Protein AF-A0A7X8FDE4-F1 (afdb_monomer)

Sequence (443 aa):
MFNPLNWMGFDEVERLDGGYYALVDEQGKVIDQTALRVFKGDEYIDADNRRYRVKDVTGDIAHCEFVGIESLAWEDTELPLDGETTVPVAATKPLVGLYHTHGDESYKPSQGVSSMPPGKKSGVAIVAATLKDKLEAQGIPTIYNEATHDPHDSGAYHRSRRTATALMKKGAKVLIDVHRDAVPPEVYQTEIKGESATKIRLVVGRRNPNSSANLGYAKQIKARTDETHPGLAKGIFIGRGVYNQDLRPTNLLIEVGADKNSLEDAQKGVALFAEVLPQITGINPQTGARQVKAGEDAGGNLKALGGLLVALIFGGFGYLLISTGSLEGTINKLKHFGSSEWTNFFGRRRTKEIIREEEIIGPLADSADSDSLDSVDSTETTQDLSPSSAEPSVISELEYIWEPSVELSPEDIQKTPVNKKERVKGDKHKVENPQADTRKAKP

Radius of gyration: 34.68 Å; Cα contacts (8 Å, |Δi|>4): 683; chains: 1; bounding box: 95×98×127 Å

Foldseek 3Di:
DDDPVVQQQPQAAFQPVLDWAFEAEPVRHGQAIFSRDAAFQWWWQFLQQWIWGFHGDDPRYGYIYTDGGDDQDQDLDLPPPPDDDPDDPPDQQAAEEEEALAQQAAACVAPVDRGHDPPDGHLQNVLRVLLCVLLVVLVHRYHYDNDRQDDSDSCSLVSVLVVQVVSVVSPHNAYEHTAATSDPQVLFWDAWPNHIAGAKEKEAAQPAPLRVLLVSLVSNLSSQCCVQTNPRHRTYIHGNHHSSCNVDSRYIYMHQTHSNDDSVRSSVSSSSSSVSVCSSSSHDSVCPPPPPPPDPDPDDDPVVVVVVVVCVVVVVLVVLCVVQVDPVSSVVVVVCVVPPPVCVVDDDDDDDDDDDDDDDDDDDDDDDDDDDDDDDDDDDDDDDDDDDDDDDDDDDDDPPDDDDDDDDDPVVVPDDDDDDDDDDDDDDDDDDDDDDDDDDDDD

Nearest PDB structures (foldseek):
  8c2o-assembly2_B  TM=6.450E-01  e=8.404E-05  Escherichia coli
  4bin-assembly1_A  TM=5.965E-01  e=3.076E-04  Escherichia coli K-12

pLDDT: mean 71.16, std 27.97, range [25.86, 98.75]

Structure (mmCIF, N/CA/C/O backbone):
data_AF-A0A7X8FDE4-F1
#
_entry.id   AF-A0A7X8FDE4-F1
#
loop_
_atom_site.group_PDB
_atom_site.id
_atom_site.type_symbol
_atom_site.label_atom_id
_atom_site.label_alt_id
_atom_site.label_comp_id
_atom_site.label_asym_id
_atom_site.label_entity_id
_atom_site.label_seq_id
_atom_site.pdbx_PDB_ins_code
_atom_site.Cartn_x
_atom_site.Cartn_y
_atom_site.Cartn_z
_atom_site.occupancy
_atom_site.B_iso_or_equiv
_atom_site.auth_seq_id
_atom_site.auth_comp_id
_atom_site.auth_asym_id
_atom_site.auth_atom_id
_atom_site.pdbx_PDB_model_num
ATOM 1 N N . MET A 1 1 ? -22.294 -8.587 -23.451 1.00 33.28 1 MET A N 1
ATOM 2 C CA . MET A 1 1 ? -21.727 -7.531 -24.318 1.00 33.28 1 MET A CA 1
ATOM 3 C C . MET A 1 1 ? -20.602 -6.870 -23.539 1.00 33.28 1 MET A C 1
ATOM 5 O O . MET A 1 1 ? -20.868 -6.307 -22.487 1.00 33.28 1 MET A O 1
ATOM 9 N N . PHE A 1 2 ? -19.354 -7.054 -23.967 1.00 31.23 2 PHE A N 1
ATOM 10 C CA . PHE A 1 2 ? -18.175 -6.465 -23.325 1.00 31.23 2 PHE A CA 1
ATOM 11 C C . PHE A 1 2 ? -18.161 -4.967 -23.663 1.00 31.23 2 PHE A C 1
ATOM 13 O O . PHE A 1 2 ? -18.102 -4.628 -24.843 1.00 31.23 2 PHE A O 1
ATOM 20 N N . ASN A 1 3 ? -18.277 -4.082 -22.669 1.00 31.09 3 ASN A N 1
ATOM 21 C CA . ASN A 1 3 ? -18.153 -2.639 -22.882 1.00 31.09 3 ASN A CA 1
ATOM 22 C C . ASN A 1 3 ? -16.776 -2.166 -22.375 1.00 31.09 3 ASN A C 1
ATOM 24 O O . ASN A 1 3 ? -16.611 -1.999 -21.164 1.00 31.09 3 ASN A O 1
ATOM 28 N N . PRO A 1 4 ? -15.787 -1.963 -23.264 1.00 41.66 4 PRO A N 1
ATOM 29 C CA . PRO A 1 4 ? -14.418 -1.611 -22.884 1.00 41.66 4 PRO A CA 1
ATOM 30 C C . PRO A 1 4 ? -14.285 -0.224 -22.229 1.00 41.66 4 PRO A C 1
ATOM 32 O O . PRO A 1 4 ? -13.257 0.048 -21.619 1.00 41.66 4 PRO A O 1
ATOM 35 N N . LEU A 1 5 ? -15.310 0.638 -22.283 1.00 36.00 5 LEU A N 1
ATOM 36 C CA . LEU A 1 5 ? -15.289 1.938 -21.597 1.00 36.00 5 LEU A CA 1
ATOM 37 C C . LEU A 1 5 ? -15.483 1.841 -20.076 1.00 36.00 5 LEU A C 1
ATOM 39 O O . LEU A 1 5 ? -15.025 2.721 -19.358 1.00 36.00 5 LEU A O 1
ATOM 43 N N . ASN A 1 6 ? -16.082 0.763 -19.557 1.00 38.66 6 ASN A N 1
ATOM 44 C CA . ASN A 1 6 ? -16.286 0.598 -18.107 1.00 38.66 6 ASN A CA 1
ATOM 45 C C . ASN A 1 6 ? -14.999 0.175 -17.352 1.00 38.66 6 ASN A C 1
ATOM 47 O O . ASN A 1 6 ? -15.006 -0.020 -16.135 1.00 38.66 6 ASN A O 1
ATOM 51 N N . TRP A 1 7 ? -13.898 0.000 -18.093 1.00 45.41 7 TRP A N 1
ATOM 52 C CA . TRP A 1 7 ? -12.534 -0.183 -17.590 1.00 45.41 7 TRP A CA 1
ATOM 53 C C . TRP A 1 7 ? -11.810 1.159 -17.367 1.00 45.41 7 TRP A C 1
ATOM 55 O O . TRP A 1 7 ? -10.761 1.181 -16.734 1.00 45.41 7 TRP A O 1
ATOM 65 N N . MET A 1 8 ? -12.336 2.290 -17.862 1.00 43.50 8 MET A N 1
ATOM 66 C CA . MET A 1 8 ? -11.717 3.600 -17.619 1.00 43.50 8 MET A CA 1
ATOM 67 C C . MET A 1 8 ? -11.721 3.905 -16.110 1.00 43.50 8 MET A C 1
ATOM 69 O O . MET A 1 8 ? -12.772 3.852 -15.471 1.00 43.50 8 MET A O 1
ATOM 73 N N . GLY A 1 9 ? -10.532 4.153 -15.550 1.00 50.41 9 GLY A N 1
ATOM 74 C CA . GLY A 1 9 ? -10.167 4.098 -14.126 1.00 50.41 9 GLY A CA 1
ATOM 75 C C . GLY A 1 9 ? -10.790 5.143 -13.193 1.00 50.41 9 GLY A C 1
ATOM 76 O O . GLY A 1 9 ? -10.087 5.733 -12.386 1.00 50.41 9 GLY A O 1
ATOM 77 N N . PHE A 1 10 ? -12.102 5.379 -13.259 1.00 55.09 10 PHE A N 1
ATOM 78 C CA . PHE A 1 10 ? -12.823 6.258 -12.321 1.00 55.09 10 PHE A CA 1
ATOM 79 C C . PHE A 1 10 ? -13.023 5.645 -10.926 1.00 55.09 10 PHE A C 1
ATOM 81 O O . PHE A 1 10 ? -13.336 6.359 -9.970 1.00 55.09 10 PHE A O 1
ATOM 88 N N . ASP A 1 11 ? -12.863 4.328 -10.822 1.00 66.81 11 ASP A N 1
ATOM 89 C CA . ASP A 1 11 ? -13.038 3.559 -9.585 1.00 66.81 11 ASP A CA 1
ATOM 90 C C . ASP A 1 11 ? -11.752 3.465 -8.758 1.00 66.81 11 ASP A C 1
ATOM 92 O O . ASP A 1 11 ? -11.775 2.952 -7.646 1.00 66.81 11 ASP A O 1
ATOM 96 N N . GLU A 1 12 ? -10.637 3.922 -9.323 1.00 69.50 12 GLU A N 1
ATOM 97 C CA . GLU A 1 12 ? -9.289 3.785 -8.764 1.00 69.50 12 GLU A CA 1
ATOM 98 C C . GLU A 1 12 ? -8.746 5.125 -8.256 1.00 69.50 12 GLU A C 1
ATOM 100 O O . GLU A 1 12 ? -7.583 5.220 -7.890 1.00 69.50 12 GLU A O 1
ATOM 105 N N . VAL A 1 13 ? -9.592 6.159 -8.258 1.00 70.56 13 VAL A N 1
ATOM 106 C CA . VAL A 1 13 ? -9.225 7.529 -7.902 1.00 70.56 13 VAL A CA 1
ATOM 107 C C . VAL A 1 13 ? -9.478 7.759 -6.414 1.00 70.56 13 VAL A C 1
ATOM 109 O O . VAL A 1 13 ? -10.569 7.461 -5.916 1.00 70.56 13 VAL A O 1
ATOM 112 N N . GLU A 1 14 ? -8.480 8.317 -5.736 1.00 80.31 14 GLU A N 1
ATOM 113 C CA . GLU A 1 14 ? -8.583 8.862 -4.382 1.00 80.31 14 GLU A CA 1
ATOM 114 C C . GLU A 1 14 ? -9.500 10.102 -4.352 1.00 80.31 14 GLU A C 1
ATOM 116 O O . GLU A 1 14 ? -9.668 10.823 -5.340 1.00 80.31 14 GLU A O 1
ATOM 121 N N . ARG A 1 15 ? -10.128 10.381 -3.211 1.00 85.31 15 ARG A N 1
ATOM 122 C CA . ARG A 1 15 ? -10.798 11.660 -2.976 1.00 85.31 15 ARG A CA 1
ATOM 123 C C . ARG A 1 15 ? -9.795 12.818 -2.961 1.00 85.31 15 ARG A C 1
ATOM 125 O O . ARG A 1 15 ? -8.969 12.934 -2.067 1.00 85.31 15 ARG A O 1
ATOM 132 N N . LEU A 1 16 ? -9.924 13.727 -3.928 1.00 77.44 16 LEU A N 1
ATOM 133 C CA . LEU A 1 16 ? -9.073 14.922 -4.043 1.00 77.44 16 LEU A CA 1
ATOM 134 C C . LEU A 1 16 ? -9.624 16.148 -3.294 1.00 77.44 16 LEU A C 1
ATOM 136 O O . LEU A 1 16 ? -8.980 17.192 -3.258 1.00 77.44 16 LEU A O 1
ATOM 140 N N . ASP A 1 17 ? -10.817 16.042 -2.707 1.00 82.88 17 ASP A N 1
ATOM 141 C CA . ASP A 1 17 ? -11.483 17.112 -1.953 1.00 82.88 17 ASP A CA 1
ATOM 142 C C . ASP A 1 17 ? -11.081 17.150 -0.467 1.00 82.88 17 ASP A C 1
ATOM 144 O O . ASP A 1 17 ? -11.613 17.948 0.301 1.00 82.88 17 ASP A O 1
ATOM 148 N N . GLY A 1 18 ? -10.142 16.292 -0.052 1.00 82.44 18 GLY A N 1
ATOM 149 C CA . GLY A 1 18 ? -9.668 16.183 1.330 1.00 82.44 18 GLY A CA 1
ATOM 150 C C . GLY A 1 18 ? -10.631 15.462 2.279 1.00 82.44 18 GLY A C 1
ATOM 151 O O . GLY A 1 18 ? -10.345 15.378 3.477 1.00 82.44 18 GLY A O 1
ATOM 152 N N . GLY A 1 19 ? -11.757 14.955 1.768 1.00 92.81 19 GLY A N 1
ATOM 153 C CA . GLY A 1 19 ? -12.660 14.084 2.512 1.00 92.81 19 GLY A CA 1
ATOM 154 C C . GLY A 1 19 ? -12.245 12.614 2.433 1.00 92.81 19 GLY A C 1
ATOM 155 O O . GLY A 1 19 ? -11.399 12.219 1.635 1.00 92.81 19 GLY A O 1
ATOM 156 N N . TYR A 1 20 ? -12.877 11.782 3.252 1.00 96.50 20 TYR A N 1
ATOM 157 C CA . TYR A 1 20 ? -12.627 10.344 3.323 1.00 96.50 20 TYR A CA 1
ATOM 158 C C . TYR A 1 20 ? -13.922 9.605 3.649 1.00 96.50 20 TYR A C 1
ATOM 160 O O . TYR A 1 20 ? -14.873 10.192 4.159 1.00 96.50 20 TYR A O 1
ATOM 168 N N . TYR A 1 21 ? -13.962 8.312 3.356 1.00 97.81 21 TYR A N 1
ATOM 169 C CA . TYR A 1 21 ? -15.049 7.436 3.768 1.00 97.81 21 TYR A CA 1
ATOM 170 C C . TYR A 1 21 ? -14.772 6.860 5.151 1.00 97.81 21 TYR A C 1
ATOM 172 O O . TYR A 1 21 ? -13.642 6.469 5.439 1.00 97.81 21 TYR A O 1
ATOM 180 N N . ALA A 1 22 ? -15.807 6.756 5.980 1.00 98.38 22 ALA A N 1
ATOM 181 C CA . ALA A 1 22 ? -15.803 5.970 7.206 1.00 98.38 22 ALA A CA 1
ATOM 182 C C . ALA A 1 22 ? -16.599 4.680 6.982 1.00 98.38 22 ALA A C 1
ATOM 184 O O . ALA A 1 22 ? -17.791 4.719 6.672 1.00 98.38 22 ALA A O 1
ATOM 185 N N . LEU A 1 23 ? -15.953 3.529 7.149 1.00 98.62 23 LEU A N 1
ATOM 186 C CA . LEU A 1 23 ? -16.632 2.241 7.192 1.00 98.62 23 LEU A CA 1
ATOM 187 C C . LEU A 1 23 ? -17.118 2.020 8.620 1.00 98.62 23 LEU A C 1
ATOM 189 O O . LEU A 1 23 ? -16.325 2.089 9.563 1.00 98.62 23 LEU A O 1
ATOM 193 N N . VAL A 1 24 ? -18.408 1.738 8.774 1.00 98.50 24 VAL A N 1
ATOM 194 C CA . VAL A 1 24 ? -19.042 1.486 10.072 1.00 98.50 24 VAL A CA 1
ATOM 195 C C . VAL A 1 24 ? -19.665 0.099 10.106 1.00 98.50 24 VAL A C 1
ATOM 197 O O . VAL A 1 24 ? -20.222 -0.350 9.106 1.00 98.50 24 VAL A O 1
ATOM 200 N N . ASP A 1 25 ? -19.571 -0.584 11.243 1.00 97.50 25 ASP A N 1
ATOM 201 C CA . ASP A 1 25 ? -20.265 -1.855 11.459 1.00 97.50 25 ASP A CA 1
ATOM 202 C C . ASP A 1 25 ? -21.776 -1.664 11.699 1.00 97.50 25 ASP A C 1
ATOM 204 O O . ASP A 1 25 ? -22.312 -0.551 11.686 1.00 97.50 25 ASP A O 1
ATOM 208 N N . GLU A 1 26 ? -22.483 -2.771 11.931 1.00 95.69 26 GLU A N 1
ATOM 209 C CA . GLU A 1 26 ? -23.929 -2.792 12.180 1.00 95.69 26 GLU A CA 1
ATOM 210 C C . GLU A 1 26 ? -24.339 -2.037 13.457 1.00 95.69 26 GLU A C 1
ATOM 212 O O . GLU A 1 26 ? -25.508 -1.687 13.621 1.00 95.69 26 GLU A O 1
ATOM 217 N N . GLN A 1 27 ? -23.396 -1.779 14.368 1.00 95.88 27 GLN A N 1
ATOM 218 C CA . GLN A 1 27 ? -23.609 -1.013 15.595 1.00 95.88 27 GLN A CA 1
ATOM 219 C C . GLN A 1 27 ? -23.245 0.472 15.425 1.00 95.88 27 GLN A C 1
ATOM 221 O O . GLN A 1 27 ? -23.386 1.249 16.370 1.00 95.88 27 GLN A O 1
ATOM 226 N N . GLY A 1 28 ? -22.802 0.882 14.233 1.00 94.75 28 GLY A N 1
ATOM 227 C CA . GLY A 1 28 ? -22.385 2.249 13.932 1.00 94.75 28 GLY A CA 1
ATOM 228 C C . GLY A 1 28 ? -20.979 2.590 14.429 1.00 94.75 28 GLY A C 1
ATOM 229 O O . GLY A 1 28 ? -20.604 3.762 14.430 1.00 94.75 28 GLY A O 1
ATOM 230 N N . LYS A 1 29 ? -20.185 1.601 14.854 1.00 97.25 29 LYS A N 1
ATOM 231 C CA . LYS A 1 29 ? -18.791 1.821 15.242 1.00 97.25 29 LYS A CA 1
ATOM 232 C C . LYS A 1 29 ? -17.927 1.905 13.986 1.00 97.25 29 LYS A C 1
ATOM 234 O O . LYS A 1 29 ? -18.013 1.052 13.107 1.00 97.25 29 LYS A O 1
ATOM 239 N N . VAL A 1 30 ? -17.051 2.908 13.930 1.00 97.75 30 VAL A N 1
ATOM 240 C CA . VAL A 1 30 ? -16.061 3.046 12.854 1.00 97.75 30 VAL A CA 1
ATOM 241 C C . VAL A 1 30 ? -15.054 1.897 12.935 1.00 97.75 30 VAL A C 1
ATOM 243 O O . VAL A 1 30 ? -14.385 1.713 13.954 1.00 97.75 30 VAL A O 1
ATOM 246 N N . ILE A 1 31 ? -14.961 1.125 11.855 1.00 97.50 31 ILE A N 1
ATOM 247 C CA . ILE A 1 31 ? -14.024 0.006 11.690 1.00 97.50 31 ILE A CA 1
ATOM 248 C C . ILE A 1 31 ? -12.864 0.357 10.756 1.00 97.50 31 ILE A C 1
ATOM 250 O O . ILE A 1 31 ? -11.790 -0.234 10.870 1.00 97.50 31 ILE A O 1
ATOM 254 N N . ASP A 1 32 ? -13.067 1.311 9.844 1.00 97.94 32 ASP A N 1
ATOM 255 C CA . ASP A 1 32 ? -12.031 1.789 8.935 1.00 97.94 32 ASP A CA 1
ATOM 256 C C . ASP A 1 32 ? -12.304 3.207 8.415 1.00 97.94 32 ASP A C 1
ATOM 258 O O . ASP A 1 32 ? -13.448 3.659 8.397 1.00 97.94 32 ASP A O 1
ATOM 262 N N . GLN A 1 33 ? -11.257 3.882 7.941 1.00 98.31 33 GLN A N 1
ATOM 263 C CA . GLN A 1 33 ? -11.332 5.121 7.174 1.00 98.31 33 GLN A CA 1
ATOM 264 C C . GLN A 1 33 ? -10.388 5.055 5.967 1.00 98.31 33 GLN A C 1
ATOM 266 O O . GLN A 1 33 ? -9.265 4.560 6.088 1.00 98.31 33 GLN A O 1
ATOM 271 N N . THR A 1 34 ? -10.827 5.542 4.805 1.00 97.38 34 THR A N 1
ATOM 272 C CA . THR A 1 34 ? -10.016 5.575 3.572 1.00 97.38 34 THR A CA 1
ATOM 273 C C . THR A 1 34 ? -10.440 6.710 2.646 1.00 97.38 34 THR A C 1
ATOM 275 O O . THR A 1 34 ? -11.629 7.014 2.546 1.00 97.38 34 THR A O 1
ATOM 278 N N . ALA A 1 35 ? -9.488 7.331 1.952 1.00 96.12 35 ALA A N 1
ATOM 279 C CA . ALA A 1 35 ? -9.776 8.268 0.871 1.00 96.12 35 ALA A CA 1
ATOM 280 C C . ALA A 1 35 ? -10.017 7.560 -0.477 1.00 96.12 35 ALA A C 1
ATOM 282 O O . ALA A 1 35 ? -10.504 8.187 -1.423 1.00 96.12 35 ALA A O 1
ATOM 283 N N . LEU A 1 36 ? -9.762 6.248 -0.572 1.00 94.00 36 LEU A N 1
ATOM 284 C CA . LEU A 1 36 ? -10.191 5.440 -1.711 1.00 94.00 36 LEU A CA 1
ATOM 285 C C . LEU A 1 36 ? -11.714 5.482 -1.835 1.00 94.00 36 LEU A C 1
ATOM 287 O O . LEU A 1 36 ? -12.445 5.399 -0.848 1.00 94.00 36 LEU A O 1
ATOM 291 N N . ARG A 1 37 ? -12.216 5.562 -3.069 1.00 93.69 37 ARG A N 1
ATOM 292 C CA . ARG A 1 37 ? -13.659 5.470 -3.314 1.00 93.69 37 ARG A CA 1
ATOM 293 C C . ARG A 1 37 ? -14.207 4.126 -2.847 1.00 93.69 37 ARG A C 1
ATOM 295 O O . ARG A 1 37 ? -13.771 3.076 -3.316 1.00 93.69 37 ARG A O 1
ATOM 302 N N . VAL A 1 38 ? -15.213 4.187 -1.978 1.00 96.19 38 VAL A N 1
ATOM 303 C CA . VAL A 1 38 ? -15.895 3.010 -1.438 1.00 96.19 38 VAL A CA 1
ATOM 304 C C . VAL A 1 38 ? -17.206 2.776 -2.174 1.00 96.19 38 VAL A C 1
ATOM 306 O O . VAL A 1 38 ? -18.012 3.687 -2.372 1.00 96.19 38 VAL A O 1
ATOM 309 N N . PHE A 1 39 ? -17.446 1.528 -2.562 1.00 96.69 39 PHE A N 1
ATOM 310 C CA . PHE A 1 39 ? -18.666 1.111 -3.234 1.00 96.69 39 PHE A CA 1
ATOM 311 C C . PHE A 1 39 ? -19.340 -0.056 -2.522 1.00 96.69 39 PHE A C 1
ATOM 313 O O . PHE A 1 39 ? -18.716 -0.871 -1.847 1.00 96.69 39 PHE A O 1
ATOM 320 N N . LYS A 1 40 ? -20.645 -0.204 -2.762 1.00 97.75 40 LYS A N 1
ATOM 321 C CA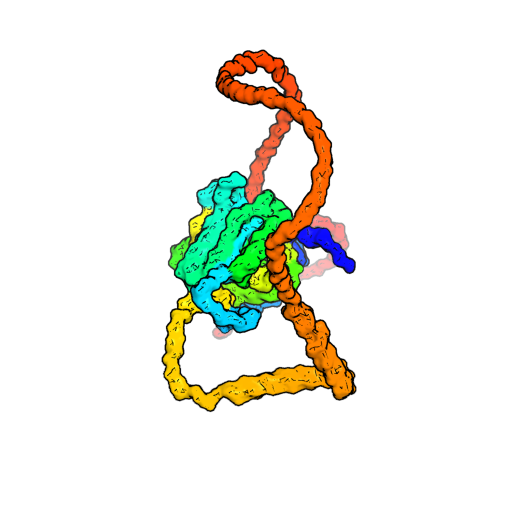 . LYS A 1 40 ? -21.379 -1.406 -2.365 1.00 97.75 40 LYS A CA 1
ATOM 322 C C . LYS A 1 40 ? -20.685 -2.675 -2.881 1.00 97.75 40 LYS A C 1
ATOM 324 O O . LYS A 1 40 ? -20.372 -2.797 -4.073 1.00 97.75 40 LYS A O 1
ATOM 329 N N . GLY A 1 41 ? -20.522 -3.638 -1.978 1.00 97.69 41 GLY A N 1
ATOM 330 C CA . GLY A 1 41 ? -19.847 -4.909 -2.220 1.00 97.69 41 GLY A CA 1
ATOM 331 C C . GLY A 1 41 ? -18.325 -4.856 -2.105 1.00 97.69 41 GLY A C 1
ATOM 332 O O . GLY A 1 41 ? -17.699 -5.889 -2.321 1.00 97.69 41 GLY A O 1
ATOM 333 N N . ASP A 1 42 ? -17.737 -3.699 -1.794 1.00 98.25 42 ASP A N 1
ATOM 334 C CA . ASP A 1 42 ? -16.347 -3.640 -1.343 1.00 98.25 42 ASP A CA 1
ATOM 335 C C . ASP A 1 42 ? -16.239 -4.265 0.050 1.00 98.25 42 ASP A C 1
ATOM 337 O O . ASP A 1 42 ? -17.231 -4.394 0.776 1.00 98.25 42 ASP A O 1
ATOM 341 N N . GLU A 1 43 ? -15.046 -4.715 0.407 1.00 98.44 43 GLU A N 1
ATOM 342 C CA . GLU A 1 43 ? -14.832 -5.456 1.644 1.00 98.44 43 GLU A CA 1
ATOM 343 C C . GLU A 1 43 ? -13.563 -5.002 2.352 1.00 98.44 43 GLU A C 1
ATOM 345 O O . GLU A 1 43 ? -12.646 -4.456 1.742 1.00 98.44 43 GLU A O 1
ATOM 350 N N . TYR A 1 44 ? -13.505 -5.256 3.652 1.00 98.56 44 TYR A N 1
ATOM 351 C CA . TYR A 1 44 ? -12.358 -4.928 4.482 1.00 98.56 44 TYR A CA 1
ATOM 352 C C . TYR A 1 44 ? -12.070 -6.073 5.445 1.00 98.56 44 TYR A C 1
ATOM 354 O O . TYR A 1 44 ? -12.980 -6.560 6.113 1.00 98.56 44 TYR A O 1
ATOM 362 N N . ILE A 1 45 ? -10.815 -6.512 5.496 1.00 98.62 45 ILE A N 1
ATOM 363 C CA . ILE A 1 45 ? -10.300 -7.437 6.508 1.00 98.62 45 ILE A CA 1
ATOM 364 C C . ILE A 1 45 ? -9.441 -6.607 7.455 1.00 98.62 45 ILE A C 1
ATOM 366 O O . ILE A 1 45 ? -8.399 -6.097 7.042 1.00 98.62 45 ILE A O 1
ATOM 370 N N . ASP A 1 46 ? -9.878 -6.456 8.699 1.00 97.75 46 ASP A N 1
ATOM 371 C CA . ASP A 1 46 ? -9.192 -5.607 9.671 1.00 97.75 46 ASP A CA 1
ATOM 372 C C . ASP A 1 46 ? -7.947 -6.269 10.289 1.00 97.75 46 ASP A C 1
ATOM 374 O O . ASP A 1 46 ? -7.572 -7.398 9.955 1.00 97.75 46 ASP A O 1
ATOM 378 N N . ALA A 1 47 ? -7.279 -5.543 11.187 1.00 95.12 47 ALA A N 1
ATOM 379 C CA . ALA A 1 47 ? -6.095 -6.019 11.897 1.00 95.12 47 ALA A CA 1
ATOM 380 C C . ALA A 1 47 ? -6.342 -7.337 12.658 1.00 95.12 47 ALA A C 1
ATOM 382 O O . ALA A 1 47 ? -5.466 -8.198 12.656 1.00 95.12 47 ALA A O 1
ATOM 383 N N . ASP A 1 48 ? -7.550 -7.537 13.197 1.00 95.25 48 ASP A N 1
ATOM 384 C CA . ASP A 1 48 ? -7.968 -8.730 13.947 1.00 95.25 48 ASP A CA 1
ATOM 385 C C . ASP A 1 48 ? -8.526 -9.846 13.038 1.00 95.25 48 ASP A C 1
ATOM 387 O O . ASP A 1 48 ? -9.149 -10.799 13.512 1.00 95.25 48 ASP A O 1
ATOM 391 N N . ASN A 1 49 ? -8.332 -9.732 11.721 1.00 96.81 49 ASN A N 1
ATOM 392 C CA . ASN A 1 49 ? -8.815 -10.664 10.699 1.00 96.81 49 ASN A CA 1
ATOM 393 C C . ASN A 1 49 ? -10.343 -10.765 10.597 1.00 96.81 49 ASN A C 1
ATOM 395 O O . ASN A 1 49 ? -10.867 -11.714 10.012 1.00 96.81 49 ASN A O 1
ATOM 399 N N . ARG A 1 50 ? -11.087 -9.785 11.112 1.00 97.69 50 ARG A N 1
ATOM 400 C CA . ARG A 1 50 ? -12.536 -9.696 10.913 1.00 97.69 50 ARG A CA 1
ATOM 401 C C . ARG A 1 50 ? -12.806 -9.125 9.529 1.00 97.69 50 ARG A C 1
ATOM 403 O O . ARG A 1 50 ? -12.310 -8.054 9.182 1.00 97.69 50 ARG A O 1
ATOM 410 N N . ARG A 1 51 ? -13.598 -9.844 8.737 1.00 98.38 51 ARG A N 1
ATOM 411 C CA . ARG A 1 51 ? -14.021 -9.434 7.401 1.00 98.38 51 ARG A CA 1
ATOM 412 C C . ARG A 1 51 ? -15.387 -8.777 7.460 1.00 98.38 51 ARG A C 1
ATOM 414 O O . ARG A 1 51 ? -16.330 -9.336 8.020 1.00 98.38 51 ARG A O 1
ATOM 421 N N . TYR A 1 52 ? -15.491 -7.635 6.804 1.00 98.62 52 TYR A N 1
ATOM 422 C CA . TYR A 1 52 ? -16.706 -6.852 6.663 1.00 98.62 52 TYR A CA 1
ATOM 423 C C . TYR A 1 52 ? -16.994 -6.600 5.186 1.00 98.62 52 TYR A C 1
ATOM 425 O O . TYR A 1 52 ? -16.069 -6.533 4.373 1.00 98.62 52 TYR A O 1
ATOM 433 N N . ARG A 1 53 ? -18.271 -6.445 4.836 1.00 98.62 53 ARG A N 1
ATOM 434 C CA . ARG A 1 53 ? -18.717 -6.120 3.478 1.00 98.62 53 ARG A CA 1
ATOM 435 C C . ARG A 1 53 ? -19.615 -4.897 3.481 1.00 98.62 53 ARG A C 1
ATOM 437 O O . ARG A 1 53 ? -20.596 -4.852 4.213 1.00 98.62 53 ARG A O 1
ATOM 444 N N . VAL A 1 54 ? -19.336 -3.952 2.593 1.00 98.62 54 VAL A N 1
ATOM 445 C CA . VAL A 1 54 ? -20.136 -2.740 2.405 1.00 98.62 54 VAL A CA 1
ATOM 446 C C . VAL A 1 54 ? -21.497 -3.093 1.796 1.00 98.62 54 VAL A C 1
ATOM 448 O O . VAL A 1 54 ? -21.585 -3.607 0.674 1.00 98.62 54 VAL A O 1
ATOM 451 N N . LYS A 1 55 ? -22.577 -2.790 2.516 1.00 98.38 55 LYS A N 1
ATOM 452 C CA . LYS A 1 55 ? -23.972 -3.021 2.111 1.00 98.38 55 LYS A CA 1
ATOM 453 C C . LYS A 1 55 ? -24.560 -1.869 1.323 1.00 98.38 55 LYS A C 1
ATOM 455 O O . LYS A 1 55 ? -25.279 -2.101 0.342 1.00 98.38 55 LYS A O 1
ATOM 460 N N . ASP A 1 56 ? -24.220 -0.662 1.731 1.00 97.69 56 ASP A N 1
ATOM 461 C CA . ASP A 1 56 ? -24.593 0.590 1.102 1.00 97.69 56 ASP A CA 1
ATOM 462 C C . ASP A 1 56 ? -23.624 1.696 1.534 1.00 97.69 56 ASP A C 1
ATOM 464 O O . ASP A 1 56 ? -22.836 1.533 2.467 1.00 97.69 56 ASP A O 1
ATOM 468 N N . VAL A 1 57 ? -23.650 2.797 0.790 1.00 97.62 57 VAL A N 1
ATOM 469 C CA . VAL A 1 57 ? -22.840 3.984 1.051 1.00 97.62 57 VAL A CA 1
ATOM 470 C C . VAL A 1 57 ? -23.786 5.175 1.031 1.00 97.62 57 VAL A C 1
ATOM 472 O O . VAL A 1 57 ? -24.456 5.408 0.022 1.00 97.62 57 VAL A O 1
ATOM 475 N N . THR A 1 58 ? -23.848 5.905 2.141 1.00 97.00 58 THR A N 1
ATOM 476 C CA . THR A 1 58 ? -24.690 7.089 2.319 1.00 97.00 58 THR A CA 1
ATOM 477 C C . THR A 1 58 ? -23.794 8.277 2.658 1.00 97.00 58 THR A C 1
ATOM 479 O O . THR A 1 58 ? -23.264 8.379 3.763 1.00 97.00 58 THR A O 1
ATOM 482 N N . GLY A 1 59 ? -23.600 9.174 1.686 1.00 95.81 59 GLY A N 1
ATOM 483 C CA . GLY A 1 59 ? -22.600 10.239 1.789 1.00 95.81 59 GLY A CA 1
ATOM 484 C C . GLY A 1 59 ? -21.198 9.647 1.946 1.00 95.81 59 GLY A C 1
ATOM 485 O O . GLY A 1 59 ? -20.774 8.839 1.121 1.00 95.81 59 GLY A O 1
ATOM 486 N N . ASP A 1 60 ? -20.533 10.011 3.040 1.00 96.75 60 ASP A N 1
ATOM 487 C CA . ASP A 1 60 ? -19.175 9.572 3.376 1.00 96.75 60 ASP A CA 1
ATOM 488 C C . ASP A 1 60 ? -19.154 8.351 4.311 1.00 96.75 60 ASP A C 1
ATOM 490 O O . ASP A 1 60 ? -18.096 7.916 4.758 1.00 96.75 60 ASP A O 1
ATOM 494 N N . ILE A 1 61 ? -20.318 7.770 4.612 1.00 98.19 61 ILE A N 1
ATOM 495 C CA . ILE A 1 61 ? -20.443 6.621 5.512 1.00 98.19 61 ILE A CA 1
ATOM 496 C C . ILE A 1 61 ? -20.755 5.366 4.696 1.00 98.19 61 ILE A C 1
ATOM 498 O O . ILE A 1 61 ? -21.752 5.303 3.977 1.00 98.19 61 ILE A O 1
ATOM 502 N N . ALA A 1 62 ? -19.906 4.350 4.827 1.00 98.38 62 ALA A N 1
ATOM 503 C CA . ALA A 1 62 ? -20.093 3.029 4.247 1.00 98.38 62 ALA A CA 1
ATOM 504 C C . ALA A 1 62 ? -20.578 2.053 5.327 1.00 98.38 62 ALA A C 1
ATOM 506 O O . ALA A 1 62 ? -19.822 1.654 6.215 1.00 98.38 62 ALA A O 1
ATOM 507 N N . HIS A 1 63 ? -21.846 1.655 5.250 1.00 98.56 63 HIS A N 1
ATOM 508 C CA . HIS A 1 63 ? -22.444 0.724 6.201 1.00 98.56 63 HIS A CA 1
ATOM 509 C C . HIS A 1 63 ? -22.033 -0.705 5.860 1.00 98.56 63 HIS A C 1
ATOM 511 O O . HIS A 1 63 ? -22.251 -1.174 4.740 1.00 98.56 63 HIS A O 1
ATOM 517 N N . CYS A 1 64 ? -21.427 -1.398 6.819 1.00 98.69 64 CYS A N 1
ATOM 518 C CA . CYS A 1 64 ? -20.829 -2.706 6.615 1.00 98.69 64 CYS A CA 1
ATOM 519 C C . CYS A 1 64 ? -21.535 -3.792 7.429 1.00 98.69 64 CYS A C 1
ATOM 521 O O . CYS A 1 64 ? -21.860 -3.602 8.597 1.00 98.69 64 CYS A O 1
ATOM 523 N N . GLU A 1 65 ? -21.713 -4.963 6.821 1.00 98.12 65 GLU A N 1
ATOM 524 C CA . GLU A 1 65 ? -22.100 -6.188 7.524 1.00 98.12 65 GLU A CA 1
ATOM 525 C C . GLU A 1 65 ? -20.854 -6.995 7.897 1.00 98.12 65 GLU A C 1
ATOM 527 O O . GLU A 1 65 ? -19.897 -7.072 7.117 1.00 98.12 65 GLU A O 1
ATOM 532 N N . PHE A 1 66 ? -20.864 -7.625 9.070 1.00 98.19 66 PHE A N 1
ATOM 533 C CA . PHE A 1 66 ? -19.834 -8.589 9.439 1.00 98.19 66 PHE A CA 1
ATOM 534 C C . PHE A 1 66 ? -20.016 -9.886 8.639 1.00 98.19 66 PHE A C 1
ATOM 536 O O . PHE A 1 66 ? -21.100 -10.463 8.593 1.00 98.19 66 PHE A O 1
ATOM 543 N N . VAL A 1 67 ? -18.943 -10.352 8.000 1.00 97.69 67 VAL A N 1
ATOM 544 C CA . VAL A 1 67 ? -18.945 -11.557 7.154 1.00 97.69 67 VAL A CA 1
ATOM 545 C C . VAL A 1 67 ? -18.400 -12.763 7.913 1.00 97.69 67 VAL A C 1
ATOM 547 O O . VAL A 1 67 ? -18.907 -13.872 7.753 1.00 97.69 67 VAL A O 1
ATOM 550 N N . GLY A 1 68 ? -17.359 -12.570 8.723 1.00 96.25 68 GLY A N 1
ATOM 551 C CA . GLY A 1 68 ? -16.708 -13.650 9.458 1.00 96.25 68 GLY A CA 1
ATOM 552 C C . GLY A 1 68 ? -15.272 -13.320 9.849 1.00 96.25 68 GLY A C 1
ATOM 553 O O . GLY A 1 68 ? -14.773 -12.232 9.569 1.00 96.25 68 GLY A O 1
ATOM 554 N N . ILE A 1 69 ? -14.603 -14.274 10.493 1.00 94.50 69 ILE A N 1
ATOM 555 C CA . ILE A 1 69 ? -13.175 -14.184 10.820 1.00 94.50 69 ILE A CA 1
ATOM 556 C C . ILE A 1 69 ? -12.395 -14.975 9.773 1.00 94.50 69 ILE A C 1
ATOM 558 O O . ILE A 1 69 ? -12.698 -16.137 9.504 1.00 94.50 69 ILE A O 1
ATOM 562 N N . GLU A 1 70 ? -11.398 -14.339 9.177 1.00 90.50 70 GLU A N 1
ATOM 563 C CA . GLU A 1 70 ? -10.500 -14.953 8.214 1.00 90.50 70 GLU A CA 1
ATOM 564 C C . GLU A 1 70 ? -9.437 -15.782 8.933 1.00 90.50 70 GLU A C 1
ATOM 566 O O . GLU A 1 70 ? -8.713 -15.290 9.799 1.00 90.50 70 GLU A O 1
ATOM 571 N N . SER A 1 71 ? -9.319 -17.052 8.548 1.00 86.94 71 SER A N 1
ATOM 572 C CA . SER A 1 71 ? -8.181 -17.870 8.953 1.00 86.94 71 SER A CA 1
ATOM 573 C C . SER A 1 71 ? -7.008 -17.516 8.050 1.00 86.94 71 SER A C 1
ATOM 575 O O . SER A 1 71 ? -6.908 -17.982 6.914 1.00 86.94 71 SER A O 1
ATOM 577 N N . LEU A 1 72 ? -6.155 -16.622 8.540 1.00 81.06 72 LEU A N 1
ATOM 578 C CA . LEU A 1 72 ? -4.907 -16.294 7.874 1.00 81.06 72 LEU A CA 1
ATOM 579 C C . LEU A 1 72 ? -3.838 -17.258 8.378 1.00 81.06 72 LEU A C 1
ATOM 581 O O . LEU A 1 72 ? -3.360 -17.133 9.502 1.00 81.06 72 LEU A O 1
ATOM 585 N N . ALA A 1 73 ? -3.499 -18.242 7.553 1.00 66.12 73 ALA A N 1
ATOM 586 C CA . ALA A 1 73 ? -2.330 -19.076 7.762 1.00 66.12 73 ALA A CA 1
ATOM 587 C C . ALA A 1 73 ? -1.241 -18.628 6.787 1.00 66.12 73 ALA A C 1
ATOM 589 O O . ALA A 1 73 ? -1.487 -18.489 5.586 1.00 66.12 73 ALA A O 1
ATOM 590 N N . TRP A 1 74 ? -0.043 -18.401 7.314 1.00 60.44 74 TRP A N 1
ATOM 591 C CA . TRP A 1 74 ? 1.160 -18.471 6.505 1.00 60.44 74 TRP A CA 1
ATOM 592 C C . TRP A 1 74 ? 1.555 -19.949 6.433 1.00 60.44 74 TRP A C 1
ATOM 594 O O . TRP A 1 74 ? 1.856 -20.567 7.451 1.00 60.44 74 TRP A O 1
ATOM 604 N N . GLU A 1 75 ? 1.486 -20.531 5.243 1.00 56.31 75 GLU A N 1
ATOM 605 C CA . GLU A 1 75 ? 2.203 -21.768 4.944 1.00 56.31 75 GLU A CA 1
ATOM 606 C C . GLU A 1 75 ? 3.564 -21.363 4.383 1.00 56.31 75 GLU A C 1
ATOM 608 O O . GLU A 1 75 ? 3.617 -20.407 3.606 1.00 56.31 75 GLU A O 1
ATOM 613 N N . ASP A 1 76 ? 4.634 -22.094 4.723 1.00 51.31 76 ASP A N 1
ATOM 614 C CA . ASP A 1 76 ? 5.953 -22.008 4.073 1.00 51.31 76 ASP A CA 1
ATOM 615 C C . ASP A 1 76 ? 5.834 -22.469 2.611 1.00 51.31 76 ASP A C 1
ATOM 617 O O . ASP A 1 76 ? 6.348 -23.502 2.186 1.00 51.31 76 ASP A O 1
ATOM 621 N N . THR A 1 77 ? 5.054 -21.730 1.836 1.00 41.88 77 THR A N 1
ATOM 622 C CA . THR A 1 77 ? 4.791 -22.004 0.442 1.00 41.88 77 THR A CA 1
ATOM 623 C C . THR A 1 77 ? 5.870 -21.261 -0.306 1.00 41.88 77 THR A C 1
ATOM 625 O O . THR A 1 77 ? 5.773 -20.057 -0.546 1.00 41.88 77 THR A O 1
ATOM 628 N N . GLU A 1 78 ? 6.928 -21.982 -0.670 1.00 44.31 78 GLU A N 1
ATOM 629 C CA . GLU A 1 78 ? 7.752 -21.567 -1.794 1.00 44.31 78 GLU A CA 1
ATOM 630 C C . GLU A 1 78 ? 6.786 -21.325 -2.954 1.00 44.31 78 GLU A C 1
ATOM 632 O O . GLU A 1 78 ? 6.065 -22.241 -3.362 1.00 44.31 78 GLU A O 1
ATOM 637 N N . LEU A 1 79 ? 6.685 -20.076 -3.429 1.00 42.06 79 LEU A N 1
ATOM 638 C CA . LEU A 1 79 ? 5.902 -19.782 -4.623 1.00 42.06 79 LEU A CA 1
ATOM 639 C C . LEU A 1 79 ? 6.299 -20.825 -5.674 1.00 42.06 79 LEU A C 1
ATOM 641 O O . LEU A 1 79 ? 7.498 -20.945 -5.947 1.00 42.06 79 LEU A O 1
ATOM 645 N N . PRO A 1 80 ? 5.352 -21.577 -6.264 1.00 36.91 80 PRO A N 1
ATOM 646 C CA . PRO A 1 80 ? 5.665 -22.401 -7.411 1.00 36.91 80 PRO A CA 1
ATOM 647 C C . PRO A 1 80 ? 5.999 -21.426 -8.535 1.00 36.91 80 PRO A C 1
ATOM 649 O O . PRO A 1 80 ? 5.124 -20.963 -9.266 1.00 36.91 80 PRO A O 1
ATOM 652 N N . LEU A 1 81 ? 7.277 -21.050 -8.605 1.00 46.47 81 LEU A N 1
ATOM 653 C CA . LEU A 1 81 ? 7.883 -20.447 -9.768 1.00 46.47 81 LEU A CA 1
ATOM 654 C C . LEU A 1 81 ? 7.668 -21.482 -10.860 1.00 46.47 81 LEU A C 1
ATOM 656 O O . LEU A 1 81 ? 8.269 -22.552 -10.871 1.00 46.47 81 LEU A O 1
ATOM 660 N N . ASP A 1 82 ? 6.679 -21.180 -11.680 1.00 39.81 82 ASP A N 1
ATOM 661 C CA . ASP A 1 82 ? 6.396 -21.729 -12.980 1.00 39.81 82 ASP A CA 1
ATOM 662 C C . ASP A 1 82 ? 7.650 -22.331 -13.636 1.00 39.81 82 ASP A C 1
ATOM 664 O O . ASP A 1 82 ? 8.403 -21.629 -14.301 1.00 39.81 82 ASP A O 1
ATOM 668 N N . GLY A 1 83 ? 7.837 -23.644 -13.441 1.00 40.16 83 GLY A N 1
ATOM 669 C CA . GLY A 1 83 ? 8.878 -24.462 -14.062 1.00 40.16 83 GLY A CA 1
ATOM 670 C C . GLY A 1 83 ? 10.298 -24.180 -13.562 1.00 40.16 83 GLY A C 1
ATOM 671 O O . GLY A 1 83 ? 10.786 -23.055 -13.607 1.00 40.16 83 GLY A O 1
ATOM 672 N N . GLU A 1 84 ? 10.982 -25.245 -13.140 1.00 45.09 84 GLU A N 1
ATOM 673 C CA . GLU A 1 84 ? 12.413 -25.296 -12.825 1.00 45.09 84 GLU A CA 1
ATOM 674 C C . GLU A 1 84 ? 13.243 -24.224 -13.545 1.00 45.09 84 GLU A C 1
ATOM 676 O O . GLU A 1 84 ? 13.459 -24.263 -14.756 1.00 45.09 84 GLU A O 1
ATOM 681 N N . THR A 1 85 ? 13.785 -23.276 -12.788 1.00 34.22 85 THR A N 1
ATOM 682 C CA . THR A 1 85 ? 15.022 -22.626 -13.202 1.00 34.22 85 THR A CA 1
ATOM 683 C C . THR A 1 85 ? 15.927 -22.551 -11.989 1.00 34.22 85 THR A C 1
ATOM 685 O O . THR A 1 85 ? 15.830 -21.645 -11.166 1.00 34.22 85 THR A O 1
ATOM 688 N N . THR A 1 86 ? 16.839 -23.512 -11.881 1.00 35.06 86 THR A N 1
ATOM 689 C CA . THR A 1 86 ? 18.097 -23.302 -11.171 1.00 35.06 86 THR A CA 1
ATOM 690 C C . THR A 1 86 ? 18.826 -22.178 -11.903 1.00 35.06 86 THR A C 1
ATOM 692 O O . THR A 1 86 ? 19.538 -22.405 -12.877 1.00 35.06 86 THR A O 1
ATOM 695 N N . VAL A 1 87 ? 18.570 -20.927 -11.513 1.00 38.81 87 VAL A N 1
ATOM 696 C CA . VAL A 1 87 ? 19.255 -19.777 -12.105 1.00 38.81 87 VAL A CA 1
ATOM 697 C C . VAL A 1 87 ? 20.709 -19.840 -11.632 1.00 38.81 87 VAL A C 1
ATOM 699 O O . VAL A 1 87 ? 20.958 -19.738 -10.429 1.00 38.81 87 VAL A O 1
ATOM 702 N N . PRO A 1 88 ? 21.691 -20.020 -12.534 1.00 34.81 88 PRO A N 1
ATOM 703 C CA . PRO A 1 88 ? 23.087 -19.857 -12.170 1.00 34.81 88 PRO A CA 1
ATOM 704 C C . PRO A 1 88 ? 23.274 -18.418 -11.683 1.00 34.81 88 PRO A C 1
ATOM 706 O O . PRO A 1 88 ? 22.754 -17.489 -12.299 1.00 34.81 88 PRO A O 1
ATOM 709 N N . VAL A 1 89 ? 24.056 -18.227 -10.621 1.00 38.94 89 VAL A N 1
ATOM 710 C CA . VAL A 1 89 ? 24.336 -16.955 -9.911 1.00 38.94 89 VAL A CA 1
ATOM 711 C C . VAL A 1 89 ? 24.895 -15.819 -10.812 1.00 38.94 89 VAL A C 1
ATOM 713 O O . VAL A 1 89 ? 25.189 -14.727 -10.347 1.00 38.94 89 VAL A O 1
ATOM 716 N N . ALA A 1 90 ? 25.000 -16.019 -12.126 1.00 39.06 90 ALA A N 1
ATOM 717 C CA . ALA A 1 90 ? 25.608 -15.096 -13.079 1.00 39.06 90 ALA A CA 1
ATOM 718 C C . ALA A 1 90 ? 24.647 -14.099 -13.775 1.00 39.06 90 ALA A C 1
ATOM 720 O O . ALA A 1 90 ? 25.105 -13.327 -14.612 1.00 39.06 90 ALA A O 1
ATOM 721 N N . ALA A 1 91 ? 23.348 -14.057 -13.450 1.00 42.75 91 ALA A N 1
ATOM 722 C CA . ALA A 1 91 ? 22.460 -12.946 -13.837 1.00 42.75 91 ALA A CA 1
ATOM 723 C C . ALA A 1 91 ? 21.227 -12.888 -12.919 1.00 42.75 91 ALA A C 1
ATOM 725 O O . ALA A 1 91 ? 20.184 -13.471 -13.223 1.00 42.75 91 ALA A O 1
ATOM 726 N N . THR A 1 92 ? 21.336 -12.206 -11.779 1.00 56.72 92 THR A N 1
ATOM 727 C CA . THR A 1 92 ? 20.225 -12.004 -10.837 1.00 56.72 92 THR A CA 1
ATOM 728 C C . THR A 1 92 ? 19.188 -11.057 -11.444 1.00 56.72 92 THR A C 1
ATOM 730 O O . THR A 1 92 ? 19.215 -9.845 -11.243 1.00 56.72 92 THR A O 1
ATOM 733 N N . LYS A 1 93 ? 18.262 -11.603 -12.244 1.00 62.31 93 LYS A N 1
ATOM 734 C CA . LYS A 1 93 ? 17.075 -10.857 -12.684 1.00 62.31 93 LYS A CA 1
ATOM 735 C C . LYS A 1 93 ? 16.359 -10.296 -11.443 1.00 62.31 93 LYS A C 1
ATOM 737 O O . LYS A 1 93 ? 16.276 -11.014 -10.445 1.00 62.31 93 LYS A O 1
ATOM 742 N N . PRO A 1 94 ? 15.857 -9.046 -11.484 1.00 67.12 94 PRO A N 1
ATOM 743 C CA . PRO A 1 94 ? 15.154 -8.462 -10.355 1.00 67.12 94 PRO A CA 1
ATOM 744 C C . PRO A 1 94 ? 13.957 -9.335 -9.994 1.00 67.12 94 PRO A C 1
ATOM 746 O O . PRO A 1 94 ? 13.153 -9.671 -10.860 1.00 67.12 94 PRO A O 1
ATOM 749 N N . LEU A 1 95 ? 13.838 -9.692 -8.723 1.00 85.06 95 LEU A N 1
ATOM 750 C CA . LEU A 1 95 ? 12.698 -10.426 -8.204 1.00 85.06 95 LEU A CA 1
ATOM 751 C C . LEU A 1 95 ? 11.532 -9.475 -7.932 1.00 85.06 95 LEU A C 1
ATOM 753 O O . LEU A 1 95 ? 10.399 -9.788 -8.289 1.00 85.06 95 LEU A O 1
ATOM 757 N N . VAL A 1 96 ? 11.809 -8.303 -7.358 1.00 93.19 96 VAL A N 1
ATOM 758 C CA . VAL A 1 96 ? 10.795 -7.309 -6.985 1.00 93.19 96 VAL A CA 1
ATOM 759 C C . VAL A 1 96 ? 10.902 -6.084 -7.890 1.00 93.19 96 VAL A C 1
ATOM 761 O O . VAL A 1 96 ? 11.985 -5.548 -8.106 1.00 93.19 96 VAL A O 1
ATOM 764 N N . GLY A 1 97 ? 9.773 -5.643 -8.437 1.00 96.31 97 GLY A N 1
ATOM 765 C CA . GLY A 1 97 ? 9.624 -4.392 -9.168 1.00 96.31 97 GLY A CA 1
ATOM 766 C C . GLY A 1 97 ? 8.792 -3.398 -8.364 1.00 96.31 97 GLY A C 1
ATOM 767 O O . GLY A 1 97 ? 7.655 -3.704 -8.011 1.00 96.31 97 GLY A O 1
ATOM 768 N N . LEU A 1 98 ? 9.337 -2.215 -8.106 1.00 98.31 98 LEU A N 1
ATOM 769 C CA . LEU A 1 98 ? 8.660 -1.126 -7.404 1.00 98.31 98 LEU A CA 1
ATOM 770 C C . LEU A 1 98 ? 8.286 -0.014 -8.386 1.00 98.31 98 LEU A C 1
ATOM 772 O O . LEU A 1 98 ? 9.051 0.303 -9.305 1.00 98.31 98 LEU A O 1
ATOM 776 N N . TYR A 1 99 ? 7.121 0.581 -8.174 1.00 98.19 99 TYR A N 1
ATOM 777 C CA . TYR A 1 99 ? 6.642 1.774 -8.866 1.00 98.19 99 TYR A CA 1
ATOM 778 C C . TYR A 1 99 ? 5.587 2.474 -8.001 1.00 98.19 99 TYR A C 1
ATOM 780 O O . TYR A 1 99 ? 5.223 1.972 -6.940 1.00 98.19 99 TYR A O 1
ATOM 788 N N . HIS A 1 100 ? 5.119 3.630 -8.454 1.00 97.06 100 HIS A N 1
ATOM 789 C CA . HIS A 1 100 ? 3.991 4.347 -7.865 1.00 97.06 100 HIS A CA 1
ATOM 790 C C . HIS A 1 100 ? 3.085 4.849 -8.988 1.00 97.06 100 HIS A C 1
ATOM 792 O O . HIS A 1 100 ? 3.561 5.491 -9.932 1.00 97.06 100 HIS A O 1
ATOM 798 N N . THR A 1 101 ? 1.789 4.561 -8.931 1.00 96.62 101 THR A N 1
ATOM 799 C CA . THR A 1 101 ? 0.836 5.073 -9.919 1.00 96.62 101 THR A CA 1
ATOM 800 C C . THR A 1 101 ? 0.615 6.574 -9.755 1.00 96.62 101 THR A C 1
ATOM 802 O O . THR A 1 101 ? 0.540 7.278 -10.759 1.00 96.62 101 THR A O 1
ATOM 805 N N . HIS A 1 102 ? 0.582 7.071 -8.523 1.00 95.00 102 HIS A N 1
ATOM 806 C CA . HIS A 1 102 ? 0.449 8.493 -8.211 1.00 95.00 102 HIS A CA 1
ATOM 807 C C . HIS A 1 102 ? 1.776 9.018 -7.663 1.00 95.00 102 HIS A C 1
ATOM 809 O O . HIS A 1 102 ? 2.038 9.007 -6.465 1.00 95.00 102 HIS A O 1
ATOM 815 N N . GLY A 1 103 ? 2.671 9.417 -8.566 1.00 93.75 103 GLY A N 1
ATOM 816 C CA . GLY A 1 103 ? 4.032 9.799 -8.200 1.00 93.75 103 GLY A CA 1
ATOM 817 C C . GLY A 1 103 ? 4.177 11.167 -7.556 1.00 93.75 103 GLY A C 1
ATOM 818 O O . GLY A 1 103 ? 5.288 11.508 -7.166 1.00 93.75 103 GLY A O 1
ATOM 819 N N . ASP A 1 104 ? 3.107 11.941 -7.431 1.00 9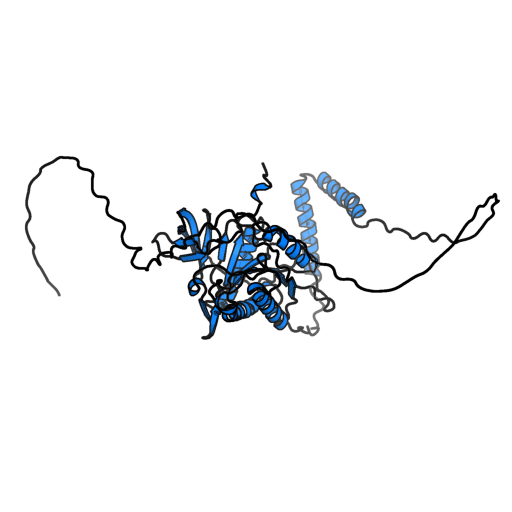4.69 104 ASP A N 1
ATOM 820 C CA . ASP A 1 104 ? 3.064 13.217 -6.722 1.00 94.69 104 ASP A CA 1
ATOM 821 C C . ASP A 1 104 ? 2.746 13.054 -5.225 1.00 94.69 104 ASP A C 1
ATOM 823 O O . ASP A 1 104 ? 3.024 13.961 -4.443 1.00 94.69 104 ASP A O 1
ATOM 827 N N . GLU A 1 105 ? 2.214 11.911 -4.790 1.00 96.38 105 GLU A N 1
ATOM 828 C CA . GLU A 1 105 ? 1.788 11.687 -3.406 1.00 96.38 105 GLU A CA 1
ATOM 829 C C . GLU A 1 105 ? 2.910 11.937 -2.374 1.00 96.38 105 GLU A C 1
ATOM 831 O O . GLU A 1 105 ? 4.036 11.435 -2.458 1.00 96.38 105 GLU A O 1
ATOM 836 N N . SER A 1 106 ? 2.609 12.756 -1.368 1.00 97.12 106 SER A N 1
ATOM 837 C CA . SER A 1 106 ? 3.597 13.302 -0.435 1.00 97.12 106 SER A CA 1
ATOM 838 C C . SER A 1 106 ? 3.047 13.398 0.992 1.00 97.12 106 SER A C 1
ATOM 840 O O . SER A 1 106 ? 1.836 13.322 1.206 1.00 97.12 106 SER A O 1
ATOM 842 N N . TYR A 1 107 ? 3.951 13.564 1.962 1.00 98.12 107 TYR A N 1
ATOM 843 C CA . TYR A 1 107 ? 3.637 13.661 3.391 1.00 98.12 107 TYR A CA 1
ATOM 844 C C . TYR A 1 107 ? 3.737 15.115 3.856 1.00 98.12 107 TYR A C 1
ATOM 846 O O . TYR A 1 107 ? 4.824 15.697 3.936 1.00 98.12 107 TYR A O 1
ATOM 854 N N . LYS A 1 108 ? 2.592 15.720 4.174 1.00 97.00 108 LYS A N 1
ATOM 855 C CA . LYS A 1 108 ? 2.461 17.142 4.503 1.00 97.00 108 LYS A CA 1
ATOM 856 C C . LYS A 1 108 ? 3.312 17.587 5.702 1.00 97.00 108 LYS A C 1
ATOM 858 O O . LYS A 1 108 ? 3.918 18.649 5.583 1.00 97.00 108 LYS A O 1
ATOM 863 N N . PRO A 1 109 ? 3.419 16.841 6.820 1.00 97.44 109 PRO A N 1
ATOM 864 C CA . PRO A 1 109 ? 4.241 17.265 7.956 1.00 97.44 109 PRO A CA 1
ATOM 865 C C . PRO A 1 109 ? 5.728 17.435 7.624 1.00 97.44 109 PRO A C 1
ATOM 867 O O . PRO A 1 109 ? 6.344 18.385 8.098 1.00 97.44 109 PRO A O 1
ATOM 870 N N . SER A 1 110 ? 6.294 16.552 6.796 1.00 96.81 110 SER A N 1
ATOM 871 C CA . SER A 1 110 ? 7.735 16.553 6.492 1.00 96.81 110 SER A CA 1
ATOM 872 C C . SER A 1 110 ? 8.071 17.337 5.219 1.00 96.81 110 SER A C 1
ATOM 874 O O . SER A 1 110 ? 9.171 17.868 5.090 1.00 96.81 110 SER A O 1
ATOM 876 N N . GLN A 1 111 ? 7.135 17.431 4.267 1.00 95.94 111 GLN A N 1
ATOM 877 C CA . GLN A 1 111 ? 7.376 18.035 2.948 1.00 95.94 111 GLN A CA 1
ATOM 878 C C . GLN A 1 111 ? 6.540 19.296 2.675 1.00 95.94 111 GLN A C 1
ATOM 880 O O . GLN A 1 111 ? 6.705 19.931 1.634 1.00 95.94 111 GLN A O 1
ATOM 885 N N . GLY A 1 112 ? 5.640 19.674 3.584 1.00 96.38 112 GLY A N 1
ATOM 886 C CA . GLY A 1 112 ? 4.789 20.866 3.494 1.00 96.38 112 GLY A CA 1
ATOM 887 C C . GLY A 1 112 ? 3.555 20.721 2.595 1.00 96.38 112 GLY A C 1
ATOM 888 O O . GLY A 1 112 ? 2.639 21.538 2.689 1.00 96.38 112 GLY A O 1
ATOM 889 N N . VAL A 1 113 ? 3.492 19.683 1.753 1.00 95.62 113 VAL A N 1
ATOM 890 C CA . VAL A 1 113 ? 2.399 19.434 0.797 1.00 95.62 113 VAL A CA 1
ATOM 891 C C . VAL A 1 113 ? 2.036 17.946 0.718 1.00 95.62 113 VAL A C 1
ATOM 893 O O . VAL A 1 113 ? 2.916 17.088 0.805 1.00 95.62 113 VAL A O 1
ATOM 896 N N . SER A 1 114 ? 0.747 17.645 0.521 1.00 94.19 114 SER A N 1
ATOM 897 C CA . SER A 1 114 ? 0.224 16.275 0.325 1.00 94.19 114 SER A CA 1
ATOM 898 C C . SER A 1 114 ? 0.384 15.760 -1.115 1.00 94.19 114 SER A C 1
ATOM 900 O O . SER A 1 114 ? 0.296 14.556 -1.361 1.00 94.19 114 SER A O 1
ATOM 902 N N . SER A 1 115 ? 0.618 16.674 -2.063 1.00 94.44 115 SER A N 1
ATOM 903 C CA . SER A 1 115 ? 0.920 16.412 -3.473 1.00 94.44 115 SER A CA 1
ATOM 904 C C . SER A 1 115 ? 2.079 17.317 -3.897 1.00 94.44 115 SER A C 1
ATOM 906 O O . SER A 1 115 ? 2.061 18.533 -3.686 1.00 94.44 115 SER A O 1
ATOM 908 N N . MET A 1 116 ? 3.136 16.701 -4.406 1.00 94.50 116 MET A N 1
ATOM 909 C CA . MET A 1 116 ? 4.385 17.338 -4.777 1.00 94.50 116 MET A CA 1
ATOM 910 C C . MET A 1 116 ? 4.282 17.886 -6.208 1.00 94.50 116 MET A C 1
ATOM 912 O O . MET A 1 116 ? 3.898 17.145 -7.111 1.00 94.50 116 MET A O 1
ATOM 916 N N . PRO A 1 117 ? 4.649 19.155 -6.467 1.00 91.00 117 PRO A N 1
ATOM 917 C CA . PRO A 1 117 ? 4.631 19.684 -7.824 1.00 91.00 117 PRO A CA 1
ATOM 918 C C . PRO A 1 117 ? 5.643 18.957 -8.730 1.00 91.00 117 PRO A C 1
ATOM 920 O O . PRO A 1 117 ? 6.675 18.479 -8.240 1.00 91.00 117 PRO A O 1
ATOM 923 N N . PRO A 1 118 ? 5.406 18.942 -10.057 1.00 87.00 118 PRO A N 1
ATOM 924 C CA . PRO A 1 118 ? 6.296 18.300 -11.017 1.00 87.00 118 PRO A CA 1
ATOM 925 C C . PRO A 1 118 ? 7.759 18.733 -10.865 1.00 87.00 118 PRO A C 1
ATOM 927 O O . PRO A 1 118 ? 8.064 19.900 -10.614 1.00 87.00 118 PRO A O 1
ATOM 930 N N . GLY A 1 119 ? 8.679 17.782 -11.044 1.00 83.75 119 GLY A N 1
ATOM 931 C CA . GLY A 1 119 ? 10.124 18.024 -10.961 1.00 83.75 119 GLY A CA 1
ATOM 932 C C . GLY A 1 119 ? 10.705 18.019 -9.543 1.00 83.75 119 GLY A C 1
ATOM 933 O O . GLY A 1 119 ? 11.919 18.146 -9.392 1.00 83.75 119 GLY A O 1
ATOM 934 N N . LYS A 1 120 ? 9.883 17.833 -8.504 1.00 90.00 120 LYS A N 1
ATOM 935 C CA . LYS A 1 120 ? 10.348 17.571 -7.136 1.00 90.00 120 LYS A CA 1
ATOM 936 C C . LYS A 1 120 ? 10.116 16.110 -6.755 1.00 90.00 120 LYS A C 1
ATOM 938 O O . LYS A 1 120 ? 9.196 15.464 -7.245 1.00 90.00 120 LYS A O 1
ATOM 943 N N . LYS A 1 121 ? 10.957 15.590 -5.859 1.00 92.56 121 LYS A N 1
ATOM 944 C CA . LYS A 1 121 ? 10.848 14.210 -5.376 1.00 92.56 121 LYS A CA 1
ATOM 945 C C . LYS A 1 121 ? 9.723 14.101 -4.344 1.00 92.56 121 LYS A C 1
ATOM 947 O O . LYS A 1 121 ? 9.771 14.767 -3.311 1.00 92.56 121 LYS A O 1
ATOM 952 N N . SER A 1 122 ? 8.721 13.281 -4.640 1.00 96.06 122 SER A N 1
ATOM 953 C CA . SER A 1 122 ? 7.563 13.055 -3.775 1.00 96.06 122 SER A CA 1
ATOM 954 C C . SER A 1 122 ? 7.880 12.140 -2.592 1.00 96.06 122 SER A C 1
ATOM 956 O O . SER A 1 122 ? 8.923 11.479 -2.547 1.00 96.06 122 SER A O 1
ATOM 958 N N . GLY A 1 123 ? 6.976 12.117 -1.615 1.00 97.50 123 GLY A N 1
ATOM 959 C CA . GLY A 1 123 ? 7.100 11.279 -0.427 1.00 97.50 123 GLY A CA 1
ATOM 960 C C . GLY A 1 123 ? 7.045 9.798 -0.762 1.00 97.50 123 GLY A C 1
ATOM 961 O O . GLY A 1 123 ? 7.924 9.047 -0.339 1.00 97.50 123 GLY A O 1
ATOM 962 N N . VAL A 1 124 ? 6.088 9.382 -1.597 1.00 97.62 124 VAL A N 1
ATOM 963 C CA . VAL A 1 124 ? 5.982 7.978 -2.023 1.00 97.62 124 VAL A CA 1
ATOM 964 C C . VAL A 1 124 ? 7.209 7.524 -2.810 1.00 97.62 124 VAL A C 1
ATOM 966 O O . VAL A 1 124 ? 7.651 6.389 -2.644 1.00 97.62 124 VAL A O 1
ATOM 969 N N . ALA A 1 125 ? 7.851 8.415 -3.577 1.00 97.88 125 ALA A N 1
ATOM 970 C CA . ALA A 1 125 ? 9.103 8.093 -4.256 1.00 97.88 125 ALA A CA 1
ATOM 971 C C . ALA A 1 125 ? 10.271 7.858 -3.277 1.00 97.88 125 ALA A C 1
ATOM 973 O O . ALA A 1 125 ? 11.153 7.036 -3.541 1.00 97.88 125 ALA A O 1
ATOM 974 N N . ILE A 1 126 ? 10.299 8.566 -2.142 1.00 98.44 126 ILE A N 1
ATOM 975 C CA . ILE A 1 126 ? 11.288 8.363 -1.068 1.00 98.44 126 ILE A CA 1
ATOM 976 C C . ILE A 1 126 ? 10.992 7.070 -0.295 1.00 98.44 126 ILE A C 1
ATOM 978 O O . ILE A 1 126 ? 11.913 6.304 0.005 1.00 98.44 126 ILE A O 1
ATOM 982 N N . VAL A 1 127 ? 9.720 6.785 -0.017 1.00 98.69 127 VAL A N 1
ATOM 983 C CA . VAL A 1 127 ? 9.273 5.540 0.626 1.00 98.69 127 VAL A CA 1
ATOM 984 C C . VAL A 1 127 ? 9.595 4.325 -0.250 1.00 98.69 127 VAL A C 1
ATOM 986 O O . VAL A 1 127 ? 10.184 3.363 0.239 1.00 98.69 127 VAL A O 1
ATOM 989 N N . ALA A 1 128 ? 9.319 4.381 -1.556 1.00 98.44 128 ALA A N 1
ATOM 990 C CA . ALA A 1 128 ? 9.659 3.316 -2.501 1.00 98.44 128 ALA A CA 1
ATOM 991 C C . ALA A 1 128 ? 11.177 3.080 -2.599 1.00 98.44 128 ALA A C 1
ATOM 993 O O . ALA A 1 128 ? 11.623 1.932 -2.610 1.00 98.44 128 ALA A O 1
ATOM 994 N N . ALA A 1 129 ? 11.985 4.147 -2.603 1.00 98.44 129 ALA A N 1
ATOM 995 C CA . ALA A 1 129 ? 13.443 4.026 -2.542 1.00 98.44 129 ALA A CA 1
ATOM 996 C C . ALA A 1 129 ? 13.911 3.377 -1.225 1.00 98.44 129 ALA A C 1
ATOM 998 O O . ALA A 1 129 ? 14.766 2.495 -1.241 1.00 98.44 129 ALA A O 1
ATOM 999 N N . THR A 1 130 ? 13.293 3.738 -0.098 1.00 98.62 130 THR A N 1
ATOM 1000 C CA . THR A 1 130 ? 13.578 3.122 1.209 1.00 98.62 130 THR A CA 1
ATOM 1001 C C . THR A 1 130 ? 13.260 1.625 1.193 1.00 98.62 130 THR A C 1
ATOM 1003 O O . THR A 1 130 ? 14.070 0.818 1.647 1.00 98.62 130 THR A O 1
ATOM 1006 N N . LEU A 1 131 ? 12.115 1.236 0.620 1.00 98.25 131 LEU A N 1
ATOM 1007 C CA . LEU A 1 131 ? 11.738 -0.166 0.445 1.00 98.25 131 LEU A CA 1
ATOM 1008 C C . LEU A 1 131 ? 12.748 -0.913 -0.434 1.00 98.25 131 LEU A C 1
ATOM 1010 O O . LEU A 1 131 ? 13.197 -1.992 -0.053 1.00 98.25 131 LEU A O 1
ATOM 1014 N N . LYS A 1 132 ? 13.156 -0.330 -1.571 1.00 97.38 132 LYS A N 1
ATOM 1015 C CA . LYS A 1 132 ? 14.199 -0.900 -2.437 1.00 97.38 132 LYS A CA 1
ATOM 1016 C C . LYS A 1 132 ? 15.472 -1.183 -1.645 1.00 97.38 132 LYS A C 1
ATOM 1018 O O . LYS A 1 132 ? 15.963 -2.307 -1.674 1.00 97.38 132 LYS A O 1
ATOM 1023 N N . ASP A 1 133 ? 15.995 -0.181 -0.949 1.00 97.81 133 ASP A N 1
ATOM 1024 C CA . ASP A 1 133 ? 17.283 -0.290 -0.267 1.00 97.81 133 ASP A CA 1
ATOM 1025 C C . ASP A 1 133 ? 17.229 -1.323 0.868 1.00 97.81 133 ASP A C 1
ATOM 1027 O O . ASP A 1 133 ? 18.190 -2.060 1.088 1.00 97.81 133 ASP A O 1
ATOM 1031 N N . LYS A 1 134 ? 16.084 -1.448 1.553 1.00 96.81 134 LYS A N 1
ATOM 1032 C CA . LYS A 1 134 ? 15.872 -2.478 2.581 1.00 96.81 134 LYS A CA 1
ATOM 1033 C C . LYS A 1 134 ? 15.770 -3.884 1.996 1.00 96.81 134 LYS A C 1
ATOM 1035 O O . LYS A 1 134 ? 16.368 -4.800 2.555 1.00 96.81 134 LYS A O 1
ATOM 1040 N N . LEU A 1 135 ? 15.084 -4.055 0.867 1.00 93.38 135 LEU A N 1
ATOM 1041 C CA . LEU A 1 135 ? 15.020 -5.338 0.162 1.00 93.38 135 LEU A CA 1
ATOM 1042 C C . LEU A 1 135 ? 16.397 -5.756 -0.372 1.00 93.38 135 LEU A C 1
ATOM 1044 O O . LEU A 1 135 ? 16.809 -6.902 -0.196 1.00 93.38 135 LEU A O 1
ATOM 1048 N N . GLU A 1 136 ? 17.152 -4.828 -0.960 1.00 92.50 136 GLU A N 1
ATOM 1049 C CA . GLU A 1 136 ? 18.511 -5.097 -1.441 1.00 92.50 136 GLU A CA 1
ATOM 1050 C C . GLU A 1 136 ? 19.477 -5.425 -0.298 1.00 92.50 136 GLU A C 1
ATOM 1052 O O . GLU A 1 136 ? 20.277 -6.353 -0.427 1.00 92.50 136 GLU A O 1
ATOM 1057 N N . ALA A 1 137 ? 19.366 -4.743 0.847 1.00 91.44 137 ALA A N 1
ATOM 1058 C CA . ALA A 1 137 ? 20.139 -5.068 2.047 1.00 91.44 137 ALA A CA 1
ATOM 1059 C C . ALA A 1 137 ? 19.847 -6.485 2.580 1.00 91.44 137 ALA A C 1
ATOM 1061 O O . ALA A 1 137 ? 20.694 -7.081 3.244 1.00 91.44 137 ALA A O 1
ATOM 1062 N N . GLN A 1 138 ? 18.675 -7.040 2.263 1.00 87.88 138 GLN A N 1
ATOM 1063 C CA . GLN A 1 138 ? 18.284 -8.418 2.573 1.00 87.88 138 GLN A CA 1
ATOM 1064 C C . GLN A 1 138 ? 18.624 -9.410 1.447 1.00 87.88 138 GLN A C 1
ATOM 1066 O O . GLN A 1 138 ? 18.265 -10.583 1.528 1.00 87.88 138 GLN A O 1
ATOM 1071 N N . GLY A 1 139 ? 19.323 -8.968 0.398 1.00 86.44 139 GLY A N 1
ATOM 1072 C CA . GLY A 1 139 ? 19.735 -9.810 -0.723 1.00 86.44 139 GLY A CA 1
ATOM 1073 C C . GLY A 1 139 ? 18.644 -10.062 -1.764 1.00 86.44 139 GLY A C 1
ATOM 1074 O O . GLY A 1 139 ? 18.812 -10.955 -2.592 1.00 86.44 139 GLY A O 1
ATOM 1075 N N . ILE A 1 140 ? 17.545 -9.299 -1.753 1.00 86.81 140 ILE A N 1
ATOM 1076 C CA . ILE A 1 140 ? 16.466 -9.406 -2.742 1.00 86.81 140 ILE A CA 1
ATOM 1077 C C . ILE A 1 140 ? 16.757 -8.463 -3.913 1.00 86.81 140 ILE A C 1
ATOM 1079 O O . ILE A 1 140 ? 16.688 -7.239 -3.748 1.00 86.81 140 ILE A O 1
ATOM 1083 N N . PRO A 1 141 ? 17.026 -8.992 -5.122 1.00 90.25 141 PRO A N 1
ATOM 1084 C CA . PRO A 1 141 ? 17.235 -8.163 -6.300 1.00 90.25 141 PRO A CA 1
ATOM 1085 C C . PRO A 1 141 ? 15.976 -7.342 -6.587 1.00 90.25 141 PRO A C 1
ATOM 1087 O O . PRO A 1 141 ? 14.922 -7.902 -6.901 1.00 90.25 141 PRO A O 1
ATOM 1090 N N . THR A 1 142 ? 16.081 -6.019 -6.488 1.00 93.69 142 THR A N 1
ATOM 1091 C CA . THR A 1 142 ? 14.934 -5.116 -6.603 1.00 93.69 142 THR A CA 1
ATOM 1092 C C . THR A 1 142 ? 15.196 -4.072 -7.677 1.00 93.69 142 THR A C 1
ATOM 1094 O O . THR A 1 142 ? 16.284 -3.519 -7.780 1.00 93.69 142 THR A O 1
ATOM 1097 N N . ILE A 1 143 ? 14.196 -3.801 -8.509 1.00 95.88 143 ILE A N 1
ATOM 1098 C CA . ILE A 1 143 ? 14.238 -2.725 -9.495 1.00 95.88 143 ILE A CA 1
ATOM 1099 C C . ILE A 1 143 ? 13.138 -1.720 -9.193 1.00 95.88 143 ILE A C 1
ATOM 1101 O O . ILE A 1 143 ? 11.975 -2.082 -9.061 1.00 95.88 143 ILE A O 1
ATOM 1105 N N . TYR A 1 144 ? 13.501 -0.447 -9.126 1.00 97.81 144 TYR A N 1
ATOM 1106 C CA . TYR A 1 144 ? 12.567 0.649 -8.911 1.00 97.81 144 TYR A CA 1
ATOM 1107 C C . TYR A 1 144 ? 12.499 1.529 -10.163 1.00 97.81 144 TYR A C 1
ATOM 1109 O O . TYR A 1 144 ? 13.527 1.816 -10.781 1.00 97.81 144 TYR A O 1
ATOM 1117 N N . ASN A 1 145 ? 11.289 1.911 -10.575 1.00 97.50 145 ASN A N 1
ATOM 1118 C CA . ASN A 1 145 ? 11.066 2.903 -11.621 1.00 97.50 145 ASN A CA 1
ATOM 1119 C C . ASN A 1 145 ? 10.429 4.165 -11.023 1.00 97.50 145 ASN A C 1
ATOM 1121 O O . ASN A 1 145 ? 9.309 4.109 -10.526 1.00 97.50 145 ASN A O 1
ATOM 1125 N N . GLU A 1 146 ? 11.147 5.283 -11.138 1.00 95.25 146 GLU A N 1
ATOM 1126 C CA . GLU A 1 146 ? 10.807 6.601 -10.577 1.00 95.25 146 GLU A CA 1
ATOM 1127 C C . GLU A 1 146 ? 9.859 7.441 -11.458 1.00 95.25 146 GLU A C 1
ATOM 1129 O O . GLU A 1 146 ? 9.653 8.625 -11.197 1.00 95.25 146 GLU A O 1
ATOM 1134 N N . ALA A 1 147 ? 9.296 6.885 -12.536 1.00 94.88 147 ALA A N 1
ATOM 1135 C CA . ALA A 1 147 ? 8.342 7.614 -13.370 1.00 94.88 147 ALA A CA 1
ATOM 1136 C C . ALA A 1 147 ? 7.119 8.061 -12.545 1.00 94.88 147 ALA A C 1
ATOM 1138 O O . ALA A 1 147 ? 6.463 7.236 -11.916 1.00 94.88 147 ALA A O 1
ATOM 1139 N N . THR A 1 148 ? 6.790 9.357 -12.571 1.00 91.38 148 THR A N 1
ATOM 1140 C CA . THR A 1 148 ? 5.738 9.946 -11.718 1.00 91.38 148 THR A CA 1
ATOM 1141 C C . THR A 1 148 ? 4.319 9.621 -12.174 1.00 91.38 148 THR A C 1
ATOM 1143 O O . THR A 1 148 ? 3.405 9.561 -11.363 1.00 91.38 148 THR A O 1
ATOM 1146 N N . HIS A 1 149 ? 4.141 9.365 -13.473 1.00 94.25 149 HIS A N 1
ATOM 1147 C CA . HIS A 1 149 ? 2.842 9.119 -14.109 1.00 94.25 149 HIS A CA 1
ATOM 1148 C C . HIS A 1 149 ? 1.841 10.278 -13.967 1.00 94.25 149 HIS A C 1
ATOM 1150 O O . HIS A 1 149 ? 0.636 10.056 -14.080 1.00 94.25 149 HIS A O 1
ATOM 1156 N N . ASP A 1 150 ? 2.333 11.511 -13.846 1.00 89.94 150 ASP A N 1
ATOM 1157 C CA . ASP A 1 150 ? 1.516 12.729 -13.834 1.00 89.94 150 ASP A CA 1
ATOM 1158 C C . ASP A 1 150 ? 0.659 12.883 -15.107 1.00 89.94 150 ASP A C 1
ATOM 1160 O O . ASP A 1 150 ? 1.052 12.402 -16.183 1.00 89.94 150 ASP A O 1
ATOM 1164 N N . PRO A 1 151 ? -0.497 13.573 -15.031 1.00 89.81 151 PRO A N 1
ATOM 1165 C CA . PRO A 1 151 ? -1.095 14.202 -13.838 1.00 89.81 151 PRO A CA 1
ATOM 1166 C C . PRO A 1 151 ? -1.762 13.205 -12.868 1.00 89.81 151 PRO A C 1
ATOM 1168 O O . PRO A 1 151 ? -2.015 12.062 -13.226 1.00 89.81 151 PRO A O 1
ATOM 1171 N N . HIS A 1 152 ? -2.098 13.621 -11.647 1.00 88.69 152 HIS A N 1
ATOM 1172 C CA . HIS A 1 152 ? -2.860 12.791 -10.705 1.00 88.69 152 HIS A CA 1
ATOM 1173 C C . HIS A 1 152 ? -4.334 12.681 -11.145 1.00 88.69 152 HIS A C 1
ATOM 1175 O O . HIS A 1 152 ? -5.210 13.408 -10.681 1.00 88.69 152 HIS A O 1
ATOM 1181 N N . ASP A 1 153 ? -4.611 11.800 -12.107 1.00 86.50 153 ASP A N 1
ATOM 1182 C CA . ASP A 1 153 ? -5.933 11.589 -12.696 1.00 86.50 153 ASP A CA 1
ATOM 1183 C C . ASP A 1 153 ? -6.243 10.100 -12.917 1.00 86.50 153 ASP A C 1
ATOM 1185 O O . ASP A 1 153 ? -5.401 9.222 -12.734 1.00 86.50 153 ASP A O 1
ATOM 1189 N N . SER A 1 154 ? -7.458 9.801 -13.383 1.00 79.81 154 SER A N 1
ATOM 1190 C CA . SER A 1 154 ? -7.856 8.431 -13.763 1.00 79.81 154 SER A CA 1
ATOM 1191 C C . SER A 1 154 ? -6.975 7.801 -14.860 1.00 79.81 154 SER A C 1
ATOM 1193 O O . SER A 1 154 ? -6.962 6.582 -15.032 1.00 79.81 154 SER A O 1
ATOM 1195 N N . GLY A 1 155 ? -6.221 8.609 -15.612 1.00 88.75 155 GLY A N 1
ATOM 1196 C CA . GLY A 1 155 ? -5.260 8.153 -16.612 1.00 88.75 155 GLY A CA 1
ATOM 1197 C C . GLY A 1 155 ? -3.926 7.688 -16.019 1.00 88.75 155 GLY A C 1
ATOM 1198 O O . GLY A 1 155 ? -3.156 7.039 -16.736 1.00 88.75 155 GLY A O 1
ATOM 1199 N N . ALA A 1 156 ? -3.654 7.964 -14.738 1.00 92.75 156 ALA A N 1
ATOM 1200 C CA . ALA A 1 156 ? -2.414 7.589 -14.060 1.00 92.75 156 ALA A CA 1
ATOM 1201 C C . ALA A 1 156 ? -2.189 6.079 -14.109 1.00 92.75 156 ALA A C 1
ATOM 1203 O O . ALA A 1 156 ? -1.123 5.644 -14.542 1.00 92.75 156 ALA A O 1
ATOM 1204 N N . TYR A 1 157 ? -3.225 5.276 -13.843 1.00 93.44 157 TYR A N 1
ATOM 1205 C CA . TYR A 1 157 ? -3.150 3.814 -13.939 1.00 93.44 157 TYR A CA 1
ATOM 1206 C C . TYR A 1 157 ? -2.800 3.324 -15.346 1.00 93.44 157 TYR A C 1
ATOM 1208 O O . TYR A 1 157 ? -2.009 2.396 -15.508 1.00 93.44 157 TYR A O 1
ATOM 1216 N N . HIS A 1 158 ? -3.311 3.975 -16.397 1.00 92.88 158 HIS A N 1
ATOM 1217 C CA . HIS A 1 158 ? -2.941 3.627 -17.772 1.00 92.88 158 HIS A CA 1
ATOM 1218 C C . HIS A 1 158 ? -1.471 3.964 -18.080 1.00 92.88 158 HIS A C 1
ATOM 1220 O O . HIS A 1 158 ? -0.806 3.250 -18.840 1.00 92.88 158 HIS A O 1
ATOM 1226 N N . ARG A 1 159 ? -0.939 5.049 -17.504 1.00 95.75 159 ARG A N 1
ATOM 1227 C CA . ARG A 1 159 ? 0.476 5.421 -17.640 1.00 95.75 159 ARG A CA 1
ATOM 1228 C C . ARG A 1 159 ? 1.373 4.475 -16.841 1.00 95.75 159 ARG A C 1
ATOM 1230 O O . ARG A 1 159 ? 2.314 3.927 -17.421 1.00 95.75 159 ARG A O 1
ATOM 1237 N N . SER A 1 160 ? 1.036 4.207 -15.583 1.00 97.00 160 SER A N 1
ATOM 1238 C CA . SER A 1 160 ? 1.785 3.316 -14.693 1.00 97.00 160 SER A CA 1
ATOM 1239 C C . SER A 1 160 ? 1.768 1.863 -15.152 1.00 97.00 160 SER A C 1
ATOM 1241 O O . SER A 1 160 ? 2.775 1.164 -15.032 1.00 97.00 160 SER A O 1
ATOM 1243 N N . ARG A 1 161 ? 0.710 1.423 -15.843 1.00 97.19 161 ARG A N 1
ATOM 1244 C CA . ARG A 1 161 ? 0.653 0.099 -16.479 1.00 97.19 161 ARG A CA 1
ATOM 1245 C C . ARG A 1 161 ? 1.824 -0.167 -17.424 1.00 97.19 161 ARG A C 1
ATOM 1247 O O . ARG A 1 161 ? 2.322 -1.296 -17.492 1.00 97.19 161 ARG A O 1
ATOM 1254 N N . ARG A 1 162 ? 2.288 0.849 -18.167 1.00 97.06 162 ARG A N 1
ATOM 1255 C CA . ARG A 1 162 ? 3.455 0.714 -19.061 1.00 97.06 162 ARG A CA 1
ATOM 1256 C C . ARG A 1 162 ? 4.733 0.482 -18.263 1.00 97.06 162 ARG A C 1
ATOM 1258 O O . ARG A 1 162 ? 5.531 -0.373 -18.645 1.00 97.06 162 ARG A O 1
ATOM 1265 N N . THR A 1 163 ? 4.880 1.178 -17.140 1.00 97.75 163 THR A N 1
ATOM 1266 C CA . THR A 1 163 ? 5.975 0.988 -16.183 1.00 97.75 163 THR A CA 1
ATOM 1267 C C . THR A 1 163 ? 5.938 -0.405 -15.563 1.00 97.75 163 THR A C 1
ATOM 1269 O O . THR A 1 163 ? 6.921 -1.135 -15.679 1.00 97.75 163 THR A O 1
ATOM 1272 N N . ALA A 1 164 ? 4.796 -0.831 -15.019 1.00 97.25 164 ALA A N 1
ATOM 1273 C CA . ALA A 1 164 ? 4.603 -2.171 -14.466 1.00 97.25 164 ALA A CA 1
ATOM 1274 C C . ALA A 1 164 ? 4.942 -3.270 -15.492 1.00 97.25 164 ALA A C 1
ATOM 1276 O O . ALA A 1 164 ? 5.693 -4.204 -15.211 1.00 97.25 164 ALA A O 1
ATOM 1277 N N . THR A 1 165 ? 4.480 -3.112 -16.736 1.00 97.19 165 THR A N 1
ATOM 1278 C CA . THR A 1 165 ? 4.803 -4.033 -17.838 1.00 97.19 165 THR A CA 1
ATOM 1279 C C . THR A 1 165 ? 6.297 -4.044 -18.170 1.00 97.19 165 THR A C 1
ATOM 1281 O O . THR A 1 165 ? 6.869 -5.105 -18.427 1.00 97.19 165 THR A O 1
ATOM 1284 N N . ALA A 1 166 ? 6.956 -2.883 -18.167 1.00 96.94 166 ALA A N 1
ATOM 1285 C CA . ALA A 1 166 ? 8.394 -2.788 -18.401 1.00 96.94 166 ALA A CA 1
ATOM 1286 C C . ALA A 1 166 ? 9.207 -3.457 -17.281 1.00 96.94 166 ALA A C 1
ATOM 1288 O O . ALA A 1 166 ? 10.189 -4.137 -17.577 1.00 96.94 166 ALA A O 1
ATOM 1289 N N . LEU A 1 167 ? 8.784 -3.327 -16.019 1.00 96.62 167 LEU A N 1
ATOM 1290 C CA . LEU A 1 167 ? 9.404 -4.009 -14.878 1.00 96.62 167 LEU A CA 1
ATOM 1291 C C . LEU A 1 167 ? 9.308 -5.536 -15.026 1.00 96.62 167 LEU A C 1
ATOM 1293 O O . LEU A 1 167 ? 10.317 -6.225 -14.879 1.00 96.62 167 LEU A O 1
ATOM 1297 N N . MET A 1 168 ? 8.147 -6.065 -15.433 1.00 93.88 168 MET A N 1
ATOM 1298 C CA . MET A 1 168 ? 7.992 -7.503 -15.716 1.00 93.88 168 MET A CA 1
ATOM 1299 C C . MET A 1 168 ? 8.905 -7.976 -16.850 1.00 93.88 168 MET A C 1
ATOM 1301 O O . MET A 1 168 ? 9.550 -9.015 -16.733 1.00 93.88 168 MET A O 1
ATOM 1305 N N . LYS A 1 169 ? 9.029 -7.197 -17.934 1.00 93.75 169 LYS A N 1
ATOM 1306 C CA . LYS A 1 169 ? 9.954 -7.515 -19.040 1.00 93.75 169 LYS A CA 1
ATOM 1307 C C . LYS A 1 169 ? 11.418 -7.536 -18.598 1.00 93.75 169 LYS A C 1
ATOM 1309 O O . LYS A 1 169 ? 12.206 -8.295 -19.156 1.00 93.75 169 LYS A O 1
ATOM 1314 N N . LYS A 1 170 ? 11.780 -6.732 -17.594 1.00 92.69 170 LYS A N 1
ATOM 1315 C CA . LYS A 1 170 ? 13.109 -6.748 -16.965 1.00 92.69 170 LYS A CA 1
ATOM 1316 C C . LYS A 1 170 ? 13.309 -7.926 -16.004 1.00 92.69 170 LYS A C 1
ATOM 1318 O O . LYS A 1 170 ? 14.431 -8.138 -15.564 1.00 92.69 170 LYS A O 1
ATOM 1323 N N . GLY A 1 171 ? 12.269 -8.715 -15.730 1.00 88.31 171 GLY A N 1
ATOM 1324 C CA . GLY A 1 171 ? 12.340 -9.947 -14.946 1.00 88.31 171 GLY A CA 1
ATOM 1325 C C . GLY A 1 171 ? 11.580 -9.921 -13.622 1.00 88.31 171 GLY A C 1
ATOM 1326 O O . GLY A 1 171 ? 11.533 -10.967 -12.985 1.00 88.31 171 GLY A O 1
ATOM 1327 N N . ALA A 1 172 ? 10.965 -8.791 -13.241 1.00 91.25 172 ALA A N 1
ATOM 1328 C CA . ALA A 1 172 ? 10.255 -8.658 -11.968 1.00 91.25 172 ALA A CA 1
ATOM 1329 C C . ALA A 1 172 ? 9.144 -9.713 -11.820 1.00 91.25 172 ALA A C 1
ATOM 1331 O O . ALA A 1 172 ? 8.210 -9.778 -12.626 1.00 91.25 172 ALA A O 1
ATOM 1332 N N . LYS A 1 173 ? 9.251 -10.518 -10.759 1.00 89.06 173 LYS A N 1
ATOM 1333 C CA . LYS A 1 173 ? 8.308 -11.571 -10.360 1.00 89.06 173 LYS A CA 1
ATOM 1334 C C . LYS A 1 173 ? 7.364 -11.135 -9.248 1.00 89.06 173 LYS A C 1
ATOM 1336 O O . LYS A 1 173 ? 6.404 -11.842 -9.003 1.00 89.06 173 LYS A O 1
ATOM 1341 N N . VAL A 1 174 ? 7.598 -10.003 -8.596 1.00 91.94 174 VAL A N 1
ATOM 1342 C CA . VAL A 1 174 ? 6.683 -9.325 -7.668 1.00 91.94 174 VAL A CA 1
ATOM 1343 C C . VAL A 1 174 ? 6.566 -7.876 -8.125 1.00 91.94 174 VAL A C 1
ATOM 1345 O O . VAL A 1 174 ? 7.559 -7.300 -8.557 1.00 91.94 174 VAL A O 1
ATOM 1348 N N . LEU A 1 175 ? 5.364 -7.301 -8.098 1.00 95.75 175 LEU A N 1
ATOM 1349 C CA . LEU A 1 175 ? 5.157 -5.884 -8.397 1.00 95.75 175 LEU A CA 1
ATOM 1350 C C . LEU A 1 175 ? 4.495 -5.234 -7.189 1.00 95.75 175 LEU A C 1
ATOM 1352 O O . LEU A 1 175 ? 3.540 -5.800 -6.659 1.00 95.75 175 LEU A O 1
ATOM 1356 N N . ILE A 1 176 ? 5.013 -4.086 -6.765 1.00 97.69 176 ILE A N 1
ATOM 1357 C CA . ILE A 1 176 ? 4.469 -3.318 -5.646 1.00 97.69 176 ILE A CA 1
ATOM 1358 C C . ILE A 1 176 ? 4.247 -1.885 -6.118 1.00 97.69 176 ILE A C 1
ATOM 1360 O O . ILE A 1 176 ? 5.198 -1.212 -6.523 1.00 97.69 176 ILE A O 1
ATOM 1364 N N . ASP A 1 177 ? 2.985 -1.470 -6.081 1.00 98.19 177 ASP A N 1
ATOM 1365 C CA . ASP A 1 177 ? 2.542 -0.096 -6.292 1.00 98.19 177 ASP A CA 1
ATOM 1366 C C . ASP A 1 177 ? 2.497 0.618 -4.935 1.00 98.19 177 ASP A C 1
ATOM 1368 O O . ASP A 1 177 ? 1.740 0.214 -4.046 1.00 98.19 177 ASP A O 1
ATOM 1372 N N . VAL A 1 178 ? 3.370 1.605 -4.738 1.00 98.62 178 VAL A N 1
ATOM 1373 C CA . VAL A 1 178 ? 3.569 2.284 -3.449 1.00 98.62 178 VAL A CA 1
ATOM 1374 C C . VAL A 1 178 ? 2.774 3.583 -3.418 1.00 98.62 178 VAL A C 1
ATOM 1376 O O . VAL A 1 178 ? 3.017 4.470 -4.232 1.00 98.62 178 VAL A O 1
ATOM 1379 N N . HIS A 1 179 ? 1.874 3.694 -2.444 1.00 98.25 179 HIS A N 1
ATOM 1380 C CA . HIS A 1 179 ? 0.985 4.835 -2.234 1.00 98.25 179 HIS A CA 1
ATOM 1381 C C . HIS A 1 179 ? 0.981 5.303 -0.774 1.00 98.25 179 HIS A C 1
ATOM 1383 O O . HIS A 1 179 ? 1.580 4.675 0.108 1.00 98.25 179 HIS A O 1
ATOM 1389 N N . ARG A 1 180 ? 0.239 6.382 -0.517 1.00 97.62 180 ARG A N 1
ATOM 1390 C CA . ARG A 1 180 ? -0.195 6.855 0.809 1.00 97.62 180 ARG A CA 1
ATOM 1391 C C . ARG A 1 180 ? -1.678 7.248 0.774 1.00 97.62 180 ARG A C 1
ATOM 1393 O O . ARG A 1 180 ? -2.137 7.813 -0.209 1.00 97.62 180 ARG A O 1
ATOM 1400 N N . ASP A 1 181 ? -2.404 7.025 1.864 1.00 97.50 181 ASP A N 1
ATOM 1401 C CA . ASP A 1 181 ? -3.831 7.391 1.980 1.00 97.50 181 ASP A CA 1
ATOM 1402 C C . ASP A 1 181 ? -4.009 8.890 2.332 1.00 97.50 181 ASP A C 1
ATOM 1404 O O . ASP A 1 181 ? -3.053 9.547 2.741 1.00 97.50 181 ASP A O 1
ATOM 1408 N N . ALA A 1 182 ? -5.215 9.454 2.254 1.00 95.81 182 ALA A N 1
ATOM 1409 C CA . ALA A 1 182 ? -5.512 10.846 2.643 1.00 95.81 182 ALA A CA 1
ATOM 1410 C C . ALA A 1 182 ? -6.567 10.920 3.756 1.00 95.81 182 ALA A C 1
ATOM 1412 O O . ALA A 1 182 ? -7.639 11.514 3.628 1.00 95.81 182 ALA A O 1
ATOM 1413 N N . VAL A 1 183 ? -6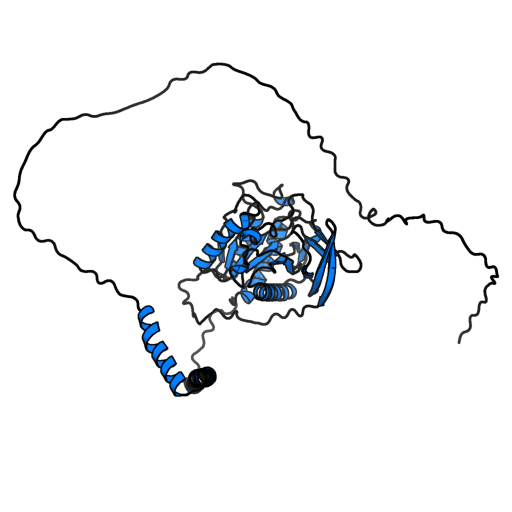.250 10.301 4.891 1.00 97.12 183 VAL A N 1
ATOM 1414 C CA . VAL A 1 183 ? -7.107 10.228 6.086 1.00 97.12 183 VAL A CA 1
ATOM 1415 C C . VAL A 1 183 ? -6.441 10.902 7.292 1.00 97.12 183 VAL A C 1
ATOM 1417 O O . VAL A 1 183 ? -5.267 11.276 7.225 1.00 97.12 183 VAL A O 1
ATOM 1420 N N . PRO A 1 184 ? -7.154 11.105 8.417 1.00 97.31 184 PRO A N 1
ATOM 1421 C CA . PRO A 1 184 ? -6.523 11.568 9.648 1.00 97.31 184 PRO A CA 1
ATOM 1422 C C . PRO A 1 184 ? -5.340 10.670 10.058 1.00 97.31 184 PRO A C 1
ATOM 1424 O O . PRO A 1 184 ? -5.397 9.449 9.874 1.00 97.31 184 PRO A O 1
ATOM 1427 N N . PRO A 1 185 ? -4.245 11.244 10.584 1.00 97.44 185 PRO A N 1
ATOM 1428 C CA . PRO A 1 185 ? -3.008 10.503 10.806 1.00 97.44 185 PRO A CA 1
ATOM 1429 C C . PRO A 1 185 ? -3.159 9.346 11.804 1.00 97.44 185 PRO A C 1
ATOM 1431 O O . PRO A 1 185 ? -2.491 8.325 11.640 1.00 97.44 185 PRO A O 1
ATOM 1434 N N . GLU A 1 186 ? -4.046 9.458 12.795 1.00 97.56 186 GLU A N 1
ATOM 1435 C CA . GLU A 1 186 ? -4.333 8.444 13.820 1.00 97.56 186 GLU A CA 1
ATOM 1436 C C . GLU A 1 186 ? -4.845 7.113 13.246 1.00 97.56 186 GLU A C 1
ATOM 1438 O O . GLU A 1 186 ? -4.687 6.059 13.864 1.00 97.56 186 GLU A O 1
ATOM 1443 N N . VAL A 1 187 ? -5.398 7.135 12.029 1.00 97.88 187 VAL A N 1
ATOM 1444 C CA . VAL A 1 187 ? -5.849 5.933 11.312 1.00 97.88 187 VAL A CA 1
ATOM 1445 C C . VAL A 1 187 ? -4.666 5.012 10.989 1.00 97.88 187 VAL A C 1
ATOM 1447 O O . VAL A 1 187 ? -4.798 3.781 10.992 1.00 97.88 187 VAL A O 1
ATOM 1450 N N . TYR A 1 188 ? -3.497 5.607 10.750 1.00 98.50 188 TYR A N 1
ATOM 1451 C CA . TYR A 1 188 ? -2.274 4.921 10.350 1.00 98.50 188 TYR A CA 1
ATOM 1452 C C . TYR A 1 188 ? -1.138 5.003 11.367 1.00 98.50 188 TYR A C 1
ATOM 1454 O O . TYR A 1 188 ? -0.211 4.206 11.263 1.00 98.50 188 TYR A O 1
ATOM 1462 N N . GLN A 1 189 ? -1.166 5.912 12.342 1.00 98.19 189 GLN A N 1
ATOM 1463 C CA . GLN A 1 189 ? -0.140 5.961 13.388 1.00 98.19 189 GLN A CA 1
ATOM 1464 C C . GLN A 1 189 ? -0.093 4.641 14.166 1.00 98.19 189 GLN A C 1
ATOM 1466 O O . GLN A 1 189 ? -1.119 4.032 14.487 1.00 98.19 189 GLN A O 1
ATOM 1471 N N . THR A 1 190 ? 1.121 4.185 14.450 1.00 98.00 190 THR A N 1
ATOM 1472 C CA . THR A 1 190 ? 1.383 3.022 15.294 1.00 98.00 190 THR A CA 1
ATOM 1473 C C . THR A 1 190 ? 2.743 3.156 15.967 1.00 98.00 190 THR A C 1
ATOM 1475 O O . THR A 1 190 ? 3.551 4.018 15.616 1.00 98.00 190 THR A O 1
ATOM 1478 N N . GLU A 1 191 ? 3.004 2.278 16.925 1.00 97.12 191 GLU A N 1
ATOM 1479 C CA . GLU A 1 191 ? 4.318 2.110 17.528 1.00 97.12 191 GLU A CA 1
ATOM 1480 C C . GLU A 1 191 ? 4.727 0.648 17.408 1.00 97.12 191 GLU A C 1
ATOM 1482 O O . GLU A 1 191 ? 3.998 -0.250 17.831 1.00 97.12 191 GLU A O 1
ATOM 1487 N N . ILE A 1 192 ? 5.908 0.400 16.847 1.00 93.81 192 ILE A N 1
ATOM 1488 C CA . ILE A 1 192 ? 6.476 -0.941 16.731 1.00 93.81 192 ILE A CA 1
ATOM 1489 C C . ILE A 1 192 ? 7.740 -0.974 17.577 1.00 93.81 192 ILE A C 1
ATOM 1491 O O . ILE A 1 192 ? 8.676 -0.218 17.340 1.00 93.81 192 ILE A O 1
ATOM 1495 N N . LYS A 1 193 ? 7.763 -1.844 18.594 1.00 91.31 193 LYS A N 1
ATOM 1496 C CA . LYS A 1 193 ? 8.884 -1.968 19.548 1.00 91.31 193 LYS A CA 1
ATOM 1497 C C . LYS A 1 193 ? 9.260 -0.637 20.236 1.00 91.31 193 LYS A C 1
ATOM 1499 O O . LYS A 1 193 ? 10.418 -0.430 20.577 1.00 91.31 193 LYS A O 1
ATOM 1504 N N . GLY A 1 194 ? 8.277 0.237 20.474 1.00 93.12 194 GLY A N 1
ATOM 1505 C CA . GLY A 1 194 ? 8.469 1.536 21.135 1.00 93.12 194 GLY A CA 1
ATOM 1506 C C . GLY A 1 194 ? 8.953 2.661 20.214 1.00 93.12 194 GLY A C 1
ATOM 1507 O O . GLY A 1 194 ? 9.244 3.750 20.698 1.00 93.12 194 GLY A O 1
ATOM 1508 N N . GLU A 1 195 ? 9.033 2.421 18.903 1.00 95.31 195 GLU A N 1
ATOM 1509 C CA . GLU A 1 195 ? 9.338 3.446 17.906 1.00 95.31 195 GLU A CA 1
ATOM 1510 C C . GLU A 1 195 ? 8.086 3.795 17.098 1.00 95.31 195 GLU A C 1
ATOM 1512 O O . GLU A 1 195 ? 7.390 2.905 16.600 1.00 95.31 195 GLU A O 1
ATOM 1517 N N . SER A 1 196 ? 7.810 5.092 16.937 1.00 97.62 196 SER A N 1
ATOM 1518 C CA . SER A 1 196 ? 6.726 5.574 16.077 1.00 97.62 196 SER A CA 1
ATOM 1519 C C . SER A 1 196 ? 6.956 5.151 14.627 1.00 97.62 196 SER A C 1
ATOM 1521 O O . SER A 1 196 ? 8.069 5.271 14.112 1.00 97.62 196 SER A O 1
ATOM 1523 N N . ALA A 1 197 ? 5.899 4.663 13.984 1.00 98.38 197 ALA A N 1
ATOM 1524 C CA . ALA A 1 197 ? 5.869 4.238 12.590 1.00 98.38 197 ALA A CA 1
ATOM 1525 C C . ALA A 1 197 ? 4.456 4.436 12.012 1.00 98.38 197 ALA A C 1
ATOM 1527 O O . ALA A 1 197 ? 3.502 4.735 12.736 1.00 98.38 197 ALA A O 1
ATOM 1528 N N . THR A 1 198 ? 4.292 4.232 10.705 1.00 98.62 198 THR A N 1
ATOM 1529 C CA . THR A 1 198 ? 2.960 4.092 10.101 1.00 98.62 198 THR A CA 1
ATOM 1530 C C . THR A 1 198 ? 2.617 2.631 9.854 1.00 98.62 198 THR A C 1
ATOM 1532 O O . THR A 1 198 ? 3.465 1.837 9.441 1.00 98.62 198 THR A O 1
ATOM 1535 N N . LYS A 1 199 ? 1.341 2.291 10.019 1.00 98.62 199 LYS A N 1
ATOM 1536 C CA . LYS A 1 199 ? 0.770 1.038 9.534 1.00 98.62 199 LYS A CA 1
ATOM 1537 C C . LYS A 1 199 ? 0.815 0.982 8.008 1.00 98.62 199 LYS A C 1
ATOM 1539 O O . LYS A 1 199 ? 0.948 2.007 7.336 1.00 98.62 199 LYS A O 1
ATOM 1544 N N . ILE A 1 200 ? 0.628 -0.217 7.471 1.00 98.56 200 ILE A N 1
ATOM 1545 C CA . ILE A 1 200 ? 0.508 -0.457 6.033 1.00 98.56 200 ILE A CA 1
ATOM 1546 C C . ILE A 1 200 ? -0.827 -1.120 5.734 1.00 98.56 200 ILE A C 1
ATOM 1548 O O . ILE A 1 200 ? -1.171 -2.145 6.331 1.00 98.56 200 ILE A O 1
ATOM 1552 N N . ARG A 1 201 ? -1.582 -0.546 4.797 1.00 98.62 201 ARG A N 1
ATOM 1553 C CA . ARG A 1 201 ? -2.765 -1.192 4.221 1.00 98.62 201 ARG A CA 1
ATOM 1554 C C . ARG A 1 201 ? -2.369 -1.920 2.946 1.00 98.62 201 ARG A C 1
ATOM 1556 O O . ARG A 1 201 ? -1.650 -1.381 2.112 1.00 98.62 201 ARG A O 1
ATOM 1563 N N . LEU A 1 202 ? -2.898 -3.126 2.782 1.00 98.50 202 LEU A N 1
ATOM 1564 C CA . LEU A 1 202 ? -2.861 -3.853 1.518 1.00 98.50 202 LEU A CA 1
ATOM 1565 C C . LEU A 1 202 ? -4.154 -3.579 0.750 1.00 98.50 202 LEU A C 1
ATOM 1567 O O . LEU A 1 202 ? -5.237 -3.641 1.334 1.00 98.50 202 LEU A O 1
ATOM 1571 N N . VAL A 1 203 ? -4.064 -3.314 -0.549 1.00 98.31 203 VAL A N 1
ATOM 1572 C CA . VAL A 1 203 ? -5.239 -3.038 -1.386 1.00 98.31 203 VAL A CA 1
ATOM 1573 C C . VAL A 1 203 ? -5.347 -4.078 -2.492 1.00 98.31 203 VAL A C 1
ATOM 1575 O O . VAL A 1 203 ? -4.374 -4.376 -3.184 1.00 98.31 203 VAL A O 1
ATOM 1578 N N . VAL A 1 204 ? -6.543 -4.643 -2.668 1.00 97.94 204 VAL A N 1
ATOM 1579 C CA . VAL A 1 204 ? -6.859 -5.642 -3.695 1.00 97.94 204 VAL A CA 1
ATOM 1580 C C . VAL A 1 204 ? -8.066 -5.187 -4.511 1.00 97.94 204 VAL A C 1
ATOM 1582 O O . VAL A 1 204 ? -9.130 -4.898 -3.973 1.00 97.94 204 VAL A O 1
ATOM 1585 N N . GLY A 1 205 ? -7.923 -5.150 -5.832 1.00 96.62 205 GLY A N 1
ATOM 1586 C CA . GLY A 1 205 ? -8.983 -4.740 -6.745 1.00 96.62 205 GLY A CA 1
ATOM 1587 C C . GLY A 1 205 ? -9.901 -5.896 -7.122 1.00 96.62 205 GLY A C 1
ATOM 1588 O O . GLY A 1 205 ? -9.527 -6.747 -7.923 1.00 96.62 205 GLY A O 1
ATOM 1589 N N . ARG A 1 206 ? -11.132 -5.956 -6.616 1.00 94.62 206 ARG A N 1
ATOM 1590 C CA . ARG A 1 206 ? -12.026 -7.113 -6.832 1.00 94.62 206 ARG A CA 1
ATOM 1591 C C . ARG A 1 206 ? -12.535 -7.284 -8.267 1.00 94.62 206 ARG A C 1
ATOM 1593 O O . ARG A 1 206 ? -13.117 -8.319 -8.576 1.00 94.62 206 ARG A O 1
ATOM 1600 N N . ARG A 1 207 ? -12.359 -6.288 -9.146 1.00 93.62 207 ARG A N 1
ATOM 1601 C CA . ARG A 1 207 ? -12.708 -6.411 -10.576 1.00 93.62 207 ARG A CA 1
ATOM 1602 C C . ARG A 1 207 ? -11.592 -7.019 -11.420 1.00 93.62 207 ARG A C 1
ATOM 1604 O O . ARG A 1 207 ? -11.820 -7.313 -12.593 1.00 93.62 207 ARG A O 1
ATOM 1611 N N . ASN A 1 208 ? -10.404 -7.212 -10.855 1.00 90.38 208 ASN A N 1
ATOM 1612 C CA . ASN A 1 208 ? -9.303 -7.816 -11.583 1.00 90.38 208 ASN A CA 1
ATOM 1613 C C . ASN A 1 208 ? -9.501 -9.353 -11.698 1.00 90.38 208 ASN A C 1
ATOM 1615 O O . ASN A 1 208 ? -9.963 -9.987 -10.743 1.00 90.38 208 ASN A O 1
ATOM 1619 N N . PRO A 1 209 ? -9.173 -9.978 -12.846 1.00 91.62 209 PRO A N 1
ATOM 1620 C CA . PRO A 1 209 ? -9.373 -11.414 -13.071 1.00 91.62 209 PRO A CA 1
ATOM 1621 C C . PRO 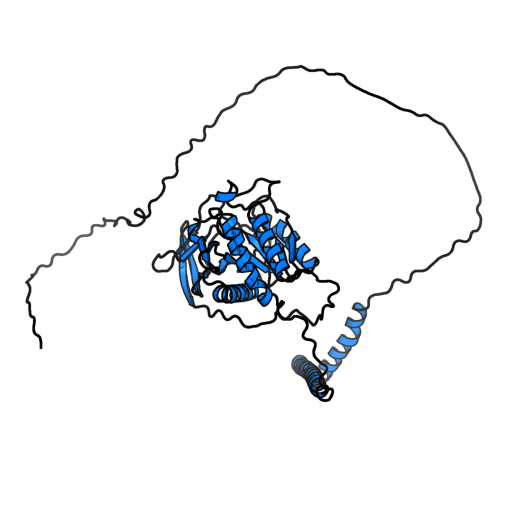A 1 209 ? -8.517 -12.303 -12.156 1.00 91.62 209 PRO A C 1
ATOM 1623 O O . PRO A 1 209 ? -8.874 -13.453 -11.920 1.00 91.62 209 PRO A O 1
ATOM 1626 N N . ASN A 1 210 ? -7.424 -11.771 -11.605 1.00 90.31 210 ASN A N 1
ATOM 1627 C CA . ASN A 1 210 ? -6.564 -12.454 -10.644 1.00 90.31 210 ASN A CA 1
ATOM 1628 C C . ASN A 1 210 ? -6.974 -12.183 -9.183 1.00 90.31 210 ASN A C 1
ATOM 1630 O O . ASN A 1 210 ? -6.274 -12.631 -8.280 1.00 90.31 210 ASN A O 1
ATOM 1634 N N . SER A 1 211 ? -8.095 -11.495 -8.918 1.00 93.00 211 SER A N 1
ATOM 1635 C CA . SER A 1 211 ? -8.454 -10.971 -7.587 1.00 93.00 211 SER A CA 1
ATOM 1636 C C . SER A 1 211 ? -8.390 -12.001 -6.463 1.00 93.00 211 SER A C 1
ATOM 1638 O O . SER A 1 211 ? -7.892 -11.688 -5.385 1.00 93.00 211 SER A O 1
ATOM 1640 N N . SER A 1 212 ? -8.814 -13.243 -6.709 1.00 91.94 212 SER A N 1
ATOM 1641 C CA . SER A 1 212 ? -8.691 -14.325 -5.725 1.00 91.94 212 SER A CA 1
ATOM 1642 C C . SER A 1 212 ? -7.234 -14.654 -5.388 1.00 91.94 212 SER A C 1
ATOM 1644 O O . SER A 1 212 ? -6.917 -14.911 -4.229 1.00 91.94 212 SER A O 1
ATOM 1646 N N . ALA A 1 213 ? -6.348 -14.656 -6.384 1.00 89.69 213 ALA A N 1
ATOM 1647 C CA . ALA A 1 213 ? -4.932 -14.940 -6.196 1.00 89.69 213 ALA A CA 1
ATOM 1648 C C . ALA A 1 213 ? -4.197 -13.748 -5.561 1.00 89.69 213 ALA A C 1
ATOM 1650 O O . ALA A 1 213 ? -3.436 -13.953 -4.620 1.00 89.69 213 ALA A O 1
ATOM 1651 N N . ASN A 1 214 ? -4.499 -12.508 -5.977 1.00 93.81 214 ASN A N 1
ATOM 1652 C CA . ASN A 1 214 ? -3.971 -11.310 -5.313 1.00 93.81 214 ASN A CA 1
ATOM 1653 C C . ASN A 1 214 ? -4.434 -11.233 -3.851 1.00 93.81 214 ASN A C 1
ATOM 1655 O O . ASN A 1 214 ? -3.639 -10.889 -2.982 1.00 93.81 214 ASN A O 1
ATOM 1659 N N . LEU A 1 215 ? -5.690 -11.592 -3.555 1.00 95.25 215 LEU A N 1
ATOM 1660 C CA . LEU A 1 215 ? -6.192 -11.656 -2.181 1.00 95.25 215 LEU A CA 1
ATOM 1661 C C . LEU A 1 215 ? -5.481 -12.741 -1.370 1.00 95.25 215 LEU A C 1
ATOM 1663 O O . LEU A 1 215 ? -5.110 -12.486 -0.231 1.00 95.25 215 LEU A O 1
ATOM 1667 N N . GLY A 1 216 ? -5.265 -13.930 -1.941 1.00 92.38 216 GLY A N 1
ATOM 1668 C CA . GLY A 1 216 ? -4.475 -14.983 -1.296 1.00 92.38 216 GLY A CA 1
ATOM 1669 C C . GLY A 1 216 ? -3.057 -14.513 -0.964 1.00 92.38 216 GLY A C 1
ATOM 1670 O O . GLY A 1 216 ? -2.595 -14.686 0.160 1.00 92.38 216 GLY A O 1
ATOM 1671 N N . TYR A 1 217 ? -2.411 -13.826 -1.907 1.00 91.38 217 TYR A N 1
ATOM 1672 C CA . TYR A 1 217 ? -1.086 -13.245 -1.716 1.00 91.38 217 TYR A CA 1
ATOM 1673 C C . TYR A 1 217 ? -1.073 -12.149 -0.635 1.00 91.38 217 TYR A C 1
ATOM 1675 O O . TYR A 1 217 ? -0.239 -12.170 0.265 1.00 91.38 217 TYR A O 1
ATOM 1683 N N . ALA A 1 218 ? -2.046 -11.233 -0.651 1.00 95.00 218 ALA A N 1
ATOM 1684 C CA . ALA A 1 218 ? -2.192 -10.203 0.377 1.00 95.00 218 ALA A CA 1
ATOM 1685 C C . ALA A 1 218 ? -2.451 -10.801 1.772 1.00 95.00 218 ALA A C 1
ATOM 1687 O O . ALA A 1 218 ? -1.897 -10.328 2.760 1.00 95.00 218 ALA A O 1
ATOM 1688 N N . LYS A 1 219 ? -3.252 -11.870 1.861 1.00 94.25 219 LYS A N 1
ATOM 1689 C CA . LYS A 1 219 ? -3.511 -12.603 3.110 1.00 94.25 219 LYS A CA 1
ATOM 1690 C C . LYS A 1 219 ? -2.247 -13.236 3.681 1.00 94.25 219 LYS A C 1
ATOM 1692 O O . LYS A 1 219 ? -2.022 -13.125 4.880 1.00 94.25 219 LYS A O 1
ATOM 1697 N N . GLN A 1 220 ? -1.418 -13.839 2.834 1.00 91.31 220 GLN A N 1
ATOM 1698 C CA . GLN A 1 220 ? -0.120 -14.381 3.236 1.00 91.31 220 GLN A CA 1
ATOM 1699 C C . GLN A 1 220 ? 0.818 -13.287 3.767 1.00 91.31 220 GLN A C 1
ATOM 1701 O O . GLN A 1 220 ? 1.406 -13.444 4.836 1.00 91.31 220 GLN A O 1
ATOM 1706 N N . ILE A 1 221 ? 0.891 -12.143 3.074 1.00 93.06 221 ILE A N 1
ATOM 1707 C CA . ILE A 1 221 ? 1.656 -10.970 3.528 1.00 93.06 221 ILE A CA 1
ATOM 1708 C C . ILE A 1 221 ? 1.156 -10.464 4.869 1.00 93.06 221 ILE A C 1
ATOM 1710 O O . ILE A 1 221 ? 1.963 -10.236 5.771 1.00 93.06 221 ILE A O 1
ATOM 1714 N N . LYS A 1 222 ? -0.160 -10.311 5.022 1.00 95.38 222 LYS A N 1
ATOM 1715 C CA . LYS A 1 222 ? -0.744 -9.873 6.286 1.00 95.38 222 LYS A CA 1
ATOM 1716 C C . LYS A 1 222 ? -0.426 -10.856 7.411 1.00 95.38 222 LYS A C 1
ATOM 1718 O O . LYS A 1 222 ? 0.082 -10.415 8.432 1.00 95.38 222 LYS A O 1
ATOM 1723 N N . ALA A 1 223 ? -0.643 -12.157 7.202 1.00 93.12 223 ALA A N 1
ATOM 1724 C CA . ALA A 1 223 ? -0.365 -13.192 8.199 1.00 93.12 223 ALA A CA 1
ATOM 1725 C C . ALA A 1 223 ? 1.076 -13.103 8.716 1.00 93.12 223 ALA A C 1
ATOM 1727 O O . ALA A 1 223 ? 1.311 -13.075 9.921 1.00 93.12 223 ALA A O 1
ATOM 1728 N N . ARG A 1 224 ? 2.039 -12.990 7.794 1.00 91.19 224 ARG A N 1
ATOM 1729 C CA . ARG A 1 224 ? 3.450 -12.886 8.159 1.00 91.19 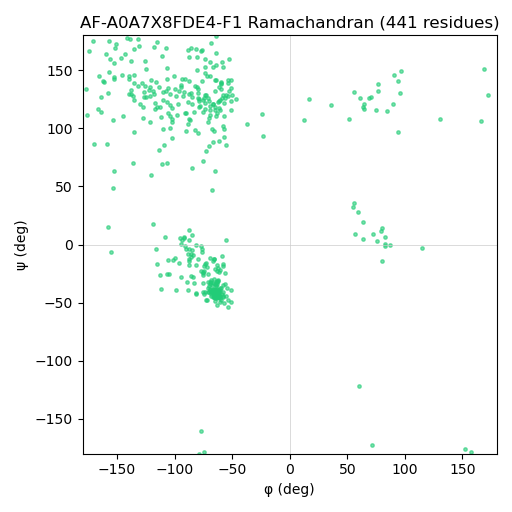224 ARG A CA 1
ATOM 1730 C C . ARG A 1 224 ? 3.784 -11.560 8.839 1.00 91.19 224 ARG A C 1
ATOM 1732 O O . ARG A 1 224 ? 4.547 -11.547 9.797 1.00 91.19 224 ARG A O 1
ATOM 1739 N N . THR A 1 225 ? 3.195 -10.462 8.371 1.00 93.88 225 THR A N 1
ATOM 1740 C CA . THR A 1 225 ? 3.363 -9.138 8.989 1.00 93.88 225 THR A CA 1
ATOM 1741 C C . THR A 1 225 ? 2.848 -9.130 10.425 1.00 93.88 225 THR A C 1
ATOM 1743 O O . THR A 1 225 ? 3.528 -8.614 11.305 1.00 93.88 225 THR A O 1
ATOM 1746 N N . ASP A 1 226 ? 1.680 -9.727 10.674 1.00 94.38 226 ASP A N 1
ATOM 1747 C CA . ASP A 1 226 ? 1.102 -9.836 12.016 1.00 94.38 226 ASP A CA 1
ATOM 1748 C C . ASP A 1 226 ? 1.988 -10.671 12.951 1.00 94.38 226 ASP A C 1
ATOM 1750 O O . ASP A 1 226 ? 2.074 -10.373 14.140 1.00 94.38 226 ASP A O 1
ATOM 1754 N N . GLU A 1 227 ? 2.665 -11.696 12.422 1.00 91.56 227 GLU A N 1
ATOM 1755 C CA . GLU A 1 227 ? 3.582 -12.549 13.181 1.00 91.56 227 GLU A CA 1
ATOM 1756 C C . GLU A 1 227 ? 4.896 -11.830 13.536 1.00 91.56 227 GLU A C 1
ATOM 1758 O O . GLU A 1 227 ? 5.344 -11.887 14.683 1.00 91.56 227 GLU A O 1
ATOM 1763 N N . THR A 1 228 ? 5.536 -11.154 12.574 1.00 91.56 228 THR A N 1
ATOM 1764 C CA . THR A 1 228 ? 6.875 -10.566 12.770 1.00 91.56 228 THR A CA 1
ATOM 1765 C C . THR A 1 228 ? 6.845 -9.139 13.311 1.00 91.56 228 THR A C 1
ATOM 1767 O O . THR A 1 228 ? 7.734 -8.745 14.074 1.00 91.56 228 THR A O 1
ATOM 1770 N N . HIS A 1 229 ? 5.819 -8.368 12.949 1.00 95.50 229 HIS A N 1
ATOM 1771 C CA . HIS A 1 229 ? 5.6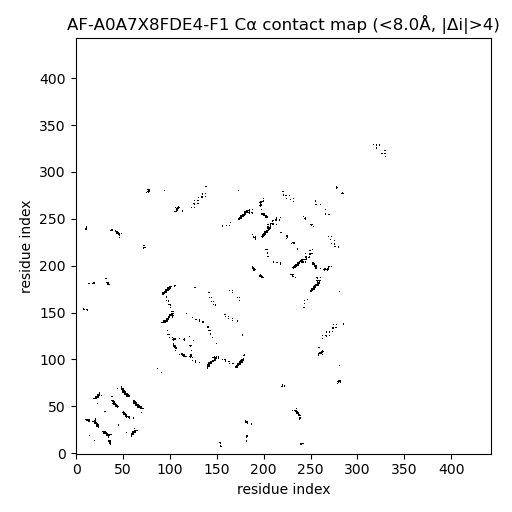14 -6.979 13.360 1.00 95.50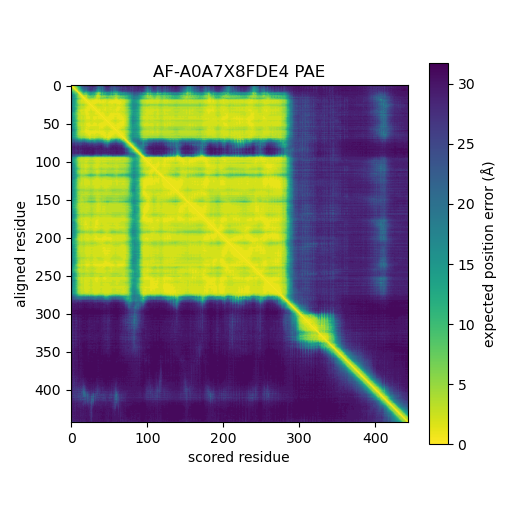 229 HIS A CA 1
ATOM 1772 C C . HIS A 1 229 ? 4.149 -6.734 13.765 1.00 95.50 229 HIS A C 1
ATOM 1774 O O . HIS A 1 229 ? 3.429 -6.009 13.067 1.00 95.50 229 HIS A O 1
ATOM 1780 N N . PRO A 1 230 ? 3.691 -7.294 14.905 1.00 96.12 230 PRO A N 1
ATOM 1781 C CA . PRO A 1 230 ? 2.334 -7.075 15.394 1.00 96.12 230 PRO A CA 1
ATOM 1782 C C . PRO A 1 230 ? 1.976 -5.585 15.438 1.00 96.12 230 PRO A C 1
ATOM 1784 O O . PRO A 1 230 ? 2.718 -4.777 15.997 1.00 96.12 230 PRO A O 1
ATOM 1787 N N . GLY A 1 231 ? 0.839 -5.220 14.841 1.00 96.06 231 GLY A N 1
ATOM 1788 C CA . GLY A 1 231 ? 0.373 -3.832 14.763 1.00 96.06 231 GLY A CA 1
ATOM 1789 C C . GLY A 1 231 ? 0.895 -3.023 13.569 1.00 96.06 231 GLY A C 1
ATOM 1790 O O . GLY A 1 231 ? 0.510 -1.859 13.439 1.00 96.06 231 GLY A O 1
ATOM 1791 N N . LEU A 1 232 ? 1.727 -3.605 12.690 1.00 98.12 232 LEU A N 1
ATOM 1792 C CA . LEU A 1 232 ? 2.170 -2.961 11.446 1.00 98.12 232 LEU A CA 1
ATOM 1793 C C . LEU A 1 232 ? 1.127 -3.084 10.328 1.00 98.12 232 LEU A C 1
ATOM 1795 O O . LEU A 1 232 ? 0.878 -2.120 9.605 1.00 98.12 232 LEU A O 1
ATOM 1799 N N . ALA A 1 233 ? 0.497 -4.250 10.174 1.00 97.69 233 ALA A N 1
ATOM 1800 C CA . ALA A 1 233 ? -0.556 -4.420 9.183 1.00 97.69 233 ALA A CA 1
ATOM 1801 C C . ALA A 1 233 ? -1.833 -3.714 9.647 1.00 97.69 233 ALA A C 1
ATOM 1803 O O . ALA A 1 233 ? -2.403 -4.019 10.694 1.00 97.69 233 ALA A O 1
ATOM 1804 N N . LYS A 1 234 ? -2.316 -2.781 8.830 1.00 98.06 234 LYS A N 1
ATOM 1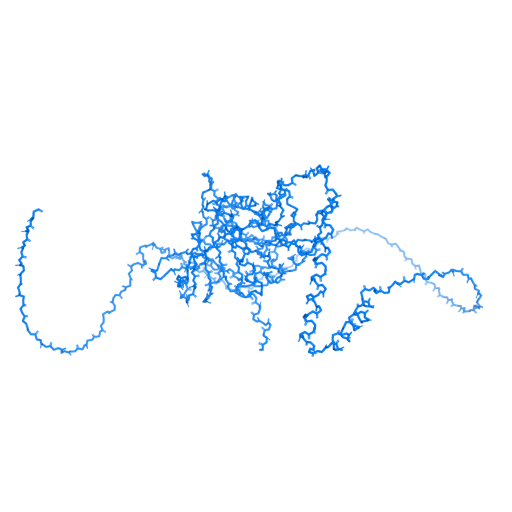805 C CA . LYS A 1 234 ? -3.592 -2.113 9.068 1.00 98.06 234 LYS A CA 1
ATOM 1806 C C . LYS A 1 234 ? -4.772 -3.035 8.756 1.00 98.06 234 LYS A C 1
ATOM 1808 O O . LYS A 1 234 ? -5.756 -3.054 9.488 1.00 98.06 234 LYS A O 1
ATOM 1813 N N . GLY A 1 235 ? -4.666 -3.768 7.649 1.00 98.00 235 GLY A N 1
ATOM 1814 C CA . GLY A 1 235 ? -5.727 -4.601 7.094 1.00 98.00 235 GLY A CA 1
ATOM 1815 C C . GLY A 1 235 ? -5.602 -4.760 5.578 1.00 98.00 235 GLY A C 1
ATOM 1816 O O . GLY A 1 235 ? -4.652 -4.266 4.963 1.00 98.00 235 GLY A O 1
ATOM 1817 N N . ILE A 1 236 ? -6.579 -5.442 4.980 1.00 98.62 236 ILE A N 1
ATOM 1818 C CA . ILE A 1 236 ? -6.713 -5.617 3.529 1.00 98.62 236 ILE A CA 1
ATOM 1819 C C . ILE A 1 236 ? -8.011 -4.949 3.084 1.00 98.62 236 ILE A C 1
ATOM 1821 O O . ILE A 1 236 ? -9.094 -5.389 3.472 1.00 98.62 236 ILE A O 1
ATOM 1825 N N . PHE A 1 237 ? -7.913 -3.913 2.255 1.00 98.56 237 PHE A N 1
ATOM 1826 C CA . PHE A 1 237 ? -9.066 -3.305 1.597 1.00 98.56 237 PHE A CA 1
ATOM 1827 C C . PHE A 1 237 ? -9.284 -3.941 0.224 1.00 98.56 237 PHE A C 1
ATOM 1829 O O . PHE A 1 237 ? -8.365 -4.036 -0.589 1.00 98.56 237 PHE A O 1
ATOM 1836 N N . ILE A 1 238 ? -10.504 -4.396 -0.035 1.00 98.25 238 ILE A N 1
ATOM 1837 C CA . ILE A 1 238 ? -10.892 -5.117 -1.246 1.00 98.25 238 ILE A CA 1
ATOM 1838 C C . ILE A 1 238 ? -11.876 -4.228 -2.015 1.00 98.25 238 ILE A C 1
ATOM 1840 O O . ILE A 1 238 ? -13.098 -4.362 -1.905 1.00 98.25 238 ILE A O 1
ATOM 1844 N N . GLY A 1 239 ? -11.318 -3.270 -2.753 1.00 96.31 239 GLY A N 1
ATOM 1845 C CA . GLY A 1 239 ? -12.056 -2.211 -3.443 1.00 96.31 239 GLY A CA 1
ATOM 1846 C C . GLY A 1 239 ? -12.501 -2.590 -4.855 1.00 96.31 239 GLY A C 1
ATOM 1847 O O . GLY A 1 239 ? -12.034 -3.568 -5.442 1.00 96.31 239 GLY A O 1
ATOM 1848 N N . ARG A 1 240 ? -13.391 -1.785 -5.449 1.00 94.38 240 ARG A N 1
ATOM 1849 C CA . ARG A 1 240 ? -13.915 -2.002 -6.814 1.00 94.38 240 ARG A CA 1
ATOM 1850 C C . ARG A 1 240 ? -12.874 -1.852 -7.935 1.00 94.38 240 ARG A C 1
ATOM 1852 O O . ARG A 1 240 ? -13.161 -2.255 -9.063 1.00 94.38 240 ARG A O 1
ATOM 1859 N N . GLY A 1 241 ? -11.699 -1.284 -7.676 1.00 92.06 241 GLY A N 1
ATOM 1860 C CA . GLY A 1 241 ? -10.653 -1.069 -8.684 1.00 92.06 241 GLY A CA 1
ATOM 1861 C C . GLY A 1 241 ? -10.051 -2.347 -9.289 1.00 92.06 241 GLY A C 1
ATOM 1862 O O . GLY A 1 241 ? -10.434 -3.474 -8.960 1.00 92.06 241 GLY A O 1
ATOM 1863 N N . VAL A 1 242 ? -9.105 -2.159 -10.209 1.00 93.12 242 VAL A N 1
ATOM 1864 C CA . VAL A 1 242 ? -8.239 -3.190 -10.804 1.00 93.12 242 VAL A CA 1
ATOM 1865 C C . VAL A 1 242 ? -6.788 -2.998 -10.347 1.00 93.12 242 VAL A C 1
ATOM 1867 O O . VAL A 1 242 ? -6.114 -3.988 -10.077 1.00 93.12 242 VAL A O 1
ATOM 1870 N N . TYR A 1 243 ? -6.313 -1.754 -10.234 1.00 93.62 243 TYR A N 1
ATOM 1871 C CA . TYR A 1 243 ? -5.002 -1.362 -9.694 1.00 93.62 243 TYR A CA 1
ATOM 1872 C C . TYR A 1 243 ? -3.810 -2.038 -10.394 1.00 93.62 243 TYR A C 1
ATOM 1874 O O . TYR A 1 243 ? -2.842 -2.456 -9.763 1.00 93.62 243 TYR A O 1
ATOM 1882 N N . ASN A 1 244 ? -3.910 -2.247 -11.714 1.00 95.44 244 ASN A N 1
ATOM 1883 C CA . ASN A 1 244 ? -2.968 -3.047 -12.514 1.00 95.44 244 ASN A CA 1
ATOM 1884 C C . ASN A 1 244 ? -2.773 -4.506 -12.037 1.00 95.44 244 ASN A C 1
ATOM 1886 O O . ASN A 1 244 ? -1.891 -5.212 -12.535 1.00 95.44 244 ASN A O 1
ATOM 1890 N N . GLN A 1 245 ? -3.572 -5.005 -11.089 1.00 95.31 245 GLN A N 1
ATOM 1891 C CA . GLN A 1 245 ? -3.414 -6.345 -10.507 1.00 95.31 245 GLN A CA 1
ATOM 1892 C C . GLN A 1 245 ? -3.821 -7.465 -11.473 1.00 95.31 245 GLN A C 1
ATOM 1894 O O . GLN A 1 245 ? -3.399 -8.614 -11.344 1.00 95.31 245 GLN A O 1
ATOM 1899 N N . ASP A 1 246 ? -4.540 -7.108 -12.535 1.00 94.25 246 ASP A N 1
ATOM 1900 C CA . ASP A 1 246 ? -4.809 -7.978 -13.674 1.00 94.25 246 ASP A CA 1
ATOM 1901 C C . ASP A 1 246 ? -3.534 -8.390 -14.435 1.00 94.25 246 ASP A C 1
ATOM 1903 O O . ASP A 1 246 ? -3.525 -9.438 -15.078 1.00 94.25 246 ASP A O 1
ATOM 1907 N N . LEU A 1 247 ? -2.442 -7.618 -14.329 1.00 93.25 247 LEU A N 1
ATOM 1908 C CA . LEU A 1 247 ? -1.161 -7.958 -14.955 1.00 93.25 247 LEU A CA 1
ATOM 1909 C C . LEU A 1 247 ? -0.557 -9.243 -14.389 1.00 93.25 247 LEU A C 1
ATOM 1911 O O . LEU A 1 247 ? 0.134 -9.957 -15.119 1.00 93.25 247 LEU A O 1
ATOM 1915 N N . ARG A 1 248 ? -0.749 -9.513 -13.088 1.00 89.94 248 ARG A N 1
ATOM 1916 C CA . ARG A 1 248 ? -0.141 -10.674 -12.436 1.00 89.94 248 ARG A CA 1
ATOM 1917 C C . ARG A 1 248 ? -0.751 -10.986 -11.058 1.00 89.94 248 ARG A C 1
ATOM 1919 O O . ARG A 1 248 ? -0.971 -10.055 -10.284 1.00 89.94 248 ARG A O 1
ATOM 1926 N N . PRO A 1 249 ? -0.869 -12.273 -10.674 1.00 89.75 249 PRO A N 1
ATOM 1927 C CA . PRO A 1 249 ? -1.377 -12.707 -9.359 1.00 89.75 249 PRO A CA 1
ATOM 1928 C C . PRO A 1 249 ? -0.637 -12.184 -8.121 1.00 89.75 249 PRO A C 1
ATOM 1930 O O . PRO A 1 249 ? -1.136 -12.267 -7.008 1.00 89.75 249 PRO A O 1
ATOM 1933 N N . THR A 1 250 ? 0.578 -11.685 -8.314 1.00 90.25 250 THR A N 1
ATOM 1934 C CA . THR A 1 250 ? 1.516 -11.284 -7.259 1.00 90.25 250 THR A CA 1
ATOM 1935 C C . THR A 1 250 ? 1.837 -9.775 -7.375 1.00 90.25 250 THR A C 1
ATOM 1937 O O . THR A 1 250 ? 2.847 -9.280 -6.876 1.00 90.25 250 THR A O 1
ATOM 1940 N N . ASN A 1 251 ? 0.997 -9.030 -8.107 1.00 92.75 251 ASN A N 1
ATOM 1941 C CA . ASN A 1 251 ? 0.977 -7.569 -8.072 1.00 92.75 251 ASN A CA 1
ATOM 1942 C C . ASN A 1 251 ? 0.151 -7.101 -6.863 1.00 92.75 251 ASN A C 1
ATOM 1944 O O . ASN A 1 251 ? -0.916 -7.658 -6.595 1.00 92.75 251 ASN A O 1
ATOM 1948 N N . LEU A 1 252 ? 0.646 -6.105 -6.142 1.00 92.06 252 LEU A N 1
ATOM 1949 C CA . LEU A 1 252 ? 0.080 -5.620 -4.889 1.00 92.06 252 LEU A CA 1
ATOM 1950 C C . LEU A 1 252 ? 0.147 -4.096 -4.848 1.00 92.06 252 LEU A C 1
ATOM 1952 O O . LEU A 1 252 ? 1.141 -3.518 -5.276 1.00 92.06 252 LEU A O 1
ATOM 1956 N N . LEU A 1 253 ? -0.885 -3.466 -4.295 1.00 97.81 253 LEU A N 1
ATOM 1957 C CA . LEU A 1 253 ? -0.846 -2.056 -3.924 1.00 97.81 253 LEU A CA 1
ATOM 1958 C C . LEU A 1 253 ? -0.733 -1.958 -2.403 1.00 97.81 253 LEU A C 1
ATOM 1960 O O . LEU A 1 253 ? -1.435 -2.682 -1.686 1.00 97.81 253 LEU A O 1
ATOM 1964 N N . ILE A 1 254 ? 0.153 -1.085 -1.930 1.00 98.62 254 ILE A N 1
ATOM 1965 C CA . ILE A 1 254 ? 0.314 -0.780 -0.508 1.00 98.62 254 ILE A CA 1
ATOM 1966 C C . ILE A 1 254 ? 0.085 0.710 -0.257 1.00 98.62 254 ILE A C 1
ATOM 1968 O O . ILE A 1 254 ? 0.627 1.542 -0.977 1.00 98.62 254 ILE A O 1
ATOM 1972 N N . GLU A 1 255 ? -0.671 1.042 0.787 1.00 98.75 255 GLU A N 1
ATOM 1973 C CA . GLU A 1 255 ? -0.735 2.408 1.322 1.00 98.75 255 GLU A CA 1
ATOM 1974 C C . GLU A 1 255 ? 0.115 2.470 2.592 1.00 98.75 255 GLU A C 1
ATOM 1976 O O . GLU A 1 255 ? -0.148 1.755 3.567 1.00 98.75 255 GLU A O 1
ATOM 1981 N N . VAL A 1 256 ? 1.162 3.293 2.562 1.00 98.69 256 VAL A N 1
ATOM 1982 C CA . VAL A 1 256 ? 2.132 3.453 3.647 1.00 98.69 256 VAL A CA 1
ATOM 1983 C C . VAL A 1 256 ? 1.816 4.739 4.395 1.00 98.69 256 VAL A C 1
ATOM 1985 O O . VAL A 1 256 ? 2.290 5.822 4.051 1.00 98.69 256 VAL A O 1
ATOM 1988 N N . GLY A 1 257 ? 0.994 4.621 5.430 1.00 98.44 257 GLY A N 1
ATOM 1989 C CA . GLY A 1 257 ? 0.516 5.790 6.150 1.00 98.44 257 GLY A CA 1
ATOM 1990 C C . GLY A 1 257 ? -0.490 6.635 5.369 1.00 98.44 257 GLY A C 1
ATOM 1991 O O . GLY A 1 257 ? -0.941 6.280 4.279 1.00 98.44 257 GLY A O 1
ATOM 1992 N N . ALA A 1 258 ? -0.812 7.778 5.961 1.00 98.00 258 ALA A N 1
ATOM 1993 C CA . ALA A 1 258 ? -1.607 8.843 5.384 1.00 98.00 258 ALA A CA 1
ATOM 1994 C C . ALA A 1 258 ? -0.755 10.091 5.094 1.00 98.00 258 ALA A C 1
ATOM 1996 O O . ALA A 1 258 ? 0.309 10.288 5.682 1.00 98.00 258 ALA A O 1
ATOM 1997 N N . ASP A 1 259 ? -1.258 10.988 4.249 1.00 97.50 259 ASP A N 1
ATOM 1998 C CA . ASP A 1 259 ? -0.638 12.264 3.872 1.00 97.50 259 ASP A CA 1
ATOM 1999 C C . ASP A 1 259 ? -0.316 13.172 5.068 1.00 97.50 259 ASP A C 1
ATOM 2001 O O . ASP A 1 259 ? 0.592 14.001 5.003 1.00 97.50 259 ASP A O 1
ATOM 2005 N N . LYS A 1 260 ? -1.037 13.001 6.178 1.00 97.19 260 LYS A N 1
ATOM 2006 C CA . LYS A 1 260 ? -0.842 13.719 7.444 1.00 97.19 260 LYS A CA 1
ATOM 2007 C C . LYS A 1 260 ? 0.112 13.020 8.420 1.00 97.19 260 LYS A C 1
ATOM 2009 O O . LYS A 1 260 ? 0.352 13.563 9.497 1.00 97.19 260 LYS A O 1
ATOM 2014 N N . ASN A 1 261 ? 0.659 11.849 8.091 1.00 98.31 261 ASN A N 1
ATOM 2015 C CA . ASN A 1 261 ? 1.761 11.244 8.847 1.00 98.31 261 ASN A CA 1
ATOM 2016 C C . ASN A 1 261 ? 3.110 11.857 8.451 1.00 98.31 261 ASN A C 1
ATOM 2018 O O . ASN A 1 261 ? 3.226 12.478 7.399 1.00 98.31 261 ASN A O 1
ATOM 2022 N N . SER A 1 262 ? 4.136 11.693 9.291 1.00 98.38 262 SER A N 1
ATOM 2023 C CA . SER A 1 262 ? 5.498 12.088 8.921 1.00 98.38 262 SER A CA 1
ATOM 2024 C C . SER A 1 262 ? 6.068 11.119 7.875 1.00 98.38 262 SER A C 1
ATOM 2026 O O . SER A 1 262 ? 5.793 9.916 7.906 1.00 98.38 262 SER A O 1
ATOM 2028 N N . LEU A 1 263 ? 6.880 11.638 6.952 1.00 98.56 263 LEU A N 1
ATOM 2029 C CA . LEU A 1 263 ? 7.628 10.818 5.996 1.00 98.56 263 LEU A CA 1
ATOM 2030 C C . LEU A 1 263 ? 8.570 9.855 6.731 1.00 98.56 263 LEU A C 1
ATOM 2032 O O . LEU A 1 263 ? 8.729 8.709 6.324 1.00 98.56 263 LEU A O 1
ATOM 2036 N N . GLU A 1 264 ? 9.168 10.304 7.830 1.00 98.56 264 GLU A N 1
ATOM 2037 C CA . GLU A 1 264 ? 10.097 9.525 8.639 1.00 98.56 264 GLU A CA 1
ATOM 2038 C C . GLU A 1 264 ? 9.419 8.278 9.229 1.00 98.56 264 GLU A C 1
ATOM 2040 O O . GLU A 1 264 ? 9.976 7.180 9.169 1.00 98.56 264 GLU A O 1
ATOM 2045 N N . ASP A 1 265 ? 8.197 8.411 9.749 1.00 98.62 265 ASP A N 1
ATOM 2046 C CA . ASP A 1 265 ? 7.438 7.274 10.280 1.00 98.62 265 ASP A CA 1
ATOM 2047 C C . ASP A 1 265 ? 6.952 6.341 9.164 1.00 98.62 265 ASP A C 1
ATOM 2049 O O . ASP A 1 265 ? 6.917 5.121 9.360 1.00 98.62 265 ASP A O 1
ATOM 2053 N N . ALA A 1 266 ? 6.655 6.882 7.977 1.00 98.75 266 ALA A N 1
ATOM 2054 C CA . ALA A 1 266 ? 6.353 6.086 6.789 1.00 98.75 266 ALA A CA 1
ATOM 2055 C C . ALA A 1 266 ? 7.565 5.269 6.313 1.00 98.75 266 ALA A C 1
ATOM 2057 O O . ALA A 1 266 ? 7.441 4.080 6.009 1.00 98.75 266 ALA A O 1
ATOM 2058 N N . GLN A 1 267 ? 8.763 5.861 6.322 1.00 98.75 267 GLN A N 1
ATOM 2059 C CA . GLN A 1 267 ? 10.011 5.159 6.015 1.00 98.75 267 GLN A CA 1
ATOM 2060 C C . GLN A 1 267 ? 10.306 4.040 7.021 1.00 98.75 267 GLN A C 1
ATOM 2062 O O . GLN A 1 267 ? 10.737 2.959 6.616 1.00 98.75 267 GLN A O 1
ATOM 2067 N N . LYS A 1 268 ? 10.049 4.252 8.318 1.00 98.56 268 LYS A N 1
ATOM 2068 C CA . LYS A 1 268 ? 10.178 3.190 9.331 1.00 98.56 268 LYS A CA 1
ATOM 2069 C C . LYS A 1 268 ? 9.159 2.072 9.111 1.00 98.56 268 LYS A C 1
ATOM 2071 O O . LYS A 1 268 ? 9.537 0.903 9.125 1.00 98.56 268 LYS A O 1
ATOM 2076 N N . GLY A 1 269 ? 7.897 2.421 8.851 1.00 98.19 269 GLY A N 1
ATOM 2077 C CA . GLY A 1 269 ? 6.836 1.453 8.563 1.00 98.19 269 GLY A CA 1
ATOM 2078 C C . GLY A 1 269 ? 7.176 0.567 7.362 1.00 98.19 269 GLY A C 1
ATOM 2079 O O . GLY A 1 269 ? 7.160 -0.661 7.466 1.00 98.19 269 GLY A O 1
ATOM 2080 N N . VAL A 1 270 ? 7.578 1.174 6.238 1.00 98.38 270 VAL A N 1
ATOM 2081 C CA . VAL A 1 270 ? 7.950 0.420 5.030 1.00 98.38 270 VAL A CA 1
ATOM 2082 C C . VAL A 1 270 ? 9.244 -0.379 5.205 1.00 98.38 270 VAL A C 1
ATOM 2084 O O . VAL A 1 270 ? 9.392 -1.443 4.607 1.00 98.38 270 VAL A O 1
ATOM 2087 N N . ALA A 1 271 ? 10.178 0.095 6.036 1.00 97.88 271 ALA A N 1
ATOM 2088 C CA . ALA A 1 271 ? 11.406 -0.634 6.332 1.00 97.88 271 ALA A CA 1
ATOM 2089 C C . ALA A 1 271 ? 11.134 -1.931 7.103 1.00 97.88 271 ALA A C 1
ATOM 2091 O O . ALA A 1 271 ? 11.716 -2.957 6.761 1.00 97.88 271 ALA A O 1
ATOM 2092 N N . LEU A 1 272 ? 10.228 -1.900 8.085 1.00 96.81 272 LEU A N 1
ATOM 2093 C CA . LEU A 1 272 ? 9.778 -3.100 8.798 1.00 96.81 272 LEU A CA 1
ATOM 2094 C C . LEU A 1 272 ? 9.029 -4.047 7.854 1.00 96.81 272 LEU A C 1
ATOM 2096 O O . LEU A 1 272 ? 9.243 -5.252 7.861 1.00 96.81 272 LEU A O 1
ATOM 2100 N N . PHE A 1 273 ? 8.200 -3.503 6.965 1.00 96.06 273 PHE A N 1
ATOM 2101 C CA . PHE A 1 273 ? 7.498 -4.307 5.966 1.00 96.06 273 PHE A CA 1
ATOM 2102 C C . PHE A 1 273 ? 8.432 -5.006 4.976 1.00 96.06 273 PHE A C 1
ATOM 2104 O O . PHE A 1 273 ? 8.141 -6.116 4.534 1.00 96.06 273 PHE A O 1
ATOM 2111 N N . ALA A 1 274 ? 9.579 -4.405 4.654 1.00 94.69 274 ALA A N 1
ATOM 2112 C CA . ALA A 1 274 ? 10.581 -5.046 3.810 1.00 94.69 274 ALA A CA 1
ATOM 2113 C C . ALA A 1 274 ? 11.064 -6.383 4.403 1.00 94.69 274 ALA A C 1
ATOM 2115 O O . ALA A 1 274 ? 11.275 -7.320 3.643 1.00 94.69 274 ALA A O 1
ATOM 2116 N N . GLU A 1 275 ? 11.164 -6.507 5.735 1.00 89.94 275 GLU A N 1
ATOM 2117 C CA . GLU A 1 275 ? 11.558 -7.744 6.443 1.00 89.94 275 GLU A CA 1
ATOM 2118 C C . GLU A 1 275 ? 10.583 -8.914 6.225 1.00 89.94 275 GLU A C 1
ATOM 2120 O O . GLU A 1 275 ? 10.965 -10.074 6.386 1.00 89.94 275 GLU A O 1
ATOM 2125 N N . VAL A 1 276 ? 9.345 -8.630 5.807 1.00 86.31 276 VAL A N 1
ATOM 2126 C CA . VAL A 1 276 ? 8.299 -9.632 5.554 1.00 86.31 276 VAL A CA 1
ATOM 2127 C C . VAL A 1 276 ? 8.418 -10.254 4.157 1.00 86.31 276 VAL A C 1
ATOM 2129 O O . VAL A 1 276 ? 8.116 -11.432 3.966 1.00 86.31 276 VAL A O 1
ATOM 2132 N N . LEU A 1 277 ? 8.873 -9.488 3.162 1.00 80.50 277 LEU A N 1
ATOM 2133 C CA . LEU A 1 277 ? 8.831 -9.890 1.753 1.00 80.50 277 LEU A CA 1
ATOM 2134 C C . LEU A 1 277 ? 9.773 -11.037 1.323 1.00 80.50 277 LEU A C 1
ATOM 2136 O O . LEU A 1 277 ? 9.343 -11.793 0.446 1.00 80.50 277 LEU A O 1
ATOM 2140 N N . PRO A 1 278 ? 10.990 -11.252 1.880 1.00 68.06 278 PRO A N 1
ATOM 2141 C CA . PRO A 1 278 ? 11.871 -12.337 1.430 1.00 68.06 278 PRO A CA 1
ATOM 2142 C C . PRO A 1 278 ? 11.173 -13.698 1.372 1.00 68.06 278 PRO A C 1
ATOM 2144 O O . PRO A 1 278 ? 11.151 -14.361 0.336 1.00 68.06 278 PRO A O 1
ATOM 2147 N N . GLN A 1 279 ? 10.484 -14.058 2.450 1.00 59.25 279 GLN A N 1
ATOM 2148 C CA . GLN A 1 279 ? 9.867 -15.376 2.618 1.00 59.25 279 GLN A CA 1
ATOM 2149 C C . GLN A 1 279 ? 8.647 -15.578 1.715 1.00 59.25 279 GLN A C 1
ATOM 2151 O O . GLN A 1 279 ? 8.352 -16.693 1.304 1.00 59.25 279 GLN A O 1
ATOM 2156 N N . ILE A 1 280 ? 8.006 -14.480 1.328 1.00 62.44 280 ILE A N 1
ATOM 2157 C CA . ILE A 1 280 ? 6.808 -14.456 0.488 1.00 62.44 280 ILE A CA 1
ATOM 2158 C C . ILE A 1 280 ? 7.156 -14.528 -0.994 1.00 62.44 280 ILE A C 1
ATOM 2160 O O . ILE A 1 280 ? 6.401 -15.058 -1.805 1.00 62.44 280 ILE A O 1
ATOM 2164 N N . THR A 1 281 ? 8.337 -14.033 -1.354 1.00 58.56 281 THR A N 1
ATOM 2165 C CA . THR A 1 281 ? 8.853 -14.099 -2.722 1.00 58.56 281 THR A CA 1
ATOM 2166 C C . THR A 1 281 ? 9.499 -15.445 -3.078 1.00 58.56 281 THR A C 1
ATOM 2168 O O . THR A 1 281 ? 9.968 -15.614 -4.204 1.00 58.56 281 THR A O 1
ATOM 2171 N N . GLY A 1 282 ? 9.531 -16.400 -2.138 1.00 51.34 282 GLY A N 1
ATOM 2172 C CA . GLY A 1 282 ? 10.222 -17.683 -2.292 1.00 51.34 282 GLY A CA 1
ATOM 2173 C C . GLY A 1 282 ? 11.753 -17.577 -2.240 1.00 51.34 282 GLY A C 1
ATOM 2174 O O . GLY A 1 282 ? 12.436 -18.556 -2.524 1.00 51.34 282 GLY A O 1
ATOM 2175 N N . ILE A 1 283 ? 12.314 -16.411 -1.885 1.00 44.53 283 ILE A N 1
ATOM 2176 C CA . ILE A 1 283 ? 13.756 -16.237 -1.678 1.00 44.53 283 ILE A CA 1
ATOM 2177 C C . ILE A 1 283 ? 14.039 -16.222 -0.183 1.00 44.53 283 ILE A C 1
ATOM 2179 O O . ILE A 1 283 ? 13.806 -15.236 0.510 1.00 44.53 283 ILE A O 1
ATOM 2183 N N . ASN A 1 284 ? 14.597 -17.319 0.317 1.00 42.34 284 ASN A N 1
ATOM 2184 C CA . ASN A 1 284 ? 15.083 -17.385 1.684 1.00 42.34 284 ASN A CA 1
ATOM 2185 C C . ASN A 1 284 ? 16.548 -16.896 1.743 1.00 42.34 284 ASN A C 1
ATOM 2187 O O . ASN A 1 284 ? 17.443 -17.625 1.312 1.00 42.34 284 ASN A O 1
ATOM 2191 N N . PRO A 1 285 ? 16.853 -15.702 2.291 1.00 40.38 285 PRO A N 1
ATOM 2192 C CA . PRO A 1 285 ? 18.237 -15.239 2.425 1.00 40.38 285 PRO A CA 1
ATOM 2193 C C . PRO A 1 285 ? 19.060 -16.091 3.409 1.00 40.38 285 PRO A C 1
ATOM 2195 O O . PRO A 1 285 ? 20.286 -16.003 3.418 1.00 40.38 285 PRO A O 1
ATOM 2198 N N . GLN A 1 286 ? 18.414 -16.951 4.211 1.00 37.12 286 GLN A N 1
ATOM 2199 C CA . GLN A 1 286 ? 19.078 -17.881 5.132 1.00 37.12 286 GLN A CA 1
ATOM 2200 C C . GLN A 1 286 ? 19.516 -19.199 4.478 1.00 37.12 286 GLN A C 1
ATOM 2202 O O . GLN A 1 286 ? 20.232 -19.978 5.108 1.00 37.12 286 GLN A O 1
ATOM 2207 N N . THR A 1 287 ? 19.193 -19.454 3.204 1.00 37.53 287 THR A N 1
ATOM 2208 C CA . THR A 1 287 ? 19.888 -20.501 2.443 1.00 37.53 287 THR A CA 1
ATOM 2209 C C . THR A 1 287 ? 21.171 -19.934 1.850 1.00 37.53 287 THR A C 1
ATOM 2211 O O . THR A 1 287 ? 21.346 -19.849 0.635 1.00 37.53 287 THR A O 1
ATOM 2214 N N . GLY A 1 288 ? 22.114 -19.579 2.728 1.00 31.78 288 GLY A N 1
ATOM 2215 C CA . GLY A 1 288 ? 23.521 -19.670 2.364 1.00 31.78 288 GLY A CA 1
ATOM 2216 C C . GLY A 1 288 ? 23.759 -21.073 1.811 1.00 31.78 288 GLY A C 1
ATOM 2217 O O . GLY A 1 288 ? 23.218 -22.038 2.353 1.00 31.78 288 GLY A O 1
ATOM 2218 N N . ALA A 1 289 ? 24.482 -21.168 0.694 1.00 29.03 289 ALA A N 1
ATOM 2219 C CA . ALA A 1 289 ? 24.736 -22.407 -0.029 1.00 29.03 289 ALA A CA 1
ATOM 2220 C C . ALA A 1 289 ? 24.922 -23.588 0.935 1.00 29.03 289 ALA A C 1
ATOM 2222 O O . ALA A 1 289 ? 25.976 -23.742 1.558 1.00 29.03 289 ALA A O 1
ATOM 2223 N N . ARG A 1 290 ? 23.898 -24.440 1.064 1.00 26.73 290 ARG A N 1
ATOM 2224 C CA . ARG A 1 290 ? 24.085 -25.737 1.695 1.00 26.73 290 ARG A CA 1
ATOM 2225 C C . ARG A 1 290 ? 24.983 -26.492 0.733 1.00 26.73 290 ARG A C 1
ATOM 2227 O O . ARG A 1 290 ? 24.520 -26.992 -0.287 1.00 26.73 290 ARG A O 1
ATOM 2234 N N . GLN A 1 291 ? 26.280 -26.541 1.038 1.00 28.00 291 GLN A N 1
ATOM 2235 C CA . GLN A 1 291 ? 27.138 -27.573 0.487 1.00 28.00 291 GLN A CA 1
ATOM 2236 C C . GLN A 1 291 ? 26.504 -28.897 0.892 1.00 28.00 291 GLN A C 1
ATOM 2238 O O . GLN A 1 291 ? 26.617 -29.349 2.033 1.00 28.00 291 GLN A O 1
ATOM 2243 N N . VAL A 1 292 ? 25.776 -29.497 -0.041 1.00 27.59 292 VAL A N 1
ATOM 2244 C CA . VAL A 1 292 ? 25.432 -30.902 0.047 1.00 27.59 292 VAL A CA 1
ATOM 2245 C C . VAL A 1 292 ? 26.775 -31.605 -0.084 1.00 27.59 292 VAL A C 1
ATOM 2247 O O . VAL A 1 292 ? 27.320 -31.731 -1.179 1.00 27.59 292 VAL A O 1
ATOM 2250 N N . LYS A 1 293 ? 27.373 -31.982 1.052 1.00 25.86 293 LYS A N 1
ATOM 2251 C CA . LYS A 1 293 ? 28.404 -33.016 1.041 1.00 25.86 293 LYS A CA 1
ATOM 2252 C C . LYS A 1 293 ? 27.791 -34.181 0.280 1.00 25.86 293 LYS A C 1
ATOM 2254 O O . LYS A 1 293 ? 26.698 -34.616 0.641 1.00 25.86 293 LYS A O 1
ATOM 2259 N N . ALA A 1 294 ? 28.462 -34.614 -0.782 1.00 31.16 294 ALA A N 1
ATOM 2260 C CA . ALA A 1 294 ? 28.126 -35.834 -1.488 1.00 31.16 294 ALA A CA 1
ATOM 2261 C C . ALA A 1 294 ? 28.184 -36.981 -0.470 1.00 31.16 294 ALA A C 1
ATOM 2263 O O . ALA A 1 294 ? 29.254 -37.492 -0.153 1.00 31.16 294 ALA A O 1
ATOM 2264 N N . GLY A 1 295 ? 27.034 -37.283 0.127 1.00 30.12 295 GLY A N 1
ATOM 2265 C CA . GLY A 1 295 ? 26.811 -38.501 0.875 1.00 30.12 295 GLY A CA 1
ATOM 2266 C C . GLY A 1 295 ? 26.646 -39.612 -0.142 1.00 30.12 295 GLY A C 1
ATOM 2267 O O . GLY A 1 295 ? 25.841 -39.494 -1.068 1.00 30.12 295 GLY A O 1
ATOM 2268 N N . GLU A 1 296 ? 27.474 -40.635 0.003 1.00 39.34 296 GLU A N 1
ATOM 2269 C CA . GLU A 1 296 ? 27.438 -41.891 -0.729 1.00 39.34 296 GLU A CA 1
ATOM 2270 C C . GLU A 1 296 ? 26.062 -42.551 -0.588 1.00 39.34 296 GLU A C 1
ATOM 2272 O O . GLU A 1 296 ? 25.864 -43.362 0.295 1.00 39.34 296 GLU A O 1
ATOM 2277 N N . ASP A 1 297 ? 25.107 -42.187 -1.441 1.00 36.56 297 ASP A N 1
ATOM 2278 C CA . ASP A 1 297 ? 23.888 -42.964 -1.705 1.00 36.56 297 ASP A CA 1
ATOM 2279 C C . ASP A 1 297 ? 23.379 -42.656 -3.125 1.00 36.56 297 ASP A C 1
ATOM 2281 O O . ASP A 1 297 ? 22.209 -42.379 -3.399 1.00 36.56 297 ASP A O 1
ATOM 2285 N N . ALA A 1 298 ? 24.299 -42.720 -4.089 1.00 39.81 298 ALA A N 1
ATOM 2286 C CA . ALA A 1 298 ? 23.978 -42.791 -5.509 1.00 39.81 298 ALA A CA 1
ATOM 2287 C C . ALA A 1 298 ? 23.483 -44.210 -5.850 1.00 39.81 298 ALA A C 1
ATOM 2289 O O . ALA A 1 298 ? 24.195 -44.997 -6.467 1.00 39.81 298 ALA A O 1
ATOM 2290 N N . GLY A 1 299 ? 22.273 -44.567 -5.410 1.00 36.12 299 GLY A N 1
ATOM 2291 C CA . GLY A 1 299 ? 21.749 -45.923 -5.627 1.00 36.12 299 GLY A CA 1
ATOM 2292 C C . GLY A 1 299 ? 20.231 -46.097 -5.636 1.00 36.12 299 GLY A C 1
ATOM 2293 O O . GLY A 1 299 ? 19.757 -47.183 -5.963 1.00 36.12 299 GLY A O 1
ATOM 2294 N N . GLY A 1 300 ? 19.439 -45.066 -5.332 1.00 42.16 300 GLY A N 1
ATOM 2295 C CA . GLY A 1 300 ? 18.011 -45.275 -5.096 1.00 42.16 300 GLY A CA 1
ATOM 2296 C C . GLY A 1 300 ? 17.129 -44.077 -5.395 1.00 42.16 300 GLY A C 1
ATOM 2297 O O . GLY A 1 300 ? 16.491 -43.582 -4.484 1.00 42.16 300 GLY A O 1
ATOM 2298 N N . ASN A 1 301 ? 17.058 -43.612 -6.650 1.00 48.38 301 ASN A N 1
ATOM 2299 C CA . ASN A 1 301 ? 15.910 -42.788 -7.076 1.00 48.38 301 ASN A CA 1
ATOM 2300 C C . ASN A 1 301 ? 15.612 -42.722 -8.588 1.00 48.38 301 ASN A C 1
ATOM 2302 O O . ASN A 1 301 ? 14.787 -41.923 -9.020 1.00 48.38 301 ASN A O 1
ATOM 2306 N N . LEU A 1 302 ? 16.177 -43.613 -9.414 1.00 44.06 302 LEU A N 1
ATOM 2307 C CA . LEU A 1 302 ? 15.786 -43.696 -10.833 1.00 44.06 302 LEU A CA 1
ATOM 2308 C C . LEU A 1 302 ? 14.414 -44.379 -11.036 1.00 44.06 302 LEU A C 1
ATOM 2310 O O . LEU A 1 302 ? 13.718 -44.112 -12.013 1.00 44.06 302 LEU A O 1
ATOM 2314 N N . LYS A 1 303 ? 13.988 -45.235 -10.093 1.00 44.94 303 LYS A N 1
ATOM 2315 C CA . LYS A 1 303 ? 12.697 -45.949 -10.159 1.00 44.94 303 LYS A CA 1
ATOM 2316 C C . LYS A 1 303 ? 11.496 -45.055 -9.830 1.00 44.94 303 LYS A C 1
ATOM 2318 O O . LYS A 1 303 ? 10.443 -45.236 -10.433 1.00 44.94 303 LYS A O 1
ATOM 2323 N N . ALA A 1 304 ? 11.655 -44.082 -8.931 1.00 45.41 304 ALA A N 1
ATOM 2324 C CA . ALA A 1 304 ? 10.596 -43.129 -8.590 1.00 45.41 304 ALA A CA 1
ATOM 2325 C C . ALA A 1 304 ? 10.337 -42.141 -9.741 1.00 45.41 304 ALA A C 1
ATOM 2327 O O . ALA A 1 304 ? 9.186 -41.896 -10.100 1.00 45.41 304 ALA A O 1
ATOM 2328 N N . LEU A 1 305 ? 11.405 -41.669 -10.396 1.00 45.62 305 LEU A N 1
ATOM 2329 C CA . LEU A 1 305 ? 11.305 -40.802 -11.572 1.00 45.62 305 LEU A CA 1
ATOM 2330 C C . LEU A 1 305 ? 10.714 -41.544 -12.785 1.00 45.62 305 LEU A C 1
ATOM 2332 O O . LEU A 1 305 ? 9.858 -41.010 -13.488 1.00 45.62 305 LEU A O 1
ATOM 2336 N N . GLY A 1 306 ? 11.107 -42.808 -12.985 1.00 52.22 306 GLY A N 1
ATOM 2337 C CA . GLY A 1 306 ? 10.506 -43.678 -13.998 1.00 52.22 306 GLY A CA 1
ATOM 2338 C C . GLY A 1 306 ? 9.021 -43.947 -13.739 1.00 52.22 306 GLY A C 1
ATOM 2339 O O . GLY A 1 306 ? 8.219 -43.881 -14.664 1.00 52.22 306 GLY A O 1
ATOM 2340 N N . GLY A 1 307 ? 8.636 -44.176 -12.480 1.00 53.06 307 GLY A N 1
ATOM 2341 C CA . GLY A 1 307 ? 7.239 -44.367 -12.085 1.00 53.06 307 GLY A CA 1
ATOM 2342 C C . GLY A 1 307 ? 6.359 -43.145 -12.360 1.00 53.06 307 GLY A C 1
ATOM 2343 O O . GLY A 1 307 ? 5.245 -43.303 -12.855 1.00 53.06 307 GLY A O 1
ATOM 2344 N N . LEU A 1 308 ? 6.869 -41.932 -12.118 1.00 45.12 308 LEU A N 1
ATOM 2345 C CA . LEU A 1 308 ? 6.146 -40.682 -12.379 1.00 45.12 308 LEU A CA 1
ATOM 2346 C C . LEU A 1 308 ? 5.953 -40.425 -13.884 1.00 45.12 308 LEU A C 1
ATOM 2348 O O . LEU A 1 308 ? 4.858 -40.068 -14.315 1.00 45.12 308 LEU A O 1
ATOM 2352 N N . LEU A 1 309 ? 6.989 -40.664 -14.695 1.00 51.12 309 LEU A N 1
ATOM 2353 C CA . LEU A 1 309 ? 6.911 -40.562 -16.159 1.00 51.12 309 LEU A CA 1
ATOM 2354 C C . LEU A 1 309 ? 5.916 -41.568 -16.743 1.00 51.12 309 LEU A C 1
ATOM 2356 O O . LEU A 1 309 ? 5.101 -41.224 -17.596 1.00 51.12 309 LEU A O 1
ATOM 2360 N N . VAL A 1 310 ? 5.937 -42.798 -16.234 1.00 63.38 310 VAL A N 1
ATOM 2361 C CA . VAL A 1 310 ? 4.982 -43.845 -16.598 1.00 63.38 310 VAL A CA 1
ATOM 2362 C C . VAL A 1 310 ? 3.560 -43.434 -16.199 1.00 63.38 310 VAL A C 1
ATOM 2364 O O . VAL A 1 310 ? 2.657 -43.513 -17.028 1.00 63.38 310 VAL A O 1
ATOM 2367 N N . ALA A 1 311 ? 3.350 -42.911 -14.989 1.00 64.38 311 ALA A N 1
ATOM 2368 C CA . ALA A 1 311 ? 2.039 -42.446 -14.535 1.00 64.38 311 ALA A CA 1
ATOM 2369 C C . ALA A 1 311 ? 1.491 -41.275 -15.370 1.00 64.38 311 ALA A C 1
ATOM 2371 O O . ALA A 1 311 ? 0.303 -41.261 -15.682 1.00 64.38 311 ALA A O 1
ATOM 2372 N N . LEU A 1 312 ? 2.338 -40.331 -15.791 1.00 59.84 312 LEU A N 1
ATOM 2373 C CA . LEU A 1 312 ? 1.944 -39.231 -16.680 1.00 59.84 312 LEU A CA 1
ATOM 2374 C C . LEU A 1 312 ? 1.565 -39.726 -18.079 1.00 59.84 312 LEU A C 1
ATOM 2376 O O . LEU A 1 312 ? 0.555 -39.291 -18.633 1.00 59.84 312 LEU A O 1
ATOM 2380 N N . ILE A 1 313 ? 2.330 -40.672 -18.630 1.00 68.44 313 ILE A N 1
ATOM 2381 C CA . ILE A 1 313 ? 2.037 -41.274 -19.936 1.00 68.44 313 ILE A CA 1
ATOM 2382 C C . ILE A 1 313 ? 0.716 -42.051 -19.877 1.00 68.44 313 ILE A C 1
ATOM 2384 O O . ILE A 1 313 ? -0.160 -41.838 -20.715 1.00 68.44 313 ILE A O 1
ATOM 2388 N N . PHE A 1 314 ? 0.531 -42.910 -18.871 1.00 65.62 314 PHE A N 1
ATOM 2389 C CA . PHE A 1 314 ? -0.694 -43.699 -18.726 1.00 65.62 314 PHE A CA 1
ATOM 2390 C C . PHE A 1 314 ? -1.906 -42.848 -18.331 1.00 65.62 314 PHE A C 1
ATOM 2392 O O . PHE A 1 314 ? -3.001 -43.097 -18.829 1.00 65.62 314 PHE A O 1
ATOM 2399 N N . GLY A 1 315 ? -1.725 -41.814 -17.507 1.00 71.19 315 GLY A N 1
ATOM 2400 C CA . GLY A 1 315 ? -2.775 -40.859 -17.152 1.00 71.19 315 GLY A CA 1
ATOM 2401 C C . GLY A 1 315 ? -3.236 -40.032 -18.353 1.00 71.19 315 GLY A C 1
ATOM 2402 O O . GLY A 1 315 ? -4.436 -39.932 -18.608 1.00 71.19 315 GLY A O 1
ATOM 2403 N N . GLY A 1 316 ? -2.294 -39.519 -19.153 1.00 69.06 316 GLY A N 1
ATOM 2404 C CA . GLY A 1 316 ? -2.597 -38.812 -20.399 1.00 69.06 316 GLY A CA 1
ATOM 2405 C C . GLY A 1 316 ? -3.274 -39.711 -21.438 1.00 69.06 316 GLY A C 1
ATOM 2406 O O . GLY A 1 316 ? -4.241 -39.302 -22.082 1.00 69.06 316 GLY A O 1
ATOM 2407 N N . PHE A 1 317 ? -2.828 -40.964 -21.557 1.00 69.00 317 PHE A N 1
ATOM 2408 C CA . PHE A 1 317 ? -3.435 -41.944 -22.457 1.00 69.00 317 PHE A CA 1
ATOM 2409 C C . PHE A 1 317 ? -4.844 -42.361 -22.004 1.00 69.00 317 PHE A C 1
ATOM 2411 O O . PHE A 1 317 ? -5.758 -42.429 -22.825 1.00 69.00 317 PHE A O 1
ATOM 2418 N N . GLY A 1 318 ? -5.054 -42.565 -20.700 1.00 70.56 318 GLY A N 1
ATOM 2419 C CA . GLY A 1 318 ? -6.367 -42.852 -20.117 1.00 70.56 318 GLY A CA 1
ATOM 2420 C C . GLY A 1 318 ? -7.358 -41.703 -20.315 1.00 70.56 318 GLY A C 1
ATOM 2421 O O . GLY A 1 318 ? -8.493 -41.928 -20.730 1.00 70.56 318 GLY A O 1
ATOM 2422 N N . TYR A 1 319 ? -6.914 -40.460 -20.117 1.00 73.06 319 TYR A N 1
ATOM 2423 C CA . TYR A 1 319 ? -7.719 -39.270 -20.403 1.00 73.06 319 TYR A CA 1
ATOM 2424 C C . TYR A 1 319 ? -8.097 -39.161 -21.891 1.00 73.06 319 TYR A C 1
ATOM 2426 O O . TYR A 1 319 ? -9.240 -38.848 -22.236 1.00 73.06 319 TYR A O 1
ATOM 2434 N N . LEU A 1 320 ? -7.166 -39.463 -22.801 1.00 69.44 320 LEU A N 1
ATOM 2435 C CA . LEU A 1 320 ? -7.445 -39.462 -24.239 1.00 69.44 320 LEU A CA 1
ATOM 2436 C C . LEU A 1 320 ? -8.426 -40.566 -24.645 1.00 69.44 320 LEU A C 1
ATOM 2438 O O . LEU A 1 320 ? -9.321 -40.304 -25.447 1.00 69.44 320 LEU A O 1
ATOM 2442 N N . LEU A 1 321 ? -8.335 -41.754 -24.050 1.00 69.00 321 LEU A N 1
ATOM 2443 C CA . LEU A 1 321 ? -9.295 -42.836 -24.277 1.00 69.00 321 LEU A CA 1
ATOM 2444 C C . LEU A 1 321 ? -10.704 -42.464 -23.808 1.00 69.00 321 LEU A C 1
ATOM 2446 O O . LEU A 1 321 ? -11.661 -42.650 -24.559 1.00 69.00 321 LEU A O 1
ATOM 2450 N N . ILE A 1 322 ? -10.833 -41.878 -22.614 1.00 70.81 322 ILE A N 1
ATOM 2451 C CA . ILE A 1 322 ? -12.127 -41.424 -22.081 1.00 70.81 322 ILE A CA 1
ATOM 2452 C C . ILE A 1 322 ? -12.703 -40.294 -22.947 1.00 70.81 322 ILE A C 1
ATOM 2454 O O . ILE A 1 322 ? -13.889 -40.302 -23.261 1.00 70.81 322 ILE A O 1
ATOM 2458 N N . SER A 1 323 ? -11.872 -39.343 -23.383 1.00 67.81 323 SER A N 1
ATOM 2459 C CA . SER A 1 323 ? -12.333 -38.192 -24.176 1.00 67.81 323 SER A CA 1
ATOM 2460 C C . SER A 1 323 ? -12.612 -38.502 -25.650 1.00 67.81 323 SER A C 1
ATOM 2462 O O . SER A 1 323 ? -13.350 -37.760 -26.296 1.00 67.81 323 SER A O 1
ATOM 2464 N N . THR A 1 324 ? -12.021 -39.560 -26.214 1.00 71.56 324 THR A N 1
ATOM 2465 C CA . THR A 1 324 ? -12.229 -39.951 -27.624 1.00 71.56 324 THR A CA 1
ATOM 2466 C C . THR A 1 324 ? -13.192 -41.119 -27.796 1.00 71.56 324 THR A C 1
ATOM 2468 O O . THR A 1 324 ? -13.626 -41.376 -28.919 1.00 71.56 324 THR A O 1
ATOM 2471 N N . GLY A 1 325 ? -13.519 -41.837 -26.715 1.00 65.88 325 GLY A N 1
ATOM 2472 C CA . GLY A 1 325 ? -14.459 -42.959 -26.716 1.00 65.88 325 GLY A CA 1
ATOM 2473 C C . GLY A 1 325 ? -14.029 -44.162 -27.564 1.00 65.88 325 GLY A C 1
ATOM 2474 O O . GLY A 1 325 ? -14.802 -45.105 -27.706 1.00 65.88 325 GLY A O 1
ATOM 2475 N N . SER A 1 326 ? -12.826 -44.151 -28.152 1.00 76.44 326 SER A N 1
ATOM 2476 C CA . SER A 1 326 ? -12.311 -45.236 -28.991 1.00 76.44 326 SER A CA 1
ATOM 2477 C C . SER A 1 326 ? -10.782 -45.244 -29.056 1.00 76.44 326 SER A C 1
ATOM 2479 O O . SER A 1 326 ? -10.112 -44.206 -29.012 1.00 76.44 326 SER A O 1
ATOM 2481 N N . LEU A 1 327 ? -10.222 -46.446 -29.204 1.00 67.69 327 LEU A N 1
ATOM 2482 C CA . LEU A 1 327 ? -8.776 -46.661 -29.269 1.00 67.69 327 LEU A CA 1
ATOM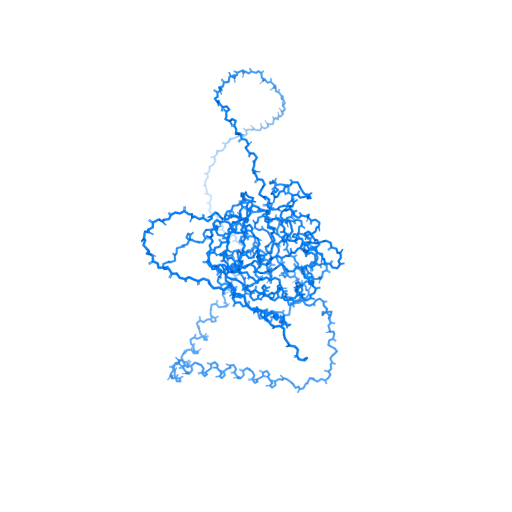 2483 C C . LEU A 1 327 ? -8.171 -46.097 -30.570 1.00 67.69 327 LEU A C 1
ATOM 2485 O O . LEU A 1 327 ? -7.077 -45.533 -30.559 1.00 67.69 327 LEU A O 1
ATOM 2489 N N . GLU A 1 328 ? -8.918 -46.152 -31.676 1.00 72.50 328 GLU A N 1
ATOM 2490 C CA . GLU A 1 328 ? -8.520 -45.564 -32.963 1.00 72.50 328 GLU A CA 1
ATOM 2491 C C . GLU A 1 328 ? -8.525 -44.026 -32.933 1.00 72.50 328 GLU A C 1
ATOM 2493 O O . GLU A 1 328 ? -7.603 -43.396 -33.459 1.00 72.50 328 GLU A O 1
ATOM 2498 N N . GLY A 1 329 ? -9.494 -43.405 -32.248 1.00 69.75 329 GLY A N 1
ATOM 2499 C CA . GLY A 1 329 ? -9.548 -41.949 -32.068 1.00 69.75 329 GLY A CA 1
ATOM 2500 C C . GLY A 1 329 ? -8.373 -41.396 -31.253 1.00 69.75 329 GLY A C 1
ATOM 2501 O O . GLY A 1 329 ? -7.842 -40.327 -31.568 1.00 69.75 329 GLY A O 1
ATOM 2502 N N . THR A 1 330 ? -7.915 -42.150 -30.250 1.00 72.56 330 THR A N 1
ATOM 2503 C CA . THR A 1 330 ? -6.741 -41.799 -29.433 1.00 72.56 330 THR A CA 1
ATOM 2504 C C . THR A 1 330 ? -5.446 -41.834 -30.252 1.00 72.56 330 THR A C 1
ATOM 2506 O O . THR A 1 330 ? -4.660 -40.886 -30.203 1.00 72.56 330 THR A O 1
ATOM 2509 N N . ILE A 1 331 ? -5.241 -42.881 -31.063 1.00 74.50 331 ILE A N 1
ATOM 2510 C CA . ILE A 1 331 ? -4.041 -43.024 -31.907 1.00 74.50 331 ILE A CA 1
ATOM 2511 C C . ILE A 1 331 ? -3.988 -41.933 -32.988 1.00 74.50 331 ILE A C 1
ATOM 2513 O O . ILE A 1 331 ? -2.918 -41.380 -33.252 1.00 74.50 331 ILE A O 1
ATOM 2517 N N . ASN A 1 332 ? -5.129 -41.573 -33.583 1.00 71.12 332 ASN A N 1
ATOM 2518 C CA . ASN A 1 332 ? -5.182 -40.515 -34.594 1.00 71.12 332 ASN A CA 1
ATOM 2519 C C . ASN A 1 332 ? -4.880 -39.124 -34.014 1.00 71.12 332 ASN A C 1
ATOM 2521 O O . ASN A 1 332 ? -4.139 -38.360 -34.635 1.00 71.12 332 ASN A O 1
ATOM 2525 N N . LYS A 1 333 ? -5.359 -38.802 -32.803 1.00 65.75 333 LYS A N 1
ATOM 2526 C CA . LYS A 1 333 ? -4.989 -37.545 -32.124 1.00 65.75 333 LYS A CA 1
ATOM 2527 C C . LYS A 1 333 ? -3.499 -37.485 -31.771 1.00 65.75 333 LYS A C 1
ATOM 2529 O O . LYS A 1 333 ? -2.884 -36.439 -31.960 1.00 65.75 333 LYS A O 1
ATOM 2534 N N . LEU A 1 334 ? -2.901 -38.597 -31.332 1.00 70.44 334 LEU A N 1
ATOM 2535 C CA . LEU A 1 334 ? -1.467 -38.651 -31.014 1.00 70.44 334 LEU A CA 1
ATOM 2536 C C . LEU A 1 334 ? -0.587 -38.394 -32.254 1.00 70.44 334 LEU A C 1
ATOM 2538 O O . LEU A 1 334 ? 0.415 -37.684 -32.175 1.00 70.44 334 LEU A O 1
ATOM 2542 N N . LYS A 1 335 ? -0.982 -38.931 -33.417 1.00 68.31 335 LYS A N 1
ATOM 2543 C CA . LYS A 1 335 ? -0.282 -38.714 -34.698 1.00 68.31 335 LYS A CA 1
ATOM 2544 C C . LYS A 1 335 ? -0.388 -37.273 -35.206 1.00 68.31 335 LYS A C 1
ATOM 2546 O O . LYS A 1 335 ? 0.560 -36.780 -35.819 1.00 68.31 335 LYS A O 1
ATOM 2551 N N . HIS A 1 336 ? -1.499 -36.588 -34.932 1.00 58.19 336 HIS A N 1
ATOM 2552 C CA . HIS A 1 336 ? -1.641 -35.166 -35.249 1.00 58.19 336 HIS A CA 1
ATOM 2553 C C . HIS A 1 336 ? -0.717 -34.296 -34.384 1.00 58.19 336 HIS A C 1
ATOM 2555 O O . HIS A 1 336 ? 0.021 -33.485 -34.934 1.00 58.19 336 HIS A O 1
ATOM 2561 N N . PHE A 1 337 ? -0.632 -34.542 -33.072 1.00 59.19 337 PHE A N 1
ATOM 2562 C CA . PHE A 1 337 ? 0.289 -33.807 -32.188 1.00 59.19 337 PHE A CA 1
ATOM 2563 C C . PHE A 1 337 ? 1.765 -33.925 -32.609 1.00 59.19 337 PHE A C 1
ATOM 2565 O O . PHE A 1 337 ? 2.494 -32.934 -32.602 1.00 59.19 337 PHE A O 1
ATOM 2572 N N . GLY A 1 338 ? 2.206 -35.114 -33.034 1.00 57.66 338 GLY A N 1
ATOM 2573 C CA . GLY A 1 338 ? 3.597 -35.334 -33.446 1.00 57.66 338 GLY A CA 1
ATOM 2574 C C . GLY A 1 338 ? 3.995 -34.697 -34.785 1.00 57.66 338 GLY A C 1
ATOM 2575 O O . GLY A 1 338 ? 5.184 -34.518 -35.033 1.00 57.66 338 GLY A O 1
ATOM 2576 N N . SER A 1 339 ? 3.038 -34.353 -35.654 1.00 55.53 339 SER A N 1
ATOM 2577 C CA . SER A 1 339 ? 3.323 -33.924 -37.035 1.00 55.53 339 SER A CA 1
ATOM 2578 C C . SER A 1 339 ? 3.003 -32.453 -37.327 1.00 55.53 339 SER A C 1
ATOM 2580 O O . SER A 1 339 ? 3.660 -31.863 -38.186 1.00 55.53 339 SER A O 1
ATOM 2582 N N . SER A 1 340 ? 2.061 -31.829 -36.607 1.00 51.50 340 SER A N 1
ATOM 2583 C CA . SER A 1 340 ? 1.629 -30.448 -36.888 1.00 51.50 340 SER A CA 1
ATOM 2584 C C . SER A 1 340 ? 2.122 -29.378 -35.908 1.00 51.50 340 SER A C 1
ATOM 2586 O O . SER A 1 340 ? 2.038 -28.198 -36.239 1.00 51.50 340 SER A O 1
ATOM 2588 N N . GLU A 1 341 ? 2.658 -29.738 -34.735 1.00 45.69 341 GLU A N 1
ATOM 2589 C CA . GLU A 1 341 ? 3.120 -28.742 -33.745 1.00 45.69 341 GLU A CA 1
ATOM 2590 C C . GLU A 1 341 ? 4.653 -28.616 -33.644 1.00 45.69 341 GLU A C 1
ATOM 2592 O O . GLU A 1 341 ? 5.167 -27.537 -33.350 1.00 45.69 341 GLU A O 1
ATOM 2597 N N . TRP A 1 342 ? 5.418 -29.656 -33.994 1.00 41.91 342 TRP A N 1
ATOM 2598 C CA . TRP A 1 342 ? 6.892 -29.612 -33.983 1.00 41.91 342 TRP A CA 1
ATOM 2599 C C . TRP A 1 342 ? 7.510 -28.819 -35.147 1.00 41.91 342 TRP A C 1
ATOM 2601 O O . TRP A 1 342 ? 8.613 -28.285 -35.030 1.00 41.91 342 TRP A O 1
ATOM 2611 N N . THR A 1 343 ? 6.787 -28.681 -36.257 1.00 42.78 343 THR A N 1
ATOM 2612 C CA . THR A 1 343 ? 7.205 -27.912 -37.442 1.00 42.78 343 THR A CA 1
ATOM 2613 C C . THR A 1 343 ? 7.119 -26.395 -37.244 1.00 42.78 343 THR A C 1
ATOM 2615 O O . THR A 1 343 ? 7.814 -25.661 -37.943 1.00 42.78 343 THR A O 1
ATOM 2618 N N . ASN A 1 344 ? 6.356 -25.918 -36.253 1.00 41.25 344 ASN A N 1
ATOM 2619 C CA . ASN A 1 344 ? 6.262 -24.495 -35.905 1.00 41.25 344 ASN A CA 1
ATOM 2620 C C . ASN A 1 344 ? 7.198 -24.074 -34.755 1.00 41.25 344 ASN A C 1
ATOM 2622 O O . ASN A 1 344 ? 7.457 -22.883 -34.595 1.00 41.25 344 ASN A O 1
ATOM 2626 N N . PHE A 1 345 ? 7.738 -25.024 -33.982 1.00 42.03 345 PHE A N 1
ATOM 2627 C CA . PHE A 1 345 ? 8.607 -24.734 -32.833 1.00 42.03 345 PHE A CA 1
ATOM 2628 C C . PHE A 1 345 ? 10.093 -24.548 -33.212 1.00 42.03 345 PHE A C 1
ATOM 2630 O O . PHE A 1 345 ? 10.800 -23.776 -32.570 1.00 42.03 345 PHE A O 1
ATOM 2637 N N . PHE A 1 346 ? 10.568 -25.156 -34.306 1.00 43.59 346 PHE A N 1
ATOM 2638 C CA . PHE A 1 346 ? 11.921 -24.938 -34.846 1.00 43.59 346 PHE A CA 1
ATOM 2639 C C . PHE A 1 346 ? 11.880 -24.189 -36.189 1.00 43.59 346 PHE A C 1
ATOM 2641 O O . PHE A 1 346 ? 12.163 -24.731 -37.257 1.00 43.59 346 PHE A O 1
ATOM 2648 N N . GLY A 1 347 ? 11.508 -22.908 -36.134 1.00 33.25 347 GLY A N 1
ATOM 2649 C CA . GLY A 1 347 ? 11.456 -22.018 -37.295 1.00 33.25 347 GLY A CA 1
ATOM 2650 C C . GLY A 1 347 ? 12.833 -21.705 -37.908 1.00 33.25 347 GLY A C 1
ATOM 2651 O O . GLY A 1 347 ? 13.713 -21.156 -37.251 1.00 33.25 347 GLY A O 1
ATOM 2652 N N . ARG A 1 348 ? 12.975 -22.050 -39.198 1.00 33.72 348 ARG A N 1
ATOM 2653 C CA . ARG A 1 348 ? 13.925 -21.587 -40.240 1.00 33.72 348 ARG A CA 1
ATOM 2654 C C . ARG A 1 348 ? 15.139 -20.743 -39.795 1.00 33.72 348 ARG A C 1
ATOM 2656 O O . ARG A 1 348 ? 15.057 -19.527 -39.633 1.00 33.72 348 ARG A O 1
ATOM 2663 N N . ARG A 1 349 ? 16.323 -21.370 -39.825 1.00 30.95 349 ARG A N 1
ATOM 2664 C CA . ARG A 1 349 ? 17.622 -20.690 -39.994 1.00 30.95 349 ARG A CA 1
ATOM 2665 C C . ARG A 1 349 ? 17.654 -19.960 -41.347 1.00 30.95 349 ARG A C 1
ATOM 2667 O O . ARG A 1 349 ? 17.494 -20.598 -42.384 1.00 30.95 349 ARG A O 1
ATOM 2674 N N . ARG A 1 350 ? 17.896 -18.642 -41.349 1.00 30.97 350 ARG A N 1
ATOM 2675 C CA . ARG A 1 350 ? 18.353 -17.916 -42.547 1.00 30.97 350 ARG A CA 1
ATOM 2676 C C . ARG A 1 350 ? 19.830 -18.232 -42.765 1.00 30.97 350 ARG A C 1
ATOM 2678 O O . ARG A 1 350 ? 20.669 -17.856 -41.950 1.00 30.97 350 ARG A O 1
ATOM 2685 N N . THR A 1 351 ? 20.132 -18.920 -43.855 1.00 29.64 351 THR A N 1
ATOM 2686 C CA . THR A 1 351 ? 21.494 -19.094 -44.357 1.00 29.64 351 THR A CA 1
ATOM 2687 C C . THR A 1 351 ? 21.977 -17.757 -44.926 1.00 29.64 351 THR A C 1
ATOM 2689 O O . THR A 1 351 ? 21.296 -17.150 -45.748 1.00 29.64 351 THR A O 1
ATOM 2692 N N . LYS A 1 352 ? 23.130 -17.280 -44.446 1.00 30.67 352 LYS A N 1
ATOM 2693 C CA . LYS A 1 352 ? 23.917 -16.211 -45.074 1.00 30.67 352 LYS A CA 1
ATOM 2694 C C . LYS A 1 352 ? 24.505 -16.780 -46.366 1.00 30.67 352 LYS A C 1
ATOM 2696 O O . LYS A 1 352 ? 25.377 -17.640 -46.284 1.00 30.67 352 LYS A O 1
ATOM 2701 N N . GLU A 1 353 ? 24.056 -16.305 -47.521 1.00 31.20 353 GLU A N 1
ATOM 2702 C CA . GLU A 1 353 ? 24.821 -16.456 -48.759 1.00 31.20 353 GLU A CA 1
ATOM 2703 C C . GLU A 1 353 ? 25.780 -15.276 -48.899 1.00 31.20 353 GLU A C 1
ATOM 2705 O O . GLU A 1 353 ? 25.402 -14.107 -48.834 1.00 31.20 353 GLU A O 1
ATOM 2710 N N . ILE A 1 354 ? 27.053 -15.638 -49.006 1.00 32.72 354 ILE A N 1
ATOM 2711 C CA . ILE A 1 354 ? 28.185 -14.792 -49.350 1.00 32.72 354 ILE A CA 1
ATOM 2712 C C . ILE A 1 354 ? 28.211 -14.750 -50.877 1.00 32.72 354 ILE A C 1
ATOM 2714 O O . ILE A 1 354 ? 28.350 -15.803 -51.496 1.00 32.72 354 ILE A O 1
ATOM 2718 N N . ILE A 1 355 ? 28.114 -13.568 -51.483 1.00 32.81 355 ILE A N 1
ATOM 2719 C CA . ILE A 1 355 ? 28.433 -13.383 -52.902 1.00 32.81 355 ILE A CA 1
ATOM 2720 C C . ILE A 1 355 ? 29.618 -12.422 -52.985 1.00 32.81 355 ILE A C 1
ATOM 2722 O O . ILE A 1 355 ? 29.589 -11.331 -52.418 1.00 32.81 355 ILE A O 1
ATOM 2726 N N . ARG A 1 356 ? 30.684 -12.920 -53.619 1.00 29.45 356 ARG A N 1
ATOM 2727 C CA . ARG A 1 356 ? 31.940 -12.236 -53.935 1.00 29.45 356 ARG A CA 1
ATOM 2728 C C . ARG A 1 356 ? 31.740 -11.237 -55.076 1.00 29.45 356 ARG A C 1
ATOM 2730 O O . ARG A 1 356 ? 30.964 -11.504 -55.989 1.00 29.45 356 ARG A O 1
ATOM 2737 N N . GLU A 1 357 ? 32.501 -10.148 -55.022 1.00 34.41 357 GLU A N 1
ATOM 2738 C CA . GLU A 1 357 ? 32.849 -9.313 -56.175 1.00 34.41 357 GLU A CA 1
ATOM 2739 C C . GLU A 1 357 ? 33.603 -10.136 -57.229 1.00 34.41 357 GLU A C 1
ATOM 2741 O O . GLU A 1 357 ? 34.538 -10.854 -56.878 1.00 34.41 357 GLU A O 1
ATOM 2746 N N . GLU A 1 358 ? 33.217 -9.993 -58.499 1.00 34.78 358 GLU A N 1
ATOM 2747 C CA . GLU A 1 358 ? 34.133 -9.896 -59.642 1.00 34.78 358 GLU A CA 1
ATOM 2748 C C . GLU A 1 358 ? 33.397 -9.296 -60.863 1.00 34.78 358 GLU A C 1
ATOM 2750 O O . GLU A 1 358 ? 32.211 -9.543 -61.087 1.00 34.78 358 GLU A O 1
ATOM 2755 N N . GLU A 1 359 ? 34.129 -8.440 -61.578 1.00 33.47 359 GLU A N 1
ATOM 2756 C CA . GLU A 1 359 ? 33.809 -7.617 -62.757 1.00 33.47 359 GLU A CA 1
ATOM 2757 C C . GLU A 1 359 ? 33.191 -8.350 -63.963 1.00 33.47 359 GLU A C 1
ATOM 2759 O O . GLU A 1 359 ? 33.421 -9.541 -64.144 1.00 33.47 359 GLU A O 1
ATOM 2764 N N . ILE A 1 360 ? 32.522 -7.590 -64.860 1.00 30.70 360 ILE A N 1
ATOM 2765 C CA . ILE A 1 360 ? 32.849 -7.493 -66.310 1.00 30.70 360 ILE A CA 1
ATOM 2766 C C . ILE A 1 360 ? 31.940 -6.460 -67.051 1.00 30.70 360 ILE A C 1
ATOM 2768 O O . ILE A 1 360 ? 30.751 -6.684 -67.249 1.00 30.70 360 ILE A O 1
ATOM 2772 N N . ILE A 1 361 ? 32.577 -5.348 -67.471 1.00 31.00 361 ILE A N 1
ATOM 2773 C CA . ILE A 1 361 ? 32.518 -4.597 -68.761 1.00 31.00 361 ILE A CA 1
ATOM 2774 C C . ILE A 1 361 ? 31.241 -3.803 -69.188 1.00 31.00 361 ILE A C 1
ATOM 2776 O O . ILE A 1 361 ? 30.149 -4.345 -69.309 1.00 31.00 361 ILE A O 1
ATOM 2780 N N . GLY A 1 362 ? 31.446 -2.501 -69.503 1.00 28.83 362 GLY A N 1
ATOM 2781 C CA . GLY A 1 362 ? 30.482 -1.480 -70.003 1.00 28.83 362 GLY A CA 1
ATOM 2782 C C . GLY A 1 362 ? 30.089 -1.556 -71.502 1.00 28.83 362 GLY A C 1
ATOM 2783 O O . GLY A 1 362 ? 30.266 -2.620 -72.095 1.00 28.83 362 GLY A O 1
ATOM 2784 N N . PRO A 1 363 ? 29.548 -0.477 -72.142 1.00 38.94 363 PRO A N 1
ATOM 2785 C CA . PRO A 1 363 ? 30.238 0.819 -72.310 1.00 38.94 363 PRO A CA 1
ATOM 2786 C C . PRO A 1 363 ? 29.387 2.120 -72.173 1.00 38.94 363 PRO A C 1
ATOM 2788 O O . PRO A 1 363 ? 28.177 2.096 -71.975 1.00 38.94 363 PRO A O 1
ATOM 2791 N N . LEU A 1 364 ? 30.118 3.243 -72.287 1.00 28.75 364 LEU A N 1
ATOM 2792 C CA . LEU A 1 364 ? 29.818 4.679 -72.126 1.00 28.75 364 LEU A CA 1
ATOM 2793 C C . LEU A 1 364 ? 28.725 5.318 -73.011 1.00 28.75 364 LEU A C 1
ATOM 2795 O O . LEU A 1 364 ? 28.543 4.903 -74.153 1.00 28.75 364 LEU A O 1
ATOM 2799 N N . ALA A 1 365 ? 28.172 6.442 -72.512 1.00 30.42 365 ALA A N 1
ATOM 2800 C CA . ALA A 1 365 ? 28.054 7.787 -73.138 1.00 30.42 365 ALA A CA 1
ATOM 2801 C C . ALA A 1 365 ? 27.093 8.669 -72.290 1.00 30.42 365 ALA A C 1
ATOM 2803 O O . ALA A 1 365 ? 26.149 8.121 -71.732 1.00 30.42 365 ALA A O 1
ATOM 2804 N N . ASP A 1 366 ? 27.133 10.001 -72.175 1.00 29.94 366 ASP A N 1
ATOM 2805 C CA . ASP A 1 366 ? 28.120 11.091 -72.292 1.00 29.94 366 ASP A CA 1
ATOM 2806 C C . ASP A 1 366 ? 27.385 12.400 -71.860 1.00 29.94 366 ASP A C 1
ATOM 2808 O O . ASP A 1 366 ? 26.152 12.415 -71.825 1.00 29.94 366 ASP A O 1
ATOM 2812 N N . SER A 1 367 ? 28.128 13.490 -71.615 1.00 32.91 367 SER A N 1
ATOM 2813 C CA . SER A 1 367 ? 27.732 14.902 -71.329 1.00 32.91 367 SER A CA 1
ATOM 2814 C C . SER A 1 367 ? 27.157 15.236 -69.931 1.00 32.91 367 SER A C 1
ATOM 2816 O O . SER A 1 367 ? 26.168 14.645 -69.516 1.00 32.91 367 SER A O 1
ATOM 2818 N N . ALA A 1 368 ? 27.769 16.060 -69.063 1.00 29.92 368 ALA A N 1
ATOM 2819 C CA . ALA A 1 368 ? 28.448 17.377 -69.136 1.00 29.92 368 ALA A CA 1
ATOM 2820 C C . ALA A 1 368 ? 27.530 18.563 -68.760 1.00 29.92 368 ALA A C 1
ATOM 2822 O O . ALA A 1 368 ? 26.326 18.509 -68.984 1.00 29.92 368 ALA A O 1
ATOM 2823 N N . ASP A 1 369 ? 28.178 19.591 -68.194 1.00 31.81 369 ASP A N 1
ATOM 2824 C CA . ASP A 1 369 ? 27.715 20.903 -67.688 1.00 31.81 369 ASP A CA 1
ATOM 2825 C C . ASP A 1 369 ? 27.400 20.915 -66.176 1.00 31.81 369 ASP A C 1
ATOM 2827 O O . ASP A 1 369 ? 26.409 20.344 -65.732 1.00 31.81 369 ASP A O 1
ATOM 2831 N N . SER A 1 370 ? 28.280 21.338 -65.255 1.00 30.53 370 SER A N 1
ATOM 2832 C CA . SER A 1 370 ? 29.172 22.511 -65.090 1.00 30.53 370 SER A CA 1
ATOM 2833 C C . SER A 1 370 ? 28.536 23.687 -64.342 1.00 30.53 370 SER A C 1
ATOM 2835 O O . SER A 1 370 ? 27.352 23.971 -64.474 1.00 30.53 370 SER A O 1
ATOM 2837 N N . ASP A 1 371 ? 29.419 24.354 -63.595 1.00 30.30 371 ASP A N 1
ATOM 2838 C CA . ASP A 1 371 ? 29.296 25.612 -62.851 1.00 30.30 371 ASP A CA 1
ATOM 2839 C C . ASP A 1 371 ? 28.535 25.560 -61.516 1.00 30.30 371 ASP A C 1
ATOM 2841 O O . ASP A 1 371 ? 27.421 25.063 -61.427 1.00 30.30 371 ASP A O 1
ATOM 2845 N N . SER A 1 372 ? 29.001 26.102 -60.387 1.00 31.48 372 SER A N 1
ATOM 2846 C CA . SER A 1 372 ? 30.262 26.686 -59.867 1.00 31.48 372 SER A CA 1
ATOM 2847 C C . SER A 1 372 ? 29.842 27.269 -58.493 1.00 31.48 372 SER A C 1
ATOM 2849 O O . SER A 1 372 ? 28.744 27.816 -58.419 1.00 31.48 372 SER A O 1
ATOM 2851 N N . LEU A 1 373 ? 30.521 26.970 -57.371 1.00 31.11 373 LEU A N 1
ATOM 2852 C CA . LEU A 1 373 ? 31.375 27.901 -56.583 1.00 31.11 373 LEU A CA 1
ATOM 2853 C C . LEU A 1 373 ? 30.631 29.179 -56.125 1.00 31.11 373 LEU A C 1
ATOM 2855 O O . LEU A 1 373 ? 29.990 29.834 -56.929 1.00 31.11 373 LEU A O 1
ATOM 2859 N N . ASP A 1 374 ? 30.644 29.664 -54.885 1.00 29.14 374 ASP A N 1
ATOM 2860 C CA . ASP A 1 374 ? 31.630 29.693 -53.795 1.00 29.14 374 ASP A CA 1
ATOM 2861 C C . ASP A 1 374 ? 30.883 30.377 -52.606 1.00 29.14 374 ASP A C 1
ATOM 2863 O O . ASP A 1 374 ? 30.027 31.225 -52.845 1.00 29.14 374 ASP A O 1
ATOM 2867 N N . SER A 1 375 ? 30.898 29.903 -51.356 1.00 30.17 375 SER A N 1
ATOM 2868 C CA . SER A 1 375 ? 31.939 29.955 -50.311 1.00 30.17 375 SER A CA 1
ATOM 2869 C C . SER A 1 375 ? 31.810 31.135 -49.312 1.00 30.17 375 SER A C 1
ATOM 2871 O O . SER A 1 375 ? 31.474 32.254 -49.682 1.00 30.17 375 SER A O 1
ATOM 2873 N N . VAL A 1 376 ? 32.104 30.791 -48.039 1.00 30.80 376 VAL A N 1
ATOM 2874 C CA . VAL A 1 376 ? 32.532 31.579 -46.844 1.00 30.80 376 VAL A CA 1
ATOM 2875 C C . VAL A 1 376 ? 31.579 32.645 -46.233 1.00 30.80 376 VAL A C 1
ATOM 2877 O O . VAL A 1 376 ? 31.077 33.511 -46.931 1.00 30.80 376 VAL A O 1
ATOM 2880 N N . ASP A 1 377 ? 31.141 32.519 -44.960 1.00 28.58 377 ASP A N 1
ATOM 2881 C CA . ASP A 1 377 ? 31.841 32.812 -43.667 1.00 28.58 377 ASP A CA 1
ATOM 2882 C C . ASP A 1 377 ? 31.877 34.339 -43.389 1.00 28.58 377 ASP A C 1
ATOM 2884 O O . ASP A 1 377 ? 32.089 35.098 -44.321 1.00 28.58 377 ASP A O 1
ATOM 2888 N N . SER A 1 378 ? 31.671 34.956 -42.220 1.00 29.67 378 SER A N 1
ATOM 2889 C CA . SER A 1 378 ? 31.475 34.618 -40.802 1.00 29.67 378 SER A CA 1
ATOM 2890 C C . SER A 1 378 ? 31.057 35.913 -40.047 1.00 29.67 378 SER A C 1
ATOM 2892 O O . SER A 1 378 ? 31.125 37.010 -40.595 1.00 29.67 378 SER A O 1
ATOM 2894 N N . THR A 1 379 ? 30.739 35.777 -38.750 1.00 29.22 379 THR A N 1
ATOM 2895 C CA . THR A 1 379 ? 30.882 36.761 -37.637 1.00 29.22 379 THR A CA 1
ATOM 2896 C C . THR A 1 379 ? 29.767 37.769 -37.258 1.00 29.22 379 THR A C 1
ATOM 2898 O O . THR A 1 379 ? 29.360 38.633 -38.020 1.00 29.22 379 THR A O 1
ATOM 2901 N N . GLU A 1 380 ? 29.356 37.620 -35.986 1.00 30.59 380 GLU A N 1
ATOM 2902 C CA . GLU A 1 380 ? 29.247 38.603 -34.880 1.00 30.59 380 GLU A CA 1
ATOM 2903 C C . GLU A 1 380 ? 28.282 39.823 -34.875 1.00 30.59 380 GLU A C 1
ATOM 2905 O O . GLU A 1 380 ? 28.467 40.825 -35.549 1.00 30.59 380 GLU A O 1
ATOM 2910 N N . THR A 1 381 ? 27.366 39.755 -33.890 1.00 26.58 381 THR A N 1
ATOM 2911 C CA . THR A 1 381 ? 27.213 40.675 -32.731 1.00 26.58 381 THR A CA 1
ATOM 2912 C C . THR A 1 381 ? 26.424 42.000 -32.849 1.00 26.58 381 THR A C 1
ATOM 2914 O O . THR A 1 381 ? 26.854 42.990 -33.423 1.00 26.58 381 THR A O 1
ATOM 2917 N N . THR A 1 382 ? 25.317 42.000 -32.081 1.00 30.06 382 THR A N 1
ATOM 2918 C CA . THR A 1 382 ? 24.560 43.086 -31.405 1.00 30.06 382 THR A CA 1
ATOM 2919 C C . THR A 1 382 ? 23.916 44.210 -32.215 1.00 30.06 382 THR A C 1
ATOM 2921 O O . THR A 1 382 ? 24.610 45.011 -32.826 1.00 30.06 382 THR A O 1
ATOM 2924 N N . GLN A 1 383 ? 22.607 44.407 -32.002 1.00 28.48 383 GLN A N 1
ATOM 2925 C CA . GLN A 1 383 ? 22.074 45.706 -31.568 1.00 28.48 383 GLN A CA 1
ATOM 2926 C C . GLN A 1 383 ? 20.665 45.592 -30.962 1.00 28.48 383 GLN A C 1
ATOM 2928 O O . GLN A 1 383 ? 19.816 44.826 -31.409 1.00 28.48 383 GLN A O 1
ATOM 2933 N N . ASP A 1 384 ? 20.504 46.363 -29.895 1.00 29.73 384 ASP A N 1
ATOM 2934 C CA . ASP A 1 384 ? 19.362 46.568 -29.012 1.00 29.73 384 ASP A CA 1
ATOM 2935 C C . ASP A 1 384 ? 18.357 47.551 -29.637 1.00 29.73 384 ASP A C 1
ATOM 2937 O O . ASP A 1 384 ? 18.787 48.588 -30.138 1.00 29.73 384 ASP A O 1
ATOM 2941 N N . LEU A 1 385 ? 17.050 47.259 -29.588 1.00 30.44 385 LEU A N 1
ATOM 2942 C CA . LEU A 1 385 ? 15.965 48.235 -29.774 1.00 30.44 385 LEU A CA 1
ATOM 2943 C C . LEU A 1 385 ? 14.686 47.770 -29.047 1.00 30.44 385 LEU A C 1
ATOM 2945 O O . LEU A 1 385 ? 13.961 46.887 -29.501 1.00 30.44 385 LEU A O 1
ATOM 2949 N N . SER A 1 386 ? 14.374 48.447 -27.946 1.00 28.91 386 SER A N 1
ATOM 2950 C CA . SER A 1 386 ? 13.003 48.759 -27.503 1.00 28.91 386 SER A CA 1
ATOM 2951 C C . SER A 1 386 ? 12.775 50.274 -27.732 1.00 28.91 386 SER A C 1
ATOM 2953 O O . SER A 1 386 ? 13.769 50.955 -28.003 1.00 28.91 386 SER A O 1
ATOM 2955 N N . PRO A 1 387 ? 11.559 50.869 -27.642 1.00 46.41 387 PRO A N 1
ATOM 2956 C CA . PRO A 1 387 ? 10.283 50.343 -27.135 1.00 46.41 387 PRO A CA 1
ATOM 2957 C C . PRO A 1 387 ? 9.050 50.663 -28.026 1.00 46.41 387 PRO A C 1
ATOM 2959 O O . PRO A 1 387 ? 9.094 51.533 -28.891 1.00 46.41 387 PRO A O 1
ATOM 2962 N N . SER A 1 388 ? 7.897 50.031 -27.768 1.00 28.62 388 SER A N 1
ATOM 2963 C CA . SER A 1 388 ? 6.592 50.642 -28.083 1.00 28.62 388 SER A CA 1
ATOM 2964 C C . SER A 1 388 ? 5.460 50.043 -27.245 1.00 28.62 388 SER A C 1
ATOM 2966 O O . SER A 1 388 ? 5.283 48.834 -27.153 1.00 28.62 388 SER A O 1
ATOM 2968 N N . SER A 1 389 ? 4.708 50.963 -26.659 1.00 29.33 389 SER A N 1
ATOM 2969 C CA . SER A 1 389 ? 3.575 50.884 -25.742 1.00 29.33 389 SER A CA 1
ATOM 2970 C C . SER A 1 389 ? 2.303 50.228 -26.290 1.00 29.33 389 SER A C 1
ATOM 2972 O O . SER A 1 389 ? 1.883 50.573 -27.394 1.00 29.33 389 SER A O 1
ATOM 2974 N N . ALA A 1 390 ? 1.617 49.444 -25.447 1.00 28.39 390 ALA A N 1
ATOM 2975 C CA . ALA A 1 390 ? 0.155 49.462 -25.287 1.00 28.39 390 ALA A CA 1
ATOM 2976 C C . ALA A 1 390 ? -0.269 48.683 -24.017 1.00 28.39 390 ALA A C 1
ATOM 2978 O O . ALA A 1 390 ? -0.090 47.473 -23.933 1.00 28.39 390 ALA A O 1
ATOM 2979 N N . GLU A 1 391 ? -0.866 49.386 -23.056 1.00 30.41 391 GLU A N 1
ATOM 2980 C CA . GLU A 1 391 ? -1.746 48.867 -21.993 1.00 30.41 391 GLU A CA 1
ATOM 2981 C C . GLU A 1 391 ? -3.161 49.459 -22.217 1.00 30.41 391 GLU A C 1
ATOM 2983 O O . GLU A 1 391 ? -3.275 50.427 -22.977 1.00 30.41 391 GLU A O 1
ATOM 2988 N N . PRO A 1 392 ? -4.221 49.075 -21.475 1.00 42.59 392 PRO A N 1
ATOM 2989 C CA . PRO A 1 392 ? -4.635 47.746 -21.007 1.00 42.59 392 PRO A CA 1
ATOM 2990 C C . PRO A 1 392 ? -6.137 47.494 -21.319 1.00 42.59 392 PRO A C 1
ATOM 2992 O O . PRO A 1 392 ? -6.882 48.409 -21.669 1.00 42.59 392 PRO A O 1
ATOM 2995 N N . SER A 1 393 ? -6.641 46.269 -21.127 1.00 29.88 393 SER A N 1
ATOM 2996 C CA . SER A 1 393 ? -8.092 46.031 -21.016 1.00 29.88 393 SER A CA 1
ATOM 2997 C C . SER A 1 393 ? -8.422 45.248 -19.749 1.00 29.88 393 SER A C 1
ATOM 2999 O O . SER A 1 393 ? -8.123 44.062 -19.631 1.00 29.88 393 SER A O 1
ATOM 3001 N N . VAL A 1 394 ? -9.043 45.964 -18.817 1.00 31.94 394 VAL A N 1
ATOM 3002 C CA . VAL A 1 394 ? -9.635 45.520 -17.553 1.00 31.94 394 VAL A CA 1
ATOM 3003 C C . VAL A 1 394 ? -10.943 44.781 -17.827 1.00 31.94 394 VAL A C 1
ATOM 3005 O O . VAL A 1 394 ? -11.821 45.401 -18.417 1.00 31.94 394 VAL A O 1
ATOM 3008 N N . ILE A 1 395 ? -11.116 43.546 -17.327 1.00 30.31 395 ILE A N 1
ATOM 3009 C CA . ILE A 1 395 ? -12.422 43.011 -16.881 1.00 30.31 395 ILE A CA 1
ATOM 3010 C C . ILE A 1 395 ? -12.234 42.076 -15.663 1.00 30.31 395 ILE A C 1
ATOM 3012 O O . ILE A 1 395 ? -11.690 40.983 -15.775 1.00 30.31 395 ILE A O 1
ATOM 3016 N N . SER A 1 396 ? -12.731 42.591 -14.532 1.00 31.34 396 SER A N 1
ATOM 3017 C CA . SER A 1 396 ? -13.298 41.988 -13.309 1.00 31.34 396 SER A CA 1
ATOM 3018 C C . SER A 1 396 ? -12.556 40.898 -12.523 1.00 31.34 396 SER A C 1
ATOM 3020 O O . SER A 1 396 ? -12.588 39.715 -12.859 1.00 31.34 396 SER A O 1
ATOM 3022 N N . GLU A 1 397 ? -12.073 41.325 -11.355 1.00 31.98 397 GLU A N 1
ATOM 3023 C CA . GLU A 1 397 ? -11.922 40.535 -10.134 1.00 31.98 397 GLU A CA 1
ATOM 3024 C C . GLU A 1 397 ? -13.251 39.864 -9.741 1.00 31.98 397 GLU A C 1
ATOM 3026 O O . GLU A 1 397 ? -14.284 40.521 -9.607 1.00 31.98 397 GLU A O 1
ATOM 3031 N N . LEU A 1 398 ? -13.214 38.549 -9.528 1.00 30.05 398 LEU A N 1
ATOM 3032 C CA . LEU A 1 398 ? -14.169 37.836 -8.685 1.00 30.05 398 LEU A CA 1
ATOM 3033 C C . LEU A 1 398 ? -13.392 37.396 -7.447 1.00 30.05 398 LEU A C 1
ATOM 3035 O O . LEU A 1 398 ? -12.644 36.419 -7.483 1.00 30.05 398 LEU A O 1
ATOM 3039 N N . GLU A 1 399 ? -13.541 38.164 -6.370 1.00 29.97 399 GLU A N 1
ATOM 3040 C CA . GLU A 1 399 ? -13.134 37.769 -5.026 1.00 29.97 399 GLU A CA 1
ATOM 3041 C C . GLU A 1 399 ? -13.854 36.464 -4.660 1.00 29.97 399 GLU A C 1
ATOM 3043 O O . GLU A 1 399 ? -15.072 36.429 -4.479 1.00 29.97 399 GLU A O 1
ATOM 3048 N N . TYR A 1 400 ? -13.104 35.366 -4.567 1.00 29.25 400 TYR A N 1
ATOM 3049 C CA . TYR A 1 400 ? -13.607 34.132 -3.981 1.00 29.25 400 TYR A CA 1
ATOM 3050 C C . TYR A 1 400 ? -13.479 34.257 -2.463 1.00 29.25 400 TYR A C 1
ATOM 3052 O O . TYR A 1 400 ? -12.398 34.095 -1.895 1.00 29.25 400 TYR A O 1
ATOM 3060 N N . ILE A 1 401 ? -14.588 34.613 -1.817 1.00 29.12 401 ILE A N 1
ATOM 3061 C CA . ILE A 1 401 ? -14.703 34.664 -0.361 1.00 29.12 401 ILE A CA 1
ATOM 3062 C C . ILE A 1 401 ? -14.530 33.236 0.170 1.00 29.12 401 ILE A C 1
ATOM 3064 O O . ILE A 1 401 ? -15.368 32.362 -0.039 1.00 29.12 401 ILE A O 1
ATOM 3068 N N . TRP A 1 402 ? -13.405 33.006 0.841 1.00 27.06 402 TRP A N 1
ATOM 3069 C CA . TRP A 1 402 ? -13.148 31.827 1.658 1.00 27.06 402 TRP A CA 1
ATOM 3070 C C . TRP A 1 402 ? -14.031 31.906 2.909 1.00 27.06 402 TRP A C 1
ATOM 3072 O O . TRP A 1 402 ? -13.780 32.728 3.791 1.00 27.06 402 TRP A O 1
ATOM 3082 N N . GLU A 1 403 ? -15.052 31.056 3.009 1.00 33.72 403 GLU A N 1
ATOM 3083 C CA . GLU A 1 403 ? -15.710 30.788 4.290 1.00 33.72 403 GLU A CA 1
ATOM 3084 C C . GLU A 1 403 ? -14.967 29.649 5.011 1.00 33.72 403 GLU A C 1
ATOM 3086 O O . GLU A 1 403 ? -14.708 28.607 4.403 1.00 33.72 403 GLU A O 1
ATOM 3091 N N . PRO A 1 404 ? -14.584 29.812 6.290 1.00 31.34 404 PRO A N 1
ATOM 3092 C CA . PRO A 1 404 ? -13.941 28.747 7.044 1.00 31.34 404 PRO A CA 1
ATOM 3093 C C . PRO A 1 404 ? -14.942 27.626 7.345 1.00 31.34 404 PRO A C 1
ATOM 3095 O O . PRO A 1 404 ? -15.983 27.844 7.965 1.00 31.34 404 PRO A O 1
ATOM 3098 N N . SER A 1 405 ? -14.595 26.411 6.924 1.00 36.72 405 SER A N 1
ATOM 3099 C CA . SER A 1 405 ? -15.301 25.180 7.265 1.00 36.72 405 SER A CA 1
ATOM 3100 C C . SER A 1 405 ? -15.376 25.012 8.782 1.00 36.72 405 SER A C 1
ATOM 3102 O O . SER A 1 405 ? -14.358 25.045 9.473 1.00 36.72 405 SER A O 1
ATOM 3104 N N . VAL A 1 406 ? -16.588 24.823 9.294 1.00 37.50 406 VAL A N 1
ATOM 3105 C CA . VAL A 1 406 ? -16.857 24.535 10.704 1.00 37.50 406 VAL A CA 1
ATOM 3106 C C . VAL A 1 406 ? -16.249 23.173 11.056 1.00 37.50 406 VAL A C 1
ATOM 3108 O O . VAL A 1 406 ? -16.638 22.154 10.485 1.00 37.50 406 VAL A O 1
ATOM 3111 N N . GLU A 1 407 ? -15.293 23.152 11.987 1.00 36.91 407 GLU A N 1
ATOM 3112 C CA . GLU A 1 407 ? -14.842 21.927 12.652 1.00 36.91 407 GLU A CA 1
ATOM 3113 C C . GLU A 1 407 ? -16.027 21.311 13.405 1.00 36.91 407 GLU A C 1
ATOM 3115 O O . GLU A 1 407 ? -16.582 21.921 14.319 1.00 36.91 407 GLU A O 1
ATOM 3120 N N . LEU A 1 408 ? -16.432 20.102 13.017 1.00 37.31 408 LEU A N 1
ATOM 3121 C CA . LEU A 1 408 ? -17.399 19.327 13.788 1.00 37.31 408 LEU A CA 1
ATOM 3122 C C . LEU A 1 408 ? -16.675 18.674 14.965 1.00 37.31 408 LEU A C 1
ATOM 3124 O O . LEU A 1 408 ? -15.766 17.863 14.777 1.00 37.31 408 LEU A O 1
ATOM 3128 N N . SER A 1 409 ? -17.091 19.031 16.179 1.00 38.38 409 SER A N 1
ATOM 3129 C CA . SER A 1 409 ? -16.614 18.388 17.398 1.00 38.38 409 SER A CA 1
ATOM 3130 C C . SER A 1 409 ? -17.238 16.986 17.544 1.00 38.38 409 SER A C 1
ATOM 3132 O O . SER A 1 409 ? -18.364 16.764 17.083 1.00 38.38 409 SER A O 1
ATOM 3134 N N . PRO A 1 410 ? -16.579 16.030 18.226 1.00 44.09 410 PRO A N 1
ATOM 3135 C CA . PRO A 1 410 ? -17.134 14.692 18.475 1.00 44.09 410 PRO A CA 1
ATOM 3136 C C . PRO A 1 410 ? -18.471 14.665 19.245 1.00 44.09 410 PRO A C 1
ATOM 3138 O O . PRO A 1 410 ? -19.101 13.612 19.338 1.00 44.09 410 PRO A O 1
ATOM 3141 N N . GLU A 1 411 ? -18.926 15.794 19.794 1.00 41.50 411 GLU A N 1
ATOM 3142 C CA . GLU A 1 411 ? -20.163 15.899 20.578 1.00 41.50 411 GLU A CA 1
ATOM 3143 C C . GLU A 1 411 ? -21.411 16.171 19.712 1.00 41.50 411 GLU A C 1
ATOM 3145 O O . GLU A 1 411 ? -22.537 15.929 20.157 1.00 41.50 411 GLU A O 1
ATOM 3150 N N . ASP A 1 412 ? -21.240 16.573 18.447 1.00 42.69 412 ASP A N 1
ATOM 3151 C CA . ASP A 1 412 ? -22.345 16.970 17.559 1.00 42.69 412 ASP A CA 1
ATOM 3152 C C . ASP A 1 412 ? -22.987 15.799 16.782 1.00 42.69 412 ASP A C 1
ATOM 3154 O O . ASP A 1 412 ? -24.015 15.963 16.125 1.00 42.69 412 ASP A O 1
ATOM 3158 N N . ILE A 1 413 ? -22.446 14.581 16.914 1.00 42.19 413 ILE A N 1
ATOM 3159 C CA . ILE A 1 413 ? -22.977 13.353 16.284 1.00 42.19 413 ILE A CA 1
ATOM 3160 C C . ILE A 1 413 ? -24.078 12.688 17.141 1.00 42.19 413 ILE A C 1
ATOM 3162 O O . ILE A 1 413 ? -24.826 11.834 16.665 1.00 42.19 413 ILE A O 1
ATOM 3166 N N . GLN A 1 414 ? -24.282 13.121 18.390 1.00 37.03 414 GLN A N 1
ATOM 3167 C CA . GLN A 1 414 ? -25.353 12.613 19.256 1.00 37.03 414 GLN A CA 1
ATOM 3168 C C . GLN A 1 414 ? -26.497 13.616 19.418 1.00 37.03 414 GLN A C 1
ATOM 3170 O O . GLN A 1 414 ? -26.694 14.159 20.503 1.00 37.03 414 GLN A O 1
ATOM 3175 N N . LYS A 1 415 ? -27.286 13.851 18.361 1.00 33.81 415 LYS A N 1
ATOM 3176 C CA . LYS A 1 415 ? -28.643 14.431 18.477 1.00 33.81 415 LYS A CA 1
ATOM 3177 C C . LYS A 1 415 ? -29.403 14.365 17.146 1.00 33.81 415 LYS A C 1
ATOM 3179 O O . LYS A 1 415 ? -29.470 15.330 16.396 1.00 33.81 415 LYS A O 1
ATOM 3184 N N . THR A 1 416 ? -30.078 13.249 16.876 1.00 33.47 416 THR A N 1
ATOM 3185 C CA . THR A 1 416 ? -31.237 13.274 15.966 1.00 33.47 416 THR A CA 1
ATOM 3186 C C . THR A 1 416 ? -32.470 13.785 16.720 1.00 33.47 416 THR A C 1
ATOM 3188 O O . THR A 1 416 ? -32.780 13.258 17.795 1.00 33.47 416 THR A O 1
ATOM 3191 N N . PRO A 1 417 ? -33.216 14.771 16.191 1.00 31.20 417 PRO A N 1
ATOM 3192 C CA . PRO A 1 417 ? -34.450 15.232 16.806 1.00 31.20 417 PRO A CA 1
ATOM 3193 C C . PRO A 1 417 ? -35.571 14.204 16.605 1.00 31.20 417 PRO A C 1
ATOM 3195 O O . PRO A 1 417 ? -35.867 13.771 15.493 1.00 31.20 417 PRO A O 1
ATOM 3198 N N . VAL A 1 418 ? -36.230 13.842 17.707 1.00 31.69 418 VAL A N 1
ATOM 3199 C CA . VAL A 1 418 ? -37.477 13.071 17.706 1.00 31.69 418 VAL A CA 1
ATOM 3200 C C . VAL A 1 418 ? -38.556 13.897 17.008 1.00 31.69 418 VAL A C 1
ATOM 3202 O O . VAL A 1 418 ? -38.993 14.935 17.511 1.00 31.69 418 VAL A O 1
ATOM 3205 N N . ASN A 1 419 ? -38.999 13.422 15.848 1.00 28.81 419 ASN A N 1
ATOM 3206 C CA . ASN A 1 419 ? -40.053 14.050 15.069 1.00 28.81 419 ASN A CA 1
ATOM 3207 C C . ASN A 1 419 ? -41.405 13.863 15.788 1.00 28.81 419 ASN A C 1
ATOM 3209 O O . ASN A 1 419 ? -41.970 12.771 15.820 1.00 28.81 419 ASN A O 1
ATOM 3213 N N . LYS A 1 420 ? -41.925 14.931 16.408 1.00 30.47 420 LYS A N 1
ATOM 3214 C CA . LYS A 1 420 ? -43.304 15.008 16.913 1.00 30.47 420 LYS A CA 1
ATOM 3215 C C . LYS A 1 420 ? -44.166 15.747 15.895 1.00 30.47 420 LYS A C 1
ATOM 3217 O O . LYS A 1 420 ? -44.060 16.968 15.806 1.00 30.47 420 LYS A O 1
ATOM 3222 N N . LYS A 1 421 ? -45.092 15.027 15.253 1.00 30.47 421 LYS A N 1
ATOM 3223 C CA . LYS A 1 421 ? -46.538 15.335 15.178 1.00 30.47 421 LYS A CA 1
ATOM 3224 C C . LYS A 1 421 ? -47.196 14.486 14.089 1.00 30.47 421 LYS A C 1
ATOM 3226 O O . LYS A 1 421 ? -47.144 14.839 12.923 1.00 30.47 421 LYS A O 1
ATOM 3231 N N . GLU A 1 422 ? -47.961 13.485 14.506 1.00 30.78 422 GLU A N 1
ATOM 3232 C CA . GLU A 1 422 ? -49.260 13.229 13.890 1.00 30.78 422 GLU A CA 1
ATOM 3233 C C . GLU A 1 422 ? -50.269 12.906 14.991 1.00 30.78 422 GLU A C 1
ATOM 3235 O O . GLU A 1 422 ? -49.985 12.224 15.974 1.00 30.78 422 GLU A O 1
ATOM 3240 N N . ARG A 1 423 ? -51.424 13.553 14.878 1.00 29.09 423 ARG A N 1
ATOM 3241 C CA . ARG A 1 423 ? -52.478 13.657 15.879 1.00 29.09 423 ARG A CA 1
ATOM 3242 C C . ARG A 1 423 ? -53.664 12.877 15.333 1.00 29.09 423 ARG A C 1
ATOM 3244 O O . ARG A 1 423 ? -54.312 13.371 14.418 1.00 29.09 423 ARG A O 1
ATOM 3251 N N . VAL A 1 424 ? -53.991 11.726 15.918 1.00 31.75 424 VAL A N 1
ATOM 3252 C CA . VAL A 1 424 ? -55.290 11.065 15.711 1.00 31.75 424 VAL A CA 1
ATOM 3253 C C . VAL A 1 424 ? -55.883 10.657 17.064 1.00 31.75 424 VAL A C 1
ATOM 3255 O O . VAL A 1 424 ? -55.180 10.244 17.980 1.00 31.75 424 VAL A O 1
ATOM 3258 N N . LYS A 1 425 ? -57.185 10.927 17.187 1.00 30.02 425 LYS A N 1
ATOM 3259 C CA . LYS A 1 425 ? -58.075 10.821 18.352 1.00 30.02 425 LYS A CA 1
ATOM 3260 C C . LYS A 1 425 ? -58.444 9.369 18.712 1.00 30.02 425 LYS A C 1
ATOM 3262 O O . LYS A 1 425 ? -58.535 8.539 17.819 1.00 30.02 425 LYS A O 1
ATOM 3267 N N . GLY A 1 426 ? -58.876 9.189 19.968 1.00 27.97 426 GLY A N 1
ATOM 3268 C CA . GLY A 1 426 ? -59.678 8.056 20.475 1.00 27.97 426 GLY A CA 1
ATOM 3269 C C . GLY A 1 426 ? -58.795 6.975 21.108 1.00 27.97 426 GLY A C 1
ATOM 3270 O O . GLY A 1 426 ? -57.796 6.612 20.519 1.00 27.97 426 GLY A O 1
ATOM 3271 N N . ASP A 1 427 ? -59.014 6.450 22.309 1.00 30.78 427 ASP A N 1
ATOM 3272 C CA . ASP A 1 427 ? -60.238 6.353 23.089 1.00 30.78 427 ASP A CA 1
ATOM 3273 C C . ASP A 1 427 ? -59.941 6.311 24.593 1.00 30.78 427 ASP A C 1
ATOM 3275 O O . ASP A 1 427 ? -58.862 5.937 25.051 1.00 30.78 427 ASP A O 1
ATOM 3279 N N . LYS A 1 428 ? -60.945 6.712 25.371 1.00 33.22 428 LYS A N 1
ATOM 3280 C CA . LYS A 1 428 ? -60.981 6.600 26.830 1.00 33.22 428 LYS A CA 1
ATOM 3281 C C . LYS A 1 428 ? -60.986 5.121 27.217 1.00 33.22 428 LYS A C 1
ATOM 3283 O O . LYS A 1 428 ? -61.898 4.430 26.784 1.00 33.22 428 LYS A O 1
ATOM 3288 N N . HIS A 1 429 ? -60.140 4.693 28.153 1.00 33.28 429 HIS A N 1
ATOM 3289 C CA . HIS A 1 429 ? -60.589 3.844 29.261 1.00 33.28 429 HIS A CA 1
ATOM 3290 C C . HIS A 1 429 ? -59.702 4.018 30.496 1.00 33.28 429 HIS A C 1
ATOM 3292 O O . HIS A 1 429 ? -58.511 4.301 30.435 1.00 33.28 429 HIS A O 1
ATOM 3298 N N . LYS A 1 430 ? -60.403 3.970 31.617 1.00 32.50 430 LYS A N 1
ATOM 3299 C CA . LYS A 1 430 ? -60.039 4.300 32.989 1.00 32.50 430 LYS A CA 1
ATOM 3300 C C . LYS A 1 430 ? -59.416 3.059 33.649 1.00 32.50 430 LYS A C 1
ATOM 3302 O O . LYS A 1 430 ? -59.738 1.956 33.223 1.00 32.50 430 LYS A O 1
ATOM 3307 N N . VAL A 1 431 ? -58.682 3.282 34.746 1.00 32.41 431 VAL A N 1
ATOM 3308 C CA . VAL A 1 431 ? -58.633 2.474 35.992 1.00 32.41 431 VAL A CA 1
ATOM 3309 C C . VAL A 1 431 ? -57.206 2.121 36.468 1.00 32.41 431 VAL A C 1
ATOM 3311 O O . VAL A 1 431 ? -56.513 1.297 35.893 1.00 32.41 431 VAL A O 1
ATOM 3314 N N . GLU A 1 432 ? -56.856 2.814 37.558 1.00 31.59 432 GLU A N 1
ATOM 3315 C CA . GLU A 1 432 ? -56.155 2.398 38.789 1.00 31.59 432 GLU A CA 1
ATOM 3316 C C . GLU A 1 432 ? -54.698 1.903 38.790 1.00 31.59 432 GLU A C 1
ATOM 3318 O O . GLU A 1 432 ? -54.318 0.866 38.265 1.00 31.59 432 GLU A O 1
ATOM 3323 N N . ASN A 1 433 ? -53.915 2.663 39.559 1.00 32.72 433 ASN A N 1
ATOM 3324 C CA . ASN A 1 433 ? -52.701 2.265 40.261 1.00 32.72 433 ASN A CA 1
ATOM 3325 C C . ASN A 1 433 ? -53.116 1.550 41.570 1.00 32.72 433 ASN A C 1
ATOM 3327 O O . ASN A 1 433 ? -54.125 1.955 42.158 1.00 32.72 433 ASN A O 1
ATOM 3331 N N . PRO A 1 434 ? -52.328 0.598 42.101 1.00 46.50 434 PRO A N 1
ATOM 3332 C CA . PRO A 1 434 ? -51.571 0.981 43.293 1.00 46.50 434 PRO A CA 1
ATOM 3333 C C . PRO A 1 434 ? -50.175 0.343 43.448 1.00 46.50 434 PRO A C 1
ATOM 3335 O O . PRO A 1 434 ? -49.924 -0.810 43.121 1.00 46.50 434 PRO A O 1
ATOM 3338 N N . GLN A 1 435 ? -49.304 1.174 44.023 1.00 33.00 435 GLN A N 1
ATOM 3339 C CA . GLN A 1 435 ? -48.254 0.923 45.021 1.00 33.00 435 GLN A CA 1
ATOM 3340 C C . GLN A 1 435 ? -47.750 -0.510 45.300 1.00 33.00 435 GLN A C 1
ATOM 3342 O O . GLN A 1 435 ? -48.478 -1.374 45.769 1.00 33.00 435 GLN A O 1
ATOM 3347 N N . ALA A 1 436 ? -46.422 -0.630 45.170 1.00 35.50 436 ALA A N 1
ATOM 3348 C CA . ALA A 1 436 ? -45.449 -1.098 46.167 1.00 35.50 436 ALA A CA 1
ATOM 3349 C C . ALA A 1 436 ? -45.841 -2.230 47.141 1.00 35.50 436 ALA A C 1
ATOM 3351 O O . ALA A 1 436 ? -46.622 -2.017 48.062 1.00 35.50 436 ALA A O 1
ATOM 3352 N N . ASP A 1 437 ? -45.097 -3.342 47.092 1.00 38.41 437 ASP A N 1
ATOM 3353 C CA . ASP A 1 437 ? -44.688 -4.027 48.323 1.00 38.41 437 ASP A CA 1
ATOM 3354 C C . ASP A 1 437 ? -43.240 -4.530 48.226 1.00 38.41 437 ASP A C 1
ATOM 3356 O O . ASP A 1 437 ? -42.801 -5.168 47.270 1.00 38.41 437 ASP A O 1
ATOM 3360 N N . THR A 1 438 ? -42.497 -4.175 49.261 1.00 41.72 438 THR A N 1
ATOM 3361 C CA . THR A 1 438 ? -41.174 -4.655 49.629 1.00 41.72 438 THR A CA 1
ATOM 3362 C C . THR A 1 438 ? -41.235 -6.105 50.099 1.00 41.72 438 THR A C 1
ATOM 3364 O O . THR A 1 438 ? -42.132 -6.449 50.863 1.00 41.72 438 THR A O 1
ATOM 3367 N N . ARG A 1 439 ? -40.212 -6.924 49.811 1.00 39.00 439 ARG A N 1
ATOM 3368 C CA . ARG A 1 439 ? -39.749 -7.926 50.790 1.00 39.00 439 ARG A CA 1
ATOM 3369 C C . ARG A 1 439 ? -38.368 -8.503 50.473 1.00 39.00 439 ARG A C 1
ATOM 3371 O O . ARG A 1 439 ? -38.161 -9.222 49.504 1.00 39.00 439 ARG A O 1
ATOM 3378 N N . LYS A 1 440 ? -37.434 -8.187 51.375 1.00 41.91 440 LYS A N 1
ATOM 3379 C CA . LYS A 1 440 ? -36.237 -8.973 51.692 1.00 41.91 440 LYS A CA 1
ATOM 3380 C C . LYS A 1 440 ? -36.665 -10.314 52.303 1.00 41.91 440 LYS A C 1
ATOM 3382 O O . LYS A 1 440 ? -37.519 -10.296 53.184 1.00 41.91 440 LYS A O 1
ATOM 3387 N N . ALA A 1 441 ? -35.979 -11.405 51.968 1.00 44.06 441 ALA A N 1
ATOM 3388 C CA . ALA A 1 441 ? -35.605 -12.444 52.933 1.00 44.06 441 ALA A CA 1
ATOM 3389 C C . ALA A 1 441 ? -34.504 -13.354 52.360 1.00 44.06 441 ALA A C 1
ATOM 3391 O O . ALA A 1 441 ? -34.619 -13.887 51.262 1.00 44.06 441 ALA A O 1
ATOM 3392 N N . LYS A 1 442 ? -33.446 -13.469 53.160 1.00 34.38 442 LYS A N 1
ATOM 3393 C CA . LYS A 1 442 ? -32.327 -14.425 53.153 1.00 34.38 442 LYS A CA 1
ATOM 3394 C C . LYS A 1 442 ? -32.818 -15.847 53.532 1.00 34.38 442 LYS A C 1
ATOM 3396 O O . LYS A 1 442 ? -33.986 -15.961 53.913 1.00 34.38 442 LYS A O 1
ATOM 3401 N N . PRO A 1 443 ? -31.995 -16.915 53.459 1.00 60.28 443 PRO A N 1
ATOM 3402 C CA . PRO A 1 443 ? -30.792 -17.112 54.300 1.00 60.28 443 PRO A CA 1
ATOM 3403 C C . PRO A 1 443 ? -29.460 -16.781 53.630 1.00 60.28 443 PRO A C 1
ATOM 3405 O O . PRO A 1 443 ? -29.288 -17.166 52.455 1.00 60.28 443 PRO A O 1
#

Mean predicted aligned error: 18.68 Å

Secondary structure (DSSP, 8-state):
---GGGGSSTTS-B-TTS--EEEE-TTS-EEEEESBPP-TT-EEEETT-EEEEEEEEETTEEEEEEEEE------------SS-----TT----SEEEE-SSTTB--HHHHS-SBPPTTS--HHHHHHHHHHHHHHHTT--EEE------SSSTTHHHHHHHHHHHHHHTT-SEEEEEEEE-S-GGGTEEEETTEEEE-EEEEEETTSTTHHHHHHHHHHHHHHHHHHSTT-EEEEEEES--TTGGG-TTEEEEEEEETTS-HHHHHHHHHHHHTTHHHHTT--TT---------S-TTS-HHHHHHHHHHHHHHHHHHHHHHHSSHHHHHHHHHHHHHHSHHHHS--------------------------------------------------------PPPPPPPTTTTS-----------------------------

Solvent-accessible surface area (backbone atoms only — not comparable to full-atom values): 26665 Å² total; per-residue (Å²): 135,90,63,79,72,82,68,60,38,73,55,66,39,63,51,86,84,72,49,50,35,36,32,19,40,86,86,67,49,77,77,46,73,37,14,57,56,82,50,64,72,20,34,38,30,41,67,86,29,42,29,32,33,26,71,42,65,61,88,52,38,28,42,20,44,82,72,48,73,59,87,64,66,66,69,96,53,63,56,82,66,84,64,93,70,90,72,64,92,86,67,81,55,23,44,34,22,41,37,26,40,54,30,33,37,16,17,24,74,68,68,75,33,51,59,38,62,89,96,56,89,17,40,36,56,51,38,49,50,45,31,41,55,44,28,44,75,57,70,40,44,57,43,76,50,87,64,37,33,75,63,94,50,51,61,8,57,68,49,28,45,55,52,56,52,50,35,41,75,61,43,27,70,31,37,40,36,38,40,57,37,49,40,68,34,77,83,21,55,36,63,56,98,87,40,72,22,18,15,35,34,37,46,38,22,64,67,18,89,30,32,72,47,26,44,52,49,50,41,35,52,43,34,46,29,47,71,79,40,59,70,37,42,49,28,40,40,34,34,69,20,37,85,68,23,58,80,37,47,53,30,40,36,38,29,47,19,20,22,59,26,47,48,69,25,25,39,46,26,42,41,59,52,32,75,50,45,42,63,66,70,47,44,61,73,83,65,59,83,76,78,73,71,86,68,94,68,93,82,82,60,69,66,61,56,50,48,52,54,49,48,51,53,52,50,53,51,51,52,38,36,69,75,48,76,33,73,68,52,33,54,52,52,54,54,47,58,71,63,69,53,59,68,69,72,68,70,77,85,82,80,86,82,86,81,80,91,80,88,85,86,88,87,90,88,83,89,88,86,85,87,78,90,84,86,83,90,84,87,85,85,89,85,88,83,84,89,87,90,85,87,86,86,89,82,80,88,77,85,80,81,83,74,83,80,81,82,81,59,90,72,74,79,77,71,84,82,84,86,83,84,86,90,82,84,87,80,91,82,87,86,84,86,82,81,89,84,88,80,90,81,82,137